Protein AF-A0A1H1E3M5-F1 (afdb_monomer_lite)

pLDDT: mean 79.48, std 21.3, range [25.09, 98.88]

Secondary structure (DSSP, 8-state):
---SSSS--HHHHHHHHHHHHHHHHHHHHS----SSHHHHHHHHHHHHHHHHHHHHHHHHHHT--GGGHHHHHHHHHHHHHHHHHHHHHHSS-SS--SS-TTSHHHHHHHHHHHHHHHHTT-HHHHHHHHHHHIIIIITTS-HHHHHHHHTTSSS-------S-GGGHHHHHHHT-SSHHHHHHHHHHHHHHTTGGGTTSTTTTGGG-SSS-------HHHHHHHHHT----SS---TTS-HHHHHHHHHSGGGTT------S-S--S----------TTS--SSTT-----HHHHHHHHHHHHHTT--HHHHHHHHHHHHHHHHHHHHH--SHHHHHHHHHHHHHHHHTTSTTTHHHHHHHHHHHHH-HHHHGGGHHHHHHHHHHHTT--S-HHHHHHHHS-HHHHHHHHHHHHHHHHTSHHHHTS-HHHHHHHHHHHHHHHHSHHHHHHHHHHHHHHHHHHHGGGG----------PPP--PPPPP-----------SSS---------------SSS---EEEEE-B-TTS-B-TT-EEEEEETTS-EEEEE--TTSEEEEESPPSS-EEEEE----S---PPPP-PPPP-HHHHHHHHHTTT--TTSS-HHHHHHHHHT---SS---THHHHHHHHHHHHT-

Radius of gyration: 33.97 Å; chains: 1; bounding box: 101×89×83 Å

Structure (mmCIF, N/CA/C/O backbone):
data_AF-A0A1H1E3M5-F1
#
_entry.id   AF-A0A1H1E3M5-F1
#
loop_
_atom_site.group_PDB
_atom_site.id
_atom_site.type_symbol
_atom_site.label_atom_id
_atom_site.label_alt_id
_atom_site.label_comp_id
_atom_site.label_asym_id
_atom_site.label_entity_id
_atom_site.label_seq_id
_atom_site.pdbx_PDB_ins_code
_atom_site.Cartn_x
_atom_site.Cartn_y
_atom_site.Cartn_z
_atom_site.occupancy
_atom_site.B_iso_or_equiv
_atom_site.auth_seq_id
_atom_site.auth_comp_id
_atom_site.auth_asym_id
_atom_site.auth_atom_id
_atom_site.pdbx_PDB_model_num
ATOM 1 N N . MET A 1 1 ? 0.794 -16.399 -0.113 1.00 52.25 1 MET A N 1
ATOM 2 C CA . MET A 1 1 ? -0.228 -15.418 0.301 1.00 52.25 1 MET A CA 1
ATOM 3 C C . MET A 1 1 ? -0.337 -14.321 -0.741 1.00 52.25 1 MET A C 1
ATOM 5 O O . MET A 1 1 ? 0.670 -14.009 -1.370 1.00 52.25 1 MET A O 1
ATOM 9 N N . HIS A 1 2 ? -1.536 -13.771 -0.934 1.00 72.69 2 HIS A N 1
ATOM 10 C CA . HIS A 1 2 ? -1.764 -12.566 -1.733 1.00 72.69 2 HIS A CA 1
ATOM 11 C C . HIS A 1 2 ? -1.799 -11.370 -0.778 1.00 72.69 2 HIS A C 1
ATOM 13 O O . HIS A 1 2 ? -2.855 -11.046 -0.249 1.00 72.69 2 HIS A O 1
ATOM 19 N N . LYS A 1 3 ? -0.635 -10.771 -0.493 1.00 81.50 3 LYS A N 1
ATOM 20 C CA . LYS A 1 3 ? -0.565 -9.624 0.424 1.00 81.50 3 LYS A CA 1
ATOM 21 C C . LYS A 1 3 ? -1.396 -8.453 -0.105 1.00 81.50 3 LYS A C 1
ATOM 23 O O . LYS A 1 3 ? -1.348 -8.170 -1.302 1.00 81.50 3 LYS A O 1
ATOM 28 N N . ARG A 1 4 ? -2.137 -7.797 0.789 1.00 88.12 4 ARG A N 1
ATOM 29 C CA . ARG A 1 4 ? -3.065 -6.704 0.464 1.00 88.12 4 ARG A CA 1
ATOM 30 C C . ARG A 1 4 ? -2.393 -5.332 0.452 1.00 88.12 4 ARG A C 1
ATOM 32 O O . ARG A 1 4 ? -2.831 -4.465 -0.289 1.00 88.12 4 ARG A O 1
ATOM 39 N N . GLN A 1 5 ? -1.296 -5.162 1.194 1.00 83.25 5 GLN A N 1
ATOM 40 C CA . GLN A 1 5 ? -0.412 -3.994 1.092 1.00 83.25 5 GLN A CA 1
ATOM 41 C C . GLN A 1 5 ? 1.024 -4.407 0.788 1.00 83.25 5 GLN A C 1
ATOM 43 O O . GLN A 1 5 ? 1.477 -5.497 1.146 1.00 83.25 5 GLN A O 1
ATOM 48 N N . HIS A 1 6 ? 1.742 -3.541 0.073 1.00 80.62 6 HIS A N 1
ATOM 49 C CA . HIS A 1 6 ? 3.047 -3.876 -0.484 1.00 80.62 6 HIS A CA 1
ATOM 50 C C . HIS A 1 6 ? 4.187 -3.788 0.542 1.00 80.62 6 HIS A C 1
ATOM 52 O O . HIS A 1 6 ? 5.164 -4.521 0.387 1.00 80.62 6 HIS A O 1
ATOM 58 N N . PHE A 1 7 ? 4.040 -3.003 1.611 1.00 78.81 7 PHE A N 1
ATOM 59 C CA . PHE A 1 7 ? 5.038 -2.860 2.677 1.00 78.81 7 PHE A CA 1
ATOM 60 C C . PHE A 1 7 ? 5.297 -4.157 3.467 1.00 78.81 7 PHE A C 1
ATOM 62 O O . PHE A 1 7 ? 6.410 -4.397 3.928 1.00 78.81 7 PHE A O 1
ATOM 69 N N . LEU A 1 8 ? 4.306 -5.053 3.583 1.00 82.19 8 LEU A N 1
ATOM 70 C CA . LEU A 1 8 ? 4.485 -6.301 4.330 1.00 82.19 8 LEU A CA 1
ATOM 71 C C . LEU A 1 8 ? 5.289 -7.342 3.527 1.00 82.19 8 LEU A C 1
ATOM 73 O O . LEU A 1 8 ? 4.962 -7.677 2.380 1.00 82.19 8 LEU A O 1
ATOM 77 N N . THR A 1 9 ? 6.336 -7.901 4.133 1.00 81.88 9 THR A N 1
ATOM 78 C CA . THR A 1 9 ? 7.100 -9.037 3.589 1.00 81.88 9 THR A CA 1
ATOM 79 C C . THR A 1 9 ? 6.669 -10.352 4.254 1.00 81.88 9 THR A C 1
ATOM 81 O O . THR A 1 9 ? 6.188 -10.331 5.389 1.00 81.88 9 THR A O 1
ATOM 84 N N . PRO A 1 10 ? 6.836 -11.516 3.591 1.00 81.19 10 PRO A N 1
ATOM 85 C CA . PRO A 1 10 ? 6.589 -12.812 4.226 1.00 81.19 10 PRO A CA 1
ATOM 86 C C . PRO A 1 10 ? 7.403 -13.004 5.512 1.00 81.19 10 PRO A C 1
ATOM 88 O O . PRO A 1 10 ? 6.848 -13.430 6.517 1.00 81.19 10 PRO A O 1
ATOM 91 N N . GLN A 1 11 ? 8.677 -12.596 5.506 1.00 81.81 11 GLN A N 1
ATOM 92 C CA . GLN A 1 11 ? 9.570 -12.681 6.664 1.00 81.81 11 GLN A CA 1
ATOM 93 C C . GLN A 1 11 ? 9.069 -11.836 7.843 1.00 81.81 11 GLN A C 1
ATOM 95 O O . GLN A 1 11 ? 9.120 -12.282 8.985 1.00 81.81 11 GLN A O 1
ATOM 100 N N . ARG A 1 12 ? 8.552 -10.628 7.578 1.00 83.94 12 ARG A N 1
ATOM 101 C CA . ARG A 1 12 ? 7.994 -9.749 8.615 1.00 83.94 12 ARG A CA 1
ATOM 102 C C . ARG A 1 12 ? 6.708 -10.321 9.215 1.00 83.94 12 ARG A C 1
ATOM 104 O O . ARG A 1 12 ? 6.521 -10.232 10.422 1.00 83.94 12 ARG A O 1
ATOM 111 N N . TYR A 1 13 ? 5.868 -10.971 8.406 1.00 88.31 13 TYR A N 1
ATOM 112 C CA . TYR A 1 13 ? 4.688 -11.686 8.904 1.00 88.31 13 TYR A CA 1
ATOM 113 C C . TYR A 1 13 ? 5.056 -12.917 9.749 1.00 88.31 13 TYR A C 1
ATOM 115 O O . TYR A 1 13 ? 4.495 -13.108 10.824 1.00 88.31 13 TYR A O 1
ATOM 123 N N . GLU A 1 14 ? 6.025 -13.727 9.311 1.00 87.19 14 GLU A N 1
ATOM 124 C CA . GLU A 1 14 ? 6.526 -14.874 10.086 1.00 87.19 14 GLU A CA 1
ATOM 125 C C . GLU A 1 14 ? 7.111 -14.417 11.433 1.00 87.19 14 GLU A C 1
ATOM 127 O O . GLU A 1 14 ? 6.708 -14.920 12.482 1.00 87.19 14 GLU A O 1
ATOM 132 N N . ARG A 1 15 ? 7.955 -13.377 11.424 1.00 86.19 15 ARG A N 1
ATOM 133 C CA . ARG A 1 15 ? 8.534 -12.775 12.633 1.00 86.19 15 ARG A CA 1
ATOM 134 C C . ARG A 1 15 ? 7.482 -12.167 13.568 1.00 86.19 15 ARG A C 1
ATOM 136 O O . ARG A 1 15 ? 7.639 -12.251 14.783 1.00 86.19 15 ARG A O 1
ATOM 143 N N . PHE A 1 16 ? 6.408 -11.581 13.033 1.00 90.19 16 PHE A N 1
ATOM 144 C CA . PHE A 1 16 ? 5.280 -11.125 13.848 1.00 90.19 16 PHE A CA 1
ATOM 145 C C . PHE A 1 16 ? 4.609 -12.295 14.582 1.00 90.19 16 PHE A C 1
ATOM 147 O O . PHE A 1 16 ? 4.324 -12.186 15.772 1.00 90.19 16 PHE A O 1
ATOM 154 N N . LEU A 1 17 ? 4.368 -13.421 13.898 1.00 91.12 17 LEU A N 1
ATOM 155 C CA . LEU A 1 17 ? 3.737 -14.591 14.518 1.00 91.12 17 LEU A CA 1
ATOM 156 C C . LEU A 1 17 ? 4.610 -15.185 15.632 1.00 91.12 17 LEU A C 1
ATOM 158 O O . LEU A 1 17 ? 4.086 -15.509 16.697 1.00 91.12 17 LEU A O 1
ATOM 162 N N . GLU A 1 18 ? 5.926 -15.268 15.417 1.00 89.56 18 GLU A N 1
ATOM 163 C CA . GLU A 1 18 ? 6.887 -15.649 16.461 1.00 89.56 18 GLU A CA 1
ATOM 164 C C . GLU A 1 18 ? 6.822 -14.677 17.653 1.00 89.56 18 GLU A C 1
ATOM 166 O O . GLU A 1 18 ? 6.715 -15.109 18.802 1.00 89.56 18 GLU A O 1
ATOM 171 N N . HIS A 1 19 ? 6.794 -13.365 17.395 1.00 87.50 19 HIS A N 1
ATOM 172 C CA . HIS A 1 19 ? 6.740 -12.341 18.438 1.00 87.50 19 HIS A CA 1
ATOM 173 C C . HIS A 1 19 ? 5.423 -12.331 19.241 1.00 87.50 19 HIS A C 1
ATOM 175 O O . HIS A 1 19 ? 5.461 -12.124 20.456 1.00 87.50 19 HIS A O 1
ATOM 181 N N . ASP A 1 20 ? 4.269 -12.585 18.614 1.00 90.38 20 ASP A N 1
ATOM 182 C CA . ASP A 1 20 ? 2.979 -12.743 19.307 1.00 90.38 20 ASP A CA 1
ATOM 183 C C . ASP A 1 20 ? 2.995 -13.969 20.237 1.00 90.38 20 ASP A C 1
ATOM 185 O O . ASP A 1 20 ? 2.574 -13.876 21.395 1.00 90.38 20 ASP A O 1
ATOM 189 N N . GLU A 1 21 ? 3.537 -15.104 19.781 1.00 91.31 21 GLU A N 1
ATOM 190 C CA . GLU A 1 21 ? 3.674 -16.305 20.614 1.00 91.31 21 GLU A CA 1
ATOM 191 C C . GLU A 1 21 ? 4.647 -16.092 21.787 1.00 91.31 21 GLU A C 1
ATOM 193 O O . GLU A 1 21 ? 4.313 -16.428 22.931 1.00 91.31 21 GLU A O 1
ATOM 198 N N . GLU A 1 22 ? 5.815 -15.489 21.540 1.00 90.56 22 GLU A N 1
ATOM 199 C CA . GLU A 1 22 ? 6.794 -15.150 22.579 1.00 90.56 22 GLU A CA 1
ATOM 200 C C . GLU A 1 22 ? 6.229 -14.156 23.601 1.00 90.56 22 GLU A C 1
ATOM 202 O O . GLU A 1 22 ? 6.359 -14.373 24.808 1.00 90.56 22 GLU A O 1
ATOM 207 N N . SER A 1 23 ? 5.544 -13.104 23.147 1.00 89.00 23 SER A N 1
ATOM 208 C CA . SER A 1 23 ? 4.973 -12.072 24.020 1.00 89.00 23 SER A CA 1
ATOM 209 C C . SER A 1 23 ? 3.835 -12.617 24.882 1.00 89.00 23 SER A C 1
ATOM 211 O O . SER A 1 23 ? 3.783 -12.349 26.085 1.00 89.00 23 SER A O 1
ATOM 213 N N . ARG A 1 24 ? 2.959 -13.465 24.323 1.00 92.12 24 ARG A N 1
ATOM 214 C CA . ARG A 1 24 ? 1.913 -14.156 25.100 1.00 92.12 24 ARG A CA 1
ATOM 215 C C . ARG A 1 24 ? 2.496 -15.153 26.099 1.00 92.12 24 ARG A C 1
ATOM 217 O O . ARG A 1 24 ? 1.975 -15.276 27.208 1.00 92.12 24 ARG A O 1
ATOM 224 N N . ALA A 1 25 ? 3.578 -15.851 25.751 1.00 91.12 25 ALA A N 1
ATOM 225 C CA . ALA A 1 25 ? 4.290 -16.712 26.694 1.00 91.12 25 ALA A CA 1
ATOM 226 C C . ALA A 1 25 ? 4.950 -15.896 27.820 1.00 91.12 25 ALA A C 1
ATOM 228 O O . ALA A 1 25 ? 4.819 -16.255 28.992 1.00 91.12 25 ALA A O 1
ATOM 229 N N . PHE A 1 26 ? 5.585 -14.768 27.488 1.00 88.56 26 PHE A N 1
ATOM 230 C CA . PHE A 1 26 ? 6.193 -13.862 28.458 1.00 88.56 26 PHE A CA 1
ATOM 231 C C . PHE A 1 26 ? 5.157 -13.317 29.450 1.00 88.56 26 PHE A C 1
ATOM 233 O O . PHE A 1 26 ? 5.357 -13.462 30.655 1.00 88.56 26 PHE A O 1
ATOM 240 N N . LEU A 1 27 ? 4.034 -12.773 28.967 1.00 90.06 27 LEU A N 1
ATOM 241 C CA . LEU A 1 27 ? 2.959 -12.202 29.795 1.00 90.06 27 LEU A CA 1
ATOM 242 C C . LEU A 1 27 ? 2.217 -13.237 30.660 1.00 90.06 27 LEU A C 1
ATOM 244 O O . LEU A 1 27 ? 1.569 -12.865 31.636 1.00 90.06 27 LEU A O 1
ATOM 248 N N . ARG A 1 28 ? 2.298 -14.530 30.324 1.00 90.12 28 ARG A N 1
ATOM 249 C CA . ARG A 1 28 ? 1.766 -15.623 31.154 1.00 90.12 28 ARG A CA 1
ATOM 250 C C . ARG A 1 28 ? 2.694 -15.969 32.321 1.00 90.12 28 ARG A C 1
ATOM 252 O O . ARG A 1 28 ? 2.215 -16.277 33.411 1.00 90.12 28 ARG A O 1
ATOM 259 N N . ASP A 1 29 ? 4.002 -15.966 32.073 1.00 88.38 29 ASP A N 1
ATOM 260 C CA . ASP A 1 29 ? 5.003 -16.517 32.995 1.00 88.38 29 ASP A CA 1
ATOM 261 C C . ASP A 1 29 ? 5.755 -15.429 33.801 1.00 88.38 29 ASP A C 1
ATOM 263 O O . ASP A 1 29 ? 6.490 -15.751 34.736 1.00 88.38 29 ASP A O 1
ATOM 267 N N . ASN A 1 30 ? 5.554 -14.145 33.475 1.00 87.00 30 ASN A N 1
ATOM 268 C CA . ASN A 1 30 ? 6.187 -12.977 34.103 1.00 87.00 30 ASN A CA 1
ATOM 269 C C . ASN A 1 30 ? 5.136 -11.932 34.527 1.00 87.00 30 ASN A C 1
ATOM 271 O O . ASN A 1 30 ? 3.971 -12.025 34.154 1.00 87.00 30 ASN A O 1
ATOM 275 N N . ARG A 1 31 ? 5.554 -10.929 35.313 1.00 87.06 31 ARG A N 1
ATOM 276 C CA . ARG A 1 31 ? 4.732 -9.763 35.690 1.00 87.06 31 ARG A CA 1
ATOM 277 C C . ARG A 1 31 ? 5.348 -8.491 35.116 1.00 87.06 31 ARG A C 1
ATOM 279 O O . ARG A 1 31 ? 6.576 -8.381 35.086 1.00 87.06 31 ARG A O 1
ATOM 286 N N . LEU A 1 32 ? 4.519 -7.544 34.690 1.00 84.69 32 LEU A N 1
ATOM 287 C CA . LEU A 1 32 ? 4.979 -6.218 34.268 1.00 84.69 32 LEU A CA 1
ATOM 288 C C . LEU A 1 32 ? 5.339 -5.343 35.481 1.00 84.69 32 LEU A C 1
ATOM 290 O O . LEU A 1 32 ? 4.928 -5.608 36.611 1.00 84.69 32 LEU A O 1
ATOM 294 N N . GLN A 1 33 ? 6.133 -4.293 35.256 1.00 87.31 33 GLN A N 1
ATOM 295 C CA . GLN A 1 33 ? 6.446 -3.321 36.303 1.00 87.31 33 GLN A CA 1
ATOM 296 C C . GLN A 1 33 ? 5.245 -2.391 36.524 1.00 87.31 33 GLN A C 1
ATOM 298 O O . GLN A 1 33 ? 4.823 -1.698 35.601 1.00 87.31 33 GLN A O 1
ATOM 303 N N . ALA A 1 34 ? 4.725 -2.363 37.751 1.00 90.00 34 ALA A N 1
ATOM 304 C CA . ALA A 1 34 ? 3.607 -1.523 38.171 1.00 90.00 34 ALA A CA 1
ATOM 305 C C . ALA A 1 34 ? 3.661 -1.262 39.689 1.00 90.00 34 ALA A C 1
ATOM 307 O O . ALA A 1 34 ? 4.388 -1.947 40.416 1.00 90.00 34 ALA A O 1
ATOM 308 N N . ASP A 1 35 ? 2.870 -0.301 40.164 1.00 91.88 35 ASP A N 1
ATOM 309 C CA . ASP A 1 35 ? 2.769 0.092 41.574 1.00 91.88 35 ASP A CA 1
ATOM 310 C C . ASP A 1 35 ? 1.820 -0.810 42.394 1.00 91.88 35 ASP A C 1
ATOM 312 O O . ASP A 1 35 ? 1.916 -0.850 43.623 1.00 91.88 35 ASP A O 1
ATOM 316 N N . SER A 1 36 ? 0.912 -1.549 41.740 1.00 93.69 36 SER A N 1
ATOM 317 C CA . SER A 1 36 ? 0.012 -2.527 42.377 1.00 93.69 36 SER A CA 1
ATOM 318 C C . SER A 1 36 ? -0.284 -3.733 41.476 1.00 93.69 36 SER A C 1
ATOM 320 O O . SER A 1 36 ? -0.051 -3.692 40.266 1.00 93.69 36 SER A O 1
ATOM 322 N N . ASP A 1 37 ? -0.821 -4.813 42.057 1.00 94.19 37 ASP A N 1
ATOM 323 C CA . ASP A 1 37 ? -1.204 -6.017 41.306 1.00 94.19 37 ASP A CA 1
ATOM 324 C C . ASP A 1 37 ? -2.385 -5.757 40.351 1.00 94.19 37 ASP A C 1
ATOM 326 O O . ASP A 1 37 ? -2.457 -6.356 39.279 1.00 94.19 37 ASP A O 1
ATOM 330 N N . GLU A 1 38 ? -3.284 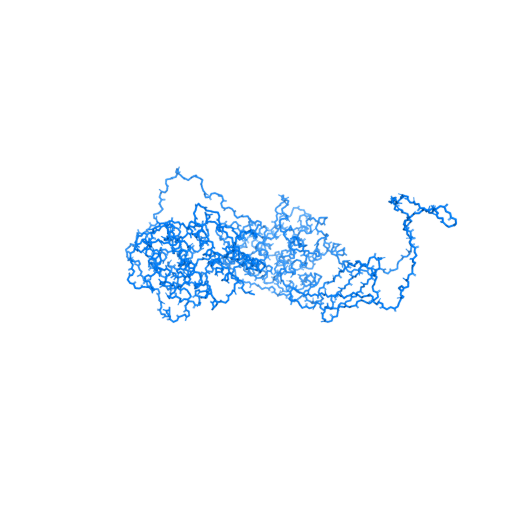-4.837 40.707 1.00 95.06 38 GLU A N 1
ATOM 331 C CA . GLU A 1 38 ? -4.410 -4.394 39.882 1.00 95.06 38 GLU A CA 1
ATOM 332 C C . GLU A 1 38 ? -3.930 -3.554 38.689 1.00 95.06 38 GLU A C 1
ATOM 334 O O . GLU A 1 38 ? -4.378 -3.773 37.562 1.00 95.06 38 GLU A O 1
ATOM 339 N N . GLN A 1 39 ? -2.973 -2.643 38.909 1.00 92.81 39 GLN A N 1
ATOM 340 C CA . GLN A 1 39 ? -2.363 -1.855 37.834 1.00 92.81 39 GLN A CA 1
ATOM 341 C C . GLN A 1 39 ? -1.568 -2.750 36.869 1.00 92.81 39 GLN A C 1
ATOM 343 O O . GLN A 1 39 ? -1.689 -2.615 35.652 1.00 92.81 39 GLN A O 1
ATOM 348 N N . GLU A 1 40 ? -0.808 -3.713 37.401 1.00 94.69 40 GLU A N 1
ATOM 349 C CA . GLU A 1 40 ? -0.098 -4.718 36.601 1.00 94.69 40 GLU A CA 1
ATOM 350 C C . GLU A 1 40 ? -1.067 -5.523 35.728 1.00 94.69 40 GLU A C 1
ATOM 352 O O . GLU A 1 40 ? -0.824 -5.704 34.531 1.00 94.69 40 GLU A O 1
ATOM 357 N N . ALA A 1 41 ? -2.204 -5.937 36.297 1.00 93.31 41 ALA A N 1
ATOM 358 C CA . ALA A 1 41 ? -3.225 -6.670 35.566 1.00 93.31 41 ALA A CA 1
ATOM 359 C C . ALA A 1 41 ? -3.807 -5.841 34.409 1.00 93.31 41 ALA A C 1
ATOM 361 O O . ALA A 1 41 ? -4.021 -6.402 33.328 1.00 93.31 41 ALA A O 1
ATOM 362 N N . VAL A 1 42 ? -4.025 -4.531 34.603 1.00 94.56 42 VAL A N 1
ATOM 363 C CA . VAL A 1 42 ? -4.451 -3.593 33.546 1.00 94.56 42 VAL A CA 1
ATOM 364 C C . VAL A 1 42 ? -3.390 -3.464 32.456 1.00 94.56 42 VAL A C 1
ATOM 366 O O . VAL A 1 42 ? -3.731 -3.641 31.290 1.00 94.56 42 VAL A O 1
ATOM 369 N N . PHE A 1 43 ? -2.117 -3.239 32.799 1.00 91.94 43 PHE A N 1
ATOM 370 C CA . PHE A 1 43 ? -1.034 -3.147 31.808 1.00 91.94 43 PHE A CA 1
ATOM 371 C C . PHE A 1 43 ? -0.912 -4.437 30.983 1.00 91.94 43 PHE A C 1
ATOM 373 O O . PHE A 1 43 ? -0.943 -4.390 29.756 1.00 91.94 43 PHE A O 1
ATOM 380 N N . SER A 1 44 ? -0.905 -5.598 31.646 1.00 91.25 44 SER A N 1
ATOM 381 C CA . SER A 1 44 ? -0.931 -6.915 30.994 1.00 91.25 44 SER A CA 1
ATOM 382 C C . SER A 1 44 ? -2.176 -7.089 30.106 1.00 91.25 44 SER A C 1
ATOM 384 O O . SER A 1 44 ? -2.108 -7.681 29.031 1.00 91.25 44 SER A O 1
ATOM 386 N N . GLY A 1 45 ? -3.322 -6.530 30.517 1.00 95.38 45 GLY A N 1
ATOM 387 C CA . GLY A 1 45 ? -4.550 -6.491 29.717 1.00 95.38 45 GLY A CA 1
ATOM 388 C C . GLY A 1 45 ? -4.421 -5.642 28.454 1.00 95.38 45 GLY A C 1
ATOM 389 O O . GLY A 1 45 ? -4.768 -6.125 27.380 1.00 95.38 45 GLY A O 1
ATOM 390 N N . LYS A 1 46 ? -3.877 -4.420 28.558 1.00 95.31 46 LYS A N 1
ATOM 391 C CA . LYS A 1 46 ? -3.640 -3.549 27.396 1.00 95.31 46 LYS A CA 1
ATOM 392 C C . LYS A 1 46 ? -2.682 -4.212 26.399 1.00 95.31 46 LYS A C 1
ATOM 394 O O . LYS A 1 46 ? -2.975 -4.200 25.207 1.00 95.31 46 LYS A O 1
ATOM 399 N N . SER A 1 47 ? -1.616 -4.871 26.867 1.00 93.19 47 SER A N 1
ATOM 400 C CA . SER A 1 47 ? -0.693 -5.618 25.996 1.00 93.19 47 SER A CA 1
ATOM 401 C C . SER A 1 47 ? -1.358 -6.805 25.285 1.00 93.19 47 SER A C 1
ATOM 403 O O . SER A 1 47 ? -1.165 -6.976 24.085 1.00 93.19 47 SER A O 1
ATOM 405 N N . LEU A 1 48 ? -2.164 -7.618 25.983 1.00 95.19 48 LEU A N 1
ATOM 406 C CA . LEU A 1 48 ? -2.869 -8.753 25.364 1.00 95.19 48 LEU A CA 1
ATOM 407 C C . LEU A 1 48 ? -3.928 -8.308 24.340 1.00 95.19 48 LEU A C 1
ATOM 409 O O . LEU A 1 48 ? -4.061 -8.951 23.295 1.00 95.19 48 LEU A O 1
ATOM 413 N N . LYS A 1 49 ? -4.625 -7.194 24.614 1.00 97.75 49 LYS A N 1
ATOM 414 C CA . LYS A 1 49 ? -5.537 -6.518 23.678 1.00 97.75 49 LYS A CA 1
ATOM 415 C C . LYS A 1 49 ? -4.798 -6.046 22.429 1.00 97.75 49 LYS A C 1
ATOM 417 O O . LYS A 1 49 ? -5.214 -6.405 21.333 1.00 97.75 49 LYS A O 1
ATOM 422 N N . GLY A 1 50 ? -3.693 -5.309 22.591 1.00 95.88 50 GLY A N 1
ATOM 423 C CA . GLY A 1 50 ? -2.870 -4.822 21.474 1.00 95.88 50 GLY A CA 1
ATOM 424 C C . GLY A 1 50 ? -2.421 -5.965 20.562 1.00 95.88 50 GLY A C 1
ATOM 425 O O . GLY A 1 50 ? -2.786 -5.998 19.394 1.00 95.88 50 GLY A O 1
ATOM 426 N N . LEU A 1 51 ? -1.809 -7.007 21.137 1.00 95.44 51 LEU A N 1
ATOM 427 C CA . LEU A 1 51 ? -1.412 -8.212 20.396 1.00 95.44 51 LEU A CA 1
ATOM 428 C C . LEU A 1 51 ? -2.580 -8.905 19.667 1.00 95.44 51 LEU A C 1
ATOM 430 O O . LEU A 1 51 ? -2.369 -9.563 18.650 1.00 95.44 51 LEU A O 1
ATOM 434 N N . ALA A 1 52 ? -3.812 -8.835 20.185 1.00 98.25 52 ALA A N 1
ATOM 435 C CA . ALA A 1 52 ? -4.982 -9.409 19.515 1.00 98.25 52 ALA A CA 1
ATOM 436 C C . ALA A 1 52 ? -5.467 -8.543 18.338 1.00 98.25 52 ALA A C 1
ATOM 438 O O . ALA A 1 52 ? -5.861 -9.098 17.309 1.00 98.25 52 ALA A O 1
ATOM 439 N N . LEU A 1 53 ? -5.401 -7.214 18.472 1.00 98.25 53 LEU A N 1
ATOM 440 C CA . LEU A 1 53 ? -5.705 -6.262 17.404 1.00 98.25 53 LEU A CA 1
ATOM 441 C C . LEU A 1 53 ? -4.675 -6.382 16.282 1.00 98.25 53 LEU A C 1
ATOM 443 O O . LEU A 1 53 ? -5.039 -6.699 15.152 1.00 98.25 53 LEU A O 1
ATOM 447 N N . ASP A 1 54 ? -3.394 -6.246 16.619 1.00 96.31 54 ASP A N 1
ATOM 448 C CA . ASP A 1 54 ? -2.265 -6.360 15.699 1.00 96.31 54 ASP A CA 1
ATOM 449 C C . ASP A 1 54 ? -2.345 -7.654 14.883 1.00 96.31 54 ASP A C 1
ATOM 451 O O . ASP A 1 54 ? -2.208 -7.650 13.660 1.00 96.31 54 ASP A O 1
ATOM 455 N N . LYS A 1 55 ? -2.663 -8.776 15.544 1.00 97.44 55 LYS A N 1
ATOM 456 C CA . LYS A 1 55 ? -2.806 -10.083 14.895 1.00 97.44 55 LYS A CA 1
ATOM 457 C C . LYS A 1 55 ? -3.976 -10.148 13.915 1.00 97.44 55 LYS A C 1
ATOM 459 O O . LYS A 1 55 ? -3.853 -10.821 12.888 1.00 97.44 55 LYS A O 1
ATOM 464 N N . LEU A 1 56 ? -5.094 -9.482 14.202 1.00 98.50 56 LEU A N 1
ATOM 465 C CA . LEU A 1 56 ? -6.224 -9.357 13.277 1.00 98.50 56 LEU A CA 1
ATOM 466 C C . LEU A 1 56 ? -5.840 -8.486 12.071 1.00 98.50 56 LEU A C 1
ATOM 468 O O . LEU A 1 56 ? -5.996 -8.931 10.929 1.00 98.50 56 LEU A O 1
ATOM 472 N N . LEU A 1 57 ? -5.278 -7.302 12.329 1.00 97.81 57 LEU A N 1
ATOM 473 C CA . LEU A 1 57 ? -4.859 -6.336 11.314 1.00 97.81 57 LEU A CA 1
ATOM 474 C C . LEU A 1 57 ? -3.816 -6.934 10.362 1.00 97.81 57 LEU A C 1
ATOM 476 O O . LEU A 1 57 ? -4.051 -7.013 9.154 1.00 97.81 57 LEU A O 1
ATOM 480 N N . ILE A 1 58 ? -2.716 -7.473 10.892 1.00 96.06 58 ILE A N 1
ATOM 481 C CA . ILE A 1 58 ? -1.644 -8.036 10.069 1.00 96.06 58 ILE A CA 1
ATOM 482 C C . ILE A 1 58 ? -2.084 -9.300 9.328 1.00 96.06 58 ILE A C 1
ATOM 484 O O . ILE A 1 58 ? -1.640 -9.526 8.206 1.00 96.06 58 ILE A O 1
ATOM 488 N N . SER A 1 59 ? -3.008 -10.098 9.877 1.00 96.69 59 SER A N 1
ATOM 489 C CA . SER A 1 59 ? -3.586 -11.234 9.143 1.00 96.69 59 SER A CA 1
ATOM 490 C C . SER A 1 59 ? -4.379 -10.764 7.921 1.00 96.69 59 SER A C 1
ATOM 492 O O . SER A 1 59 ? -4.227 -11.334 6.835 1.00 96.69 59 SER A O 1
ATOM 494 N N . TYR A 1 60 ? -5.164 -9.688 8.047 1.00 97.56 60 TYR A N 1
ATOM 495 C CA . TYR A 1 60 ? -5.815 -9.074 6.892 1.00 97.56 60 TYR A CA 1
ATOM 496 C C . TYR A 1 60 ? -4.777 -8.541 5.888 1.00 97.56 60 TYR A C 1
ATOM 498 O O . TYR A 1 60 ? -4.797 -8.951 4.724 1.00 97.56 60 TYR A O 1
ATOM 506 N N . THR A 1 61 ? -3.812 -7.734 6.336 1.00 96.12 61 THR A N 1
ATOM 507 C CA . THR A 1 61 ? -2.732 -7.150 5.512 1.00 96.12 61 THR A CA 1
ATOM 508 C C . THR A 1 61 ? -1.927 -8.197 4.749 1.00 96.12 61 THR A C 1
ATOM 510 O O . THR A 1 61 ? -1.611 -8.024 3.568 1.00 96.12 61 THR A O 1
ATOM 513 N N . ALA A 1 62 ? -1.625 -9.320 5.396 1.00 94.38 62 ALA A N 1
ATOM 514 C CA . ALA A 1 62 ? -0.827 -10.391 4.824 1.00 94.38 62 ALA A CA 1
ATOM 515 C C . ALA A 1 62 ? -1.591 -11.239 3.797 1.00 94.38 62 ALA A C 1
ATOM 517 O O . ALA A 1 62 ? -0.966 -12.001 3.061 1.00 94.38 62 ALA A O 1
ATOM 518 N N . GLY A 1 63 ? -2.914 -11.089 3.682 1.00 95.19 63 GLY A N 1
ATOM 519 C CA . GLY A 1 63 ? -3.716 -11.850 2.724 1.00 95.19 63 GLY A CA 1
ATOM 520 C C . GLY A 1 63 ? -4.228 -13.182 3.262 1.00 95.19 63 GLY A C 1
ATOM 521 O O . GLY A 1 63 ? -4.342 -14.139 2.492 1.00 95.19 63 GLY A O 1
ATOM 522 N N . VAL A 1 64 ? -4.492 -13.273 4.570 1.00 95.56 64 VAL A N 1
ATOM 523 C CA . VAL A 1 64 ? -5.277 -14.377 5.142 1.00 95.56 64 VAL A CA 1
ATOM 524 C C . VAL A 1 64 ? -6.711 -14.301 4.601 1.00 95.56 64 VAL A C 1
ATOM 526 O O . VAL A 1 64 ? -7.210 -13.220 4.265 1.00 95.56 64 VAL A O 1
ATOM 529 N N . ASP A 1 65 ? -7.351 -15.462 4.464 1.00 95.94 65 ASP A N 1
ATOM 530 C CA . ASP A 1 65 ? -8.734 -15.577 4.000 1.00 95.94 65 ASP A CA 1
ATOM 531 C C . ASP A 1 65 ? -9.689 -14.795 4.918 1.00 95.94 65 ASP A C 1
ATOM 533 O O . ASP A 1 65 ? -9.547 -14.833 6.144 1.00 95.94 65 ASP A O 1
ATOM 537 N N . ILE A 1 66 ? -10.658 -14.089 4.330 1.00 96.94 66 ILE A N 1
ATOM 538 C CA . ILE A 1 66 ? -11.620 -13.270 5.078 1.00 96.94 66 ILE A CA 1
ATOM 539 C C . ILE A 1 66 ? -12.466 -14.164 5.994 1.00 96.94 66 ILE A C 1
ATOM 541 O O . ILE A 1 66 ? -12.725 -13.785 7.134 1.00 96.94 66 ILE A O 1
ATOM 545 N N . ASP A 1 67 ? -12.773 -15.393 5.565 1.00 96.12 67 ASP A N 1
ATOM 546 C CA . ASP A 1 67 ? -13.533 -16.373 6.353 1.00 96.12 67 ASP A CA 1
ATOM 547 C C . ASP A 1 67 ? -12.822 -16.797 7.662 1.00 96.12 67 ASP A C 1
ATOM 549 O O . ASP A 1 67 ? -13.457 -17.353 8.561 1.00 96.12 67 ASP A O 1
ATOM 553 N N . ALA A 1 68 ? -11.517 -16.528 7.812 1.00 97.25 68 ALA A N 1
ATOM 554 C CA . ALA A 1 68 ? -10.761 -16.803 9.039 1.00 97.25 68 ALA A CA 1
ATOM 555 C C . ALA A 1 68 ? -10.732 -15.622 10.033 1.00 97.25 68 ALA A C 1
ATOM 557 O O . ALA A 1 68 ? -10.484 -15.827 11.225 1.00 97.25 68 ALA A O 1
ATOM 558 N N . LEU A 1 69 ? -11.006 -14.393 9.579 1.00 98.44 69 LEU A N 1
ATOM 559 C CA . LEU A 1 69 ? -10.939 -13.180 10.406 1.00 98.44 69 LEU A CA 1
ATOM 560 C C . LEU A 1 69 ? -11.982 -13.126 11.544 1.00 98.44 69 LEU A C 1
ATOM 562 O O . LEU A 1 69 ? -11.615 -12.666 12.628 1.00 98.44 69 LEU A O 1
ATOM 566 N N . PRO A 1 70 ? -13.229 -13.636 11.404 1.00 98.56 70 PRO A N 1
ATOM 567 C CA . PRO A 1 70 ? -14.216 -13.616 12.487 1.00 98.56 70 PRO A CA 1
ATOM 568 C C . PRO A 1 70 ? -13.766 -14.300 13.784 1.00 98.56 70 PRO A C 1
ATOM 570 O O . PRO A 1 70 ? -14.229 -13.916 14.855 1.00 98.56 70 PRO A O 1
ATOM 573 N N . ALA A 1 71 ? -12.868 -15.290 13.711 1.00 98.56 71 ALA A N 1
ATOM 574 C CA . ALA A 1 71 ? -12.312 -15.954 14.893 1.00 98.56 71 ALA A CA 1
ATOM 575 C C . ALA A 1 71 ? -11.251 -15.097 15.609 1.00 98.56 71 ALA A C 1
ATOM 577 O O . ALA A 1 71 ? -11.154 -15.135 16.835 1.00 98.56 71 ALA A O 1
ATOM 578 N N . LEU A 1 72 ? -10.478 -14.304 14.856 1.00 98.69 72 LEU A N 1
ATOM 579 C CA . LEU A 1 72 ? -9.521 -13.341 15.409 1.00 98.69 72 LEU A CA 1
ATOM 580 C C . LEU A 1 72 ? -10.253 -12.148 16.041 1.00 98.69 72 LEU A C 1
ATOM 582 O O . LEU A 1 72 ? -9.920 -11.751 17.155 1.00 98.69 72 LEU A O 1
ATOM 586 N N . LEU A 1 73 ? -11.305 -11.644 15.387 1.00 98.81 73 LEU A N 1
ATOM 587 C CA . LEU A 1 73 ? -12.165 -10.590 15.931 1.00 98.81 73 LEU A CA 1
ATOM 588 C C . LEU A 1 73 ? -12.870 -11.027 17.230 1.00 98.81 73 LEU A C 1
ATOM 590 O O . LEU A 1 73 ? -12.946 -10.256 18.183 1.00 98.81 73 LEU A O 1
ATOM 594 N N . GLU A 1 74 ? -13.341 -12.274 17.313 1.00 98.81 74 GLU A N 1
ATOM 595 C CA . GLU A 1 74 ? -13.953 -12.804 18.540 1.00 98.81 74 GLU A CA 1
ATOM 596 C C . GLU A 1 74 ? -12.956 -12.906 19.705 1.00 98.81 74 GLU A C 1
ATOM 598 O O . GLU A 1 74 ? -13.318 -12.624 20.850 1.00 98.81 74 GLU A O 1
ATOM 603 N N . ALA A 1 75 ? -11.696 -13.253 19.418 1.00 98.56 75 ALA A N 1
ATOM 604 C CA . ALA A 1 75 ? -10.623 -13.229 20.408 1.00 98.56 75 ALA A CA 1
ATOM 605 C C . ALA A 1 75 ? -10.304 -11.795 20.868 1.00 98.56 75 ALA A C 1
ATOM 607 O O . ALA A 1 75 ? -10.175 -11.562 22.067 1.00 98.56 75 ALA A O 1
ATOM 608 N N . LEU A 1 76 ? -10.252 -10.830 19.945 1.00 98.81 76 LEU A N 1
ATOM 609 C CA . LEU A 1 76 ? -10.044 -9.413 20.254 1.00 98.81 76 LEU A CA 1
ATOM 610 C C . LEU A 1 76 ? -11.149 -8.847 21.165 1.00 98.81 76 LEU A C 1
ATOM 612 O O . LEU A 1 76 ? -10.847 -8.264 22.205 1.00 98.81 76 LEU A O 1
ATOM 616 N N . VAL A 1 77 ? -12.427 -9.083 20.846 1.00 98.88 77 VAL A N 1
ATOM 617 C CA . VAL A 1 77 ? -13.555 -8.649 21.699 1.00 98.88 77 VAL A CA 1
ATOM 618 C C . VAL A 1 77 ? -13.509 -9.307 23.083 1.00 98.88 77 VAL A C 1
ATOM 620 O O . VAL A 1 77 ? -13.810 -8.655 24.083 1.00 98.88 77 VAL A O 1
ATOM 623 N N . ALA A 1 78 ? -13.057 -10.560 23.183 1.00 98.81 78 ALA A N 1
ATOM 624 C CA . ALA A 1 78 ? -12.834 -11.196 24.479 1.00 98.81 78 ALA A CA 1
ATOM 625 C C . ALA A 1 78 ? -11.698 -10.533 25.287 1.00 98.81 78 ALA A C 1
ATOM 627 O O . ALA A 1 78 ? -11.837 -10.397 26.502 1.00 98.81 78 ALA A O 1
ATOM 628 N N . GLU A 1 79 ? -10.604 -10.084 24.660 1.00 98.75 79 GLU A N 1
ATOM 629 C CA . GLU A 1 79 ? -9.536 -9.350 25.363 1.00 98.75 79 GLU A CA 1
ATOM 630 C C . GLU A 1 79 ? -10.016 -7.966 25.844 1.00 98.75 79 GLU A C 1
ATOM 632 O O . GLU A 1 79 ? -9.702 -7.589 26.975 1.00 98.75 79 GLU A O 1
ATOM 637 N N . TYR A 1 80 ? -10.861 -7.252 25.081 1.00 98.75 80 TYR A N 1
ATOM 638 C CA . TYR A 1 80 ? -11.516 -6.022 25.563 1.00 98.75 80 TYR A CA 1
ATOM 639 C C . TYR A 1 80 ? -12.398 -6.270 26.795 1.00 98.75 80 TYR A C 1
ATOM 641 O O . TYR A 1 80 ? -12.308 -5.526 27.770 1.00 98.75 80 TYR A O 1
ATOM 649 N N . GLU A 1 81 ? -13.206 -7.336 26.808 1.00 98.75 81 GLU A N 1
ATOM 650 C CA . GLU A 1 81 ? -14.020 -7.702 27.979 1.00 98.75 81 GLU A CA 1
ATOM 651 C C . GLU A 1 81 ? -13.163 -8.016 29.218 1.00 98.75 81 GLU A C 1
ATOM 653 O O . GLU A 1 81 ? -13.571 -7.729 30.346 1.00 98.75 81 GLU A O 1
ATOM 658 N N . GLN A 1 82 ? -11.979 -8.615 29.044 1.00 98.44 82 GLN A N 1
ATOM 659 C CA . GLN A 1 82 ? -11.060 -8.876 30.157 1.00 98.44 82 GLN A CA 1
ATOM 660 C C . GLN A 1 82 ? -10.338 -7.603 30.610 1.00 98.44 82 GLN A C 1
ATOM 662 O O . GLN A 1 82 ? -10.197 -7.387 31.816 1.00 98.44 82 GLN A O 1
ATOM 667 N N . LEU A 1 83 ? -9.907 -6.751 29.674 1.00 98.38 83 LEU A N 1
ATOM 668 C CA . LEU A 1 83 ? -9.316 -5.444 29.959 1.00 98.38 83 LEU A CA 1
ATOM 669 C C . LEU A 1 83 ? -10.293 -4.566 30.748 1.00 98.38 83 LEU A C 1
ATOM 671 O O . LEU A 1 83 ? -9.920 -4.052 31.800 1.00 98.38 83 LEU A O 1
ATOM 675 N N . GLN A 1 84 ? -11.555 -4.490 30.319 1.00 98.19 84 GLN A N 1
ATOM 676 C CA . GLN A 1 84 ? -12.601 -3.732 31.005 1.00 98.19 84 GLN A CA 1
ATOM 677 C C . GLN A 1 84 ? -12.765 -4.188 32.462 1.00 98.19 84 GLN A C 1
ATOM 679 O O . GLN A 1 84 ? -12.722 -3.365 33.374 1.00 98.19 84 GLN A O 1
ATOM 684 N N . ARG A 1 85 ? -12.837 -5.504 32.714 1.00 98.31 85 ARG A N 1
ATOM 685 C CA . ARG A 1 85 ? -12.936 -6.056 34.081 1.00 98.31 85 ARG A CA 1
ATOM 686 C C . ARG A 1 85 ? -11.719 -5.730 34.944 1.00 98.31 85 ARG A C 1
ATOM 688 O O . ARG A 1 85 ? -11.872 -5.463 36.133 1.00 98.31 85 ARG A O 1
ATOM 695 N N . LYS A 1 86 ? -10.514 -5.771 34.365 1.00 97.75 86 LYS A N 1
ATOM 696 C CA . LYS A 1 86 ? -9.263 -5.403 35.050 1.00 97.75 86 LYS A CA 1
ATOM 697 C C . LYS A 1 86 ? -9.262 -3.915 35.407 1.00 97.75 86 LYS A C 1
ATOM 699 O O . LYS A 1 86 ? -8.976 -3.567 36.550 1.00 97.75 86 LYS A O 1
ATOM 704 N N . MET A 1 87 ? -9.643 -3.057 34.459 1.00 97.81 87 MET A N 1
ATOM 705 C CA . MET A 1 87 ? -9.760 -1.613 34.667 1.00 97.81 87 MET A CA 1
ATOM 706 C C . MET A 1 87 ? -10.808 -1.294 35.731 1.00 97.81 87 MET A C 1
ATOM 708 O O . MET A 1 87 ? -10.506 -0.526 36.632 1.00 97.81 87 MET A O 1
ATOM 712 N N . ALA A 1 88 ? -11.969 -1.951 35.712 1.00 97.69 88 ALA A N 1
ATOM 713 C CA . ALA A 1 88 ? -13.036 -1.736 36.687 1.00 97.69 88 ALA A CA 1
ATOM 714 C C . ALA A 1 88 ? -12.632 -2.065 38.137 1.00 97.69 88 ALA A C 1
ATOM 716 O O . ALA A 1 88 ? -13.102 -1.426 39.080 1.00 97.69 88 ALA A O 1
ATOM 717 N N . VAL A 1 89 ? -11.744 -3.049 38.327 1.00 97.62 89 VAL A N 1
ATOM 718 C CA . VAL A 1 89 ? -11.140 -3.343 39.637 1.00 97.62 89 VAL A CA 1
ATOM 719 C C . VAL A 1 89 ? -10.115 -2.272 40.018 1.00 97.62 89 VAL A C 1
ATOM 721 O O . VAL A 1 89 ? -10.140 -1.798 41.149 1.00 97.62 89 VAL A O 1
ATOM 724 N N . TYR A 1 90 ? -9.242 -1.871 39.090 1.00 96.12 90 TYR A N 1
ATOM 725 C CA . TYR A 1 90 ? -8.181 -0.890 39.345 1.00 96.12 90 TYR A CA 1
ATOM 726 C C . TYR A 1 90 ? -8.701 0.534 39.616 1.00 96.12 90 TYR A C 1
ATOM 728 O O . TYR A 1 90 ? -8.168 1.228 40.478 1.00 96.12 90 TYR A O 1
ATOM 736 N N . THR A 1 91 ? -9.743 0.973 38.906 1.00 94.31 91 THR A N 1
ATOM 737 C CA . THR A 1 91 ? -10.340 2.314 39.045 1.00 94.31 91 THR A CA 1
ATOM 738 C C . THR A 1 91 ? -11.438 2.389 40.109 1.00 94.31 91 THR A C 1
ATOM 740 O O . THR A 1 91 ? -11.966 3.471 40.359 1.00 94.31 91 THR A O 1
ATOM 743 N N . GLU A 1 92 ? -11.810 1.252 40.711 1.00 95.50 92 GLU A N 1
ATOM 744 C CA . GLU A 1 92 ? -12.990 1.076 41.573 1.00 95.50 92 GLU A CA 1
ATOM 745 C C . GLU A 1 92 ? -14.331 1.483 40.904 1.00 95.50 92 GLU A C 1
ATOM 747 O O . GLU A 1 92 ? -15.324 1.758 41.584 1.00 95.50 92 GLU A O 1
ATOM 752 N N . GLN A 1 93 ? -14.394 1.489 39.565 1.00 94.31 93 GLN A N 1
ATOM 753 C CA . GLN A 1 93 ? -15.574 1.869 38.777 1.00 94.31 93 GLN A CA 1
ATOM 754 C C . GLN A 1 93 ? -16.059 0.699 37.916 1.00 94.31 93 GLN A C 1
ATOM 756 O O . GLN A 1 93 ? -15.404 0.311 36.957 1.00 94.31 93 GLN A O 1
ATOM 761 N N . ALA A 1 94 ? -17.247 0.160 38.210 1.00 92.12 94 ALA A N 1
ATOM 762 C CA . ALA A 1 94 ? -17.806 -0.990 37.479 1.00 92.12 94 ALA A CA 1
ATOM 763 C C . ALA A 1 94 ? -17.944 -0.755 35.959 1.00 92.12 94 ALA A C 1
ATOM 765 O O . ALA A 1 94 ? -17.778 -1.680 35.162 1.00 92.12 94 ALA A O 1
ATOM 766 N N . ASN A 1 95 ? -18.222 0.493 35.585 1.00 93.25 95 ASN A N 1
ATOM 767 C CA . ASN A 1 95 ? -18.559 0.934 34.241 1.00 93.25 95 ASN A CA 1
ATOM 768 C C . ASN A 1 95 ? -17.484 1.899 33.715 1.00 93.25 95 ASN A C 1
ATOM 770 O O . ASN A 1 95 ? -17.732 3.087 33.552 1.00 93.25 95 ASN A O 1
ATOM 774 N N . VAL A 1 96 ? -16.269 1.396 33.512 1.00 95.25 96 VAL A N 1
ATOM 775 C CA . VAL A 1 96 ? -15.199 2.118 32.806 1.00 95.25 96 VAL A CA 1
ATOM 776 C C . VAL A 1 96 ? -15.098 1.588 31.374 1.00 95.25 96 VAL A C 1
ATOM 778 O O . VAL A 1 96 ? -15.209 0.375 31.181 1.00 95.25 96 VAL A O 1
ATOM 781 N N . ALA A 1 97 ? -14.909 2.464 30.385 1.00 96.50 97 ALA A N 1
ATOM 782 C CA . ALA A 1 97 ? -14.638 2.056 29.006 1.00 96.50 97 ALA A CA 1
ATOM 783 C C . ALA A 1 97 ? -13.210 1.483 28.875 1.00 96.50 97 ALA A C 1
ATOM 785 O O . ALA A 1 97 ? -12.304 1.934 29.580 1.00 96.50 97 ALA A O 1
ATOM 786 N N . PRO A 1 98 ? -12.970 0.502 27.985 1.00 97.06 98 PRO A N 1
ATOM 787 C CA . PRO A 1 98 ? -11.626 -0.003 27.710 1.00 97.06 98 PRO A CA 1
ATOM 788 C C . PRO A 1 98 ? -10.774 0.938 26.835 1.00 97.06 98 PRO A C 1
ATOM 790 O O . PRO A 1 98 ? -9.561 0.734 26.776 1.00 97.06 98 PRO A O 1
ATOM 793 N N . LEU A 1 99 ? -11.400 1.925 26.179 1.00 97.81 99 LEU A N 1
ATOM 794 C CA . LEU A 1 99 ? -10.794 2.932 25.301 1.00 97.81 99 LEU A CA 1
ATOM 795 C C . LEU A 1 99 ? -11.351 4.324 25.609 1.00 97.81 99 LEU A C 1
ATOM 797 O O . LEU A 1 99 ? -12.488 4.440 26.069 1.00 97.81 99 LEU A O 1
ATOM 801 N N . ASN A 1 100 ? -10.562 5.362 25.338 1.00 96.19 100 ASN A N 1
ATOM 802 C CA . ASN A 1 100 ? -10.938 6.765 25.482 1.00 96.19 100 ASN A CA 1
ATOM 803 C C . ASN A 1 100 ? -11.135 7.443 24.116 1.00 96.19 100 ASN A C 1
ATOM 805 O O . ASN A 1 100 ? -10.158 7.683 23.418 1.00 96.19 100 ASN A O 1
ATOM 809 N N . LEU A 1 101 ? -12.364 7.838 23.766 1.00 96.06 101 LEU A N 1
ATOM 810 C CA . LEU A 1 101 ? -12.638 8.533 22.493 1.00 96.06 101 LEU A CA 1
ATOM 811 C C . LEU A 1 101 ? -12.006 9.936 22.397 1.00 96.06 101 LEU A C 1
ATOM 813 O O . LEU A 1 101 ? -11.810 10.448 21.299 1.00 96.06 101 LEU A O 1
ATOM 817 N N . GLY A 1 102 ? -11.623 10.543 23.526 1.00 93.75 102 GLY A N 1
ATOM 818 C CA . GLY A 1 102 ? -10.850 11.789 23.536 1.00 93.75 102 GLY A CA 1
ATOM 819 C C . GLY A 1 102 ? -9.364 11.617 23.192 1.00 93.75 102 GLY A C 1
ATOM 820 O O . GLY A 1 102 ? -8.669 12.616 23.036 1.00 93.75 102 GLY A O 1
ATOM 821 N N . ASP A 1 103 ? -8.864 10.384 23.088 1.00 94.44 103 ASP A N 1
ATOM 822 C CA . ASP A 1 103 ? -7.521 10.077 22.590 1.00 94.44 103 ASP A CA 1
ATOM 823 C C . ASP A 1 103 ? -7.600 9.646 21.118 1.00 94.44 103 ASP A C 1
ATOM 825 O O . ASP A 1 103 ? -8.425 8.810 20.756 1.00 94.44 103 ASP A O 1
ATOM 829 N N . SER A 1 104 ? -6.754 10.222 20.264 1.00 91.12 104 SER A N 1
ATOM 830 C CA . SER A 1 104 ? -6.832 10.044 18.808 1.00 91.12 104 SER A CA 1
ATOM 831 C C . SER A 1 104 ? -6.577 8.599 18.357 1.00 91.12 104 SER A C 1
ATOM 833 O O . SER A 1 104 ? -7.280 8.092 17.477 1.00 91.12 104 SER A O 1
ATOM 835 N N . GLU A 1 105 ? -5.627 7.900 18.992 1.00 92.06 105 GLU A N 1
ATOM 836 C CA . GLU A 1 105 ? -5.326 6.502 18.669 1.00 92.06 105 GLU A CA 1
ATOM 837 C C . GLU A 1 105 ? -6.399 5.560 19.231 1.00 92.06 105 GLU A C 1
ATOM 839 O O . GLU A 1 105 ? -6.870 4.681 18.508 1.00 92.06 105 GLU A O 1
ATOM 844 N N . GLU A 1 106 ? -6.842 5.752 20.481 1.00 96.25 106 GLU A N 1
ATOM 845 C CA . GLU A 1 106 ? -7.902 4.915 21.069 1.00 96.25 106 GLU A CA 1
ATOM 846 C C . GLU A 1 106 ? -9.288 5.168 20.422 1.00 96.25 106 GLU A C 1
ATOM 848 O O . GLU A 1 106 ? -10.091 4.235 20.316 1.00 96.25 106 GLU A O 1
ATOM 853 N N . HIS A 1 107 ? -9.561 6.373 19.903 1.00 97.56 107 HIS A N 1
ATOM 854 C CA . HIS A 1 107 ? -10.736 6.667 19.071 1.00 97.56 107 HIS A CA 1
ATOM 855 C C . HIS A 1 107 ? -10.691 5.924 17.732 1.00 97.56 107 HIS A C 1
ATOM 857 O O . HIS A 1 107 ? -11.645 5.228 17.374 1.00 97.56 107 HIS A O 1
ATOM 863 N N . HIS A 1 108 ? -9.575 6.026 17.005 1.00 97.00 108 HIS A N 1
ATOM 864 C CA . HIS A 1 108 ? -9.399 5.325 15.736 1.00 97.00 108 HIS A CA 1
ATOM 865 C C . HIS A 1 108 ? -9.470 3.805 15.912 1.00 97.00 108 HIS A C 1
ATOM 867 O O . HIS A 1 108 ? -10.179 3.139 15.159 1.00 97.00 108 HIS A O 1
ATOM 873 N N . GLU A 1 109 ? -8.864 3.258 16.967 1.00 98.00 109 GLU A N 1
ATOM 874 C CA . GLU A 1 109 ? -9.005 1.846 17.325 1.00 98.00 109 GLU A CA 1
ATOM 875 C C . GLU A 1 109 ? -10.479 1.449 17.557 1.00 98.00 109 GLU A C 1
ATOM 877 O O . GLU A 1 109 ? -10.929 0.413 17.057 1.00 98.00 109 GLU A O 1
ATOM 882 N N . CYS A 1 110 ? -11.263 2.281 18.254 1.00 98.69 110 CYS A N 1
ATOM 883 C CA . CYS A 1 110 ? -12.696 2.049 18.452 1.00 98.69 110 CYS A CA 1
ATOM 884 C C . CYS A 1 110 ? -13.456 1.998 17.113 1.00 98.69 110 CYS A C 1
ATOM 886 O O . CYS A 1 110 ? -14.190 1.035 16.852 1.00 98.69 110 CYS A O 1
ATOM 888 N N . MET A 1 111 ? -13.225 2.983 16.236 1.00 98.50 111 MET A N 1
ATOM 889 C CA . MET A 1 111 ? -13.831 3.045 14.900 1.00 98.50 111 MET A CA 1
ATOM 890 C C . MET A 1 111 ? -13.461 1.830 14.047 1.00 98.50 111 MET A C 1
ATOM 892 O O . MET A 1 111 ? -14.338 1.228 13.416 1.00 98.50 111 MET A O 1
ATOM 896 N N . GLN A 1 112 ? -12.195 1.405 14.073 1.00 98.31 112 GLN A N 1
ATOM 897 C CA . GLN A 1 112 ? -11.739 0.209 13.368 1.00 98.31 112 GLN A CA 1
ATOM 898 C C . GLN A 1 112 ? -12.435 -1.058 13.881 1.00 98.31 112 GLN A C 1
ATOM 900 O O . GLN A 1 112 ? -12.896 -1.864 13.072 1.00 98.31 112 GLN A O 1
ATOM 905 N N . VAL A 1 113 ? -12.563 -1.250 15.200 1.00 98.81 113 VAL A N 1
ATOM 906 C CA . VAL A 1 113 ? -13.197 -2.452 15.778 1.00 98.81 113 VAL A CA 1
ATOM 907 C C . VAL A 1 113 ? -14.692 -2.521 15.462 1.00 98.81 113 VAL A C 1
ATOM 909 O O . VAL A 1 113 ? -15.171 -3.582 15.046 1.00 98.81 113 VAL A O 1
ATOM 912 N N . ILE A 1 114 ? -15.420 -1.408 15.594 1.00 98.88 114 ILE A N 1
ATOM 913 C CA . ILE A 1 114 ? -16.832 -1.292 15.181 1.00 98.88 114 ILE A CA 1
ATOM 914 C C . ILE A 1 114 ? -16.974 -1.657 13.702 1.00 98.88 114 ILE A C 1
ATOM 916 O O . ILE A 1 114 ? -17.756 -2.541 13.336 1.00 98.88 114 ILE A O 1
ATOM 920 N N . SER A 1 115 ? -16.145 -1.047 12.858 1.00 98.81 115 SER A N 1
ATOM 921 C CA . SER A 1 115 ? -16.159 -1.248 11.411 1.00 98.81 115 SER A CA 1
ATOM 922 C C . SER A 1 115 ? -15.819 -2.681 11.009 1.00 98.81 115 SER A C 1
ATOM 924 O O . SER A 1 115 ? -16.468 -3.239 10.128 1.00 98.81 115 SER A O 1
ATOM 926 N N . LEU A 1 116 ? -14.868 -3.329 11.685 1.00 98.88 116 LEU A N 1
ATOM 927 C CA . LEU A 1 116 ? -14.534 -4.740 11.479 1.00 98.88 116 LEU A CA 1
ATOM 928 C C . LEU A 1 116 ? -15.693 -5.667 11.873 1.00 98.88 116 LEU A C 1
ATOM 930 O O . LEU A 1 116 ? -15.957 -6.636 11.158 1.00 98.88 116 LEU A O 1
ATOM 934 N N . CYS A 1 117 ? -16.427 -5.369 12.952 1.00 98.81 117 CYS A N 1
ATOM 935 C CA . CYS A 1 117 ? -17.623 -6.133 13.322 1.00 98.81 117 CYS A CA 1
ATOM 936 C C . CYS A 1 117 ? -18.728 -6.009 12.264 1.00 98.81 117 CYS A C 1
ATOM 938 O O . CYS A 1 117 ? -19.358 -7.010 11.918 1.00 98.81 117 CYS A O 1
ATOM 940 N N . ILE A 1 118 ? -18.927 -4.809 11.717 1.00 98.69 118 ILE A N 1
ATOM 941 C CA . ILE A 1 118 ? -19.910 -4.524 10.663 1.00 98.69 118 ILE A CA 1
ATOM 942 C C . ILE A 1 118 ? -19.505 -5.205 9.345 1.00 98.69 118 ILE A C 1
ATOM 944 O O . ILE A 1 118 ? -20.264 -5.994 8.786 1.00 98.69 118 ILE A O 1
ATOM 948 N N . LEU A 1 119 ? -18.277 -4.989 8.872 1.00 98.69 119 LEU A N 1
ATOM 949 C CA . LEU A 1 119 ? -17.787 -5.529 7.600 1.00 98.69 119 LEU A CA 1
ATOM 950 C C . LEU A 1 119 ? -17.706 -7.070 7.578 1.00 98.69 119 LEU A C 1
ATOM 952 O O . LEU A 1 119 ? -17.888 -7.679 6.523 1.00 98.69 119 LEU A O 1
ATOM 956 N N . LEU A 1 120 ? -17.477 -7.713 8.729 1.00 98.25 120 LEU A N 1
ATOM 957 C CA . LEU A 1 120 ? -17.510 -9.176 8.883 1.00 98.25 120 LEU A CA 1
ATOM 958 C C . LEU A 1 120 ? -18.902 -9.723 9.267 1.00 98.25 120 LEU A C 1
ATOM 960 O O . LEU A 1 120 ? -19.045 -10.926 9.493 1.00 98.25 120 LEU A O 1
ATOM 964 N N . GLY A 1 121 ? -19.932 -8.873 9.368 1.00 97.19 121 GLY A N 1
ATOM 965 C CA . GLY A 1 121 ? -21.305 -9.273 9.701 1.00 97.19 121 GLY A CA 1
ATOM 966 C C . GLY A 1 121 ? -21.487 -9.864 11.106 1.00 97.19 121 GLY A C 1
ATOM 967 O O . GLY A 1 121 ? -22.430 -10.622 11.338 1.00 97.19 121 GLY A O 1
ATOM 968 N N . ARG A 1 122 ? -20.589 -9.550 12.046 1.00 97.75 122 ARG A N 1
ATOM 969 C CA . ARG A 1 122 ? -20.587 -10.038 13.434 1.00 97.75 122 ARG A CA 1
ATOM 970 C C . ARG A 1 122 ? -21.311 -9.063 14.365 1.00 97.75 122 ARG A C 1
ATOM 972 O O . ARG A 1 122 ? -20.714 -8.493 15.277 1.00 97.75 122 ARG A O 1
ATOM 979 N N . GLN A 1 123 ? -22.619 -8.899 14.155 1.00 96.81 123 GLN A N 1
ATOM 980 C CA . GLN A 1 123 ? -23.476 -8.080 15.027 1.00 96.81 123 GLN A CA 1
ATOM 981 C C . GLN A 1 123 ? -23.404 -8.525 16.503 1.00 96.81 123 GLN A C 1
ATOM 983 O O . GLN A 1 123 ? -23.413 -7.694 17.403 1.00 96.81 123 GLN A O 1
ATOM 988 N N . ASP A 1 124 ? -23.241 -9.825 16.758 1.00 98.06 124 ASP A N 1
ATOM 989 C CA . ASP A 1 124 ? -23.082 -10.385 18.105 1.00 98.06 124 ASP A CA 1
ATOM 990 C C . ASP A 1 124 ? -21.789 -9.938 18.814 1.00 98.06 124 ASP A C 1
ATOM 992 O O . ASP A 1 124 ? -21.738 -9.898 20.044 1.00 98.06 124 ASP A O 1
ATOM 996 N N . LEU A 1 125 ? -20.744 -9.602 18.052 1.00 98.81 125 LEU A N 1
ATOM 997 C CA . LEU A 1 125 ? -19.505 -9.028 18.578 1.00 98.81 125 LEU A CA 1
ATOM 998 C C . LEU A 1 125 ? -19.601 -7.507 18.704 1.00 98.81 125 LEU A C 1
ATOM 1000 O O . LEU A 1 125 ? -19.114 -6.964 19.695 1.00 98.81 125 LEU A O 1
ATOM 1004 N N . LEU A 1 126 ? -20.283 -6.851 17.758 1.00 98.69 126 LEU A N 1
ATOM 1005 C CA . LEU A 1 126 ? -20.569 -5.418 17.816 1.00 98.69 126 LEU A CA 1
ATOM 1006 C C . LEU A 1 126 ? -21.325 -5.066 19.101 1.00 98.69 126 LEU A C 1
ATOM 1008 O O . LEU A 1 126 ? -20.850 -4.242 19.874 1.00 98.69 126 LEU A O 1
ATOM 1012 N N . GLU A 1 127 ? -22.448 -5.740 19.374 1.00 98.56 127 GLU A N 1
ATOM 1013 C CA . GLU A 1 127 ? -23.263 -5.512 20.577 1.00 98.56 127 GLU A CA 1
ATOM 1014 C C . GLU A 1 127 ? -22.442 -5.677 21.866 1.00 98.56 127 GLU A C 1
ATOM 1016 O O . GLU A 1 127 ? -22.572 -4.875 22.791 1.00 98.56 127 GLU A O 1
ATOM 1021 N N . ARG A 1 128 ? -21.549 -6.677 21.924 1.00 98.69 128 ARG A N 1
ATOM 1022 C CA . ARG A 1 128 ? -20.660 -6.907 23.077 1.00 98.69 128 ARG A CA 1
ATOM 1023 C C . ARG A 1 128 ? -19.644 -5.784 23.260 1.00 98.69 128 ARG A C 1
ATOM 1025 O O . ARG A 1 128 ? -19.477 -5.328 24.386 1.00 98.69 128 ARG A O 1
ATOM 1032 N N . PHE A 1 129 ? -18.986 -5.345 22.188 1.00 98.75 129 PHE A N 1
ATOM 1033 C CA . PHE A 1 129 ? -17.977 -4.284 22.240 1.00 98.75 129 PHE A CA 1
ATOM 1034 C C . PHE A 1 129 ? -18.599 -2.919 22.568 1.00 98.75 129 PHE A C 1
ATOM 1036 O O . PHE A 1 129 ? -18.182 -2.271 23.526 1.00 98.75 129 PHE A O 1
ATOM 1043 N N . VAL A 1 130 ? -19.662 -2.541 21.852 1.00 98.56 130 VAL A N 1
ATOM 1044 C CA . VAL A 1 130 ? -20.430 -1.301 22.061 1.00 98.56 130 VAL A CA 1
ATOM 1045 C C . VAL A 1 130 ? -20.978 -1.225 23.486 1.00 98.56 130 VAL A C 1
ATOM 1047 O O . VAL A 1 130 ? -20.862 -0.190 24.131 1.00 98.56 130 VAL A O 1
ATOM 1050 N N . THR A 1 131 ? -21.444 -2.344 24.057 1.00 98.38 131 THR A N 1
ATOM 1051 C CA . THR A 1 131 ? -21.863 -2.395 25.470 1.00 98.38 131 THR A CA 1
ATOM 1052 C C . THR A 1 131 ? -20.745 -1.978 26.440 1.00 98.38 131 THR A C 1
ATOM 1054 O O . THR A 1 131 ? -21.049 -1.432 27.498 1.00 98.38 131 THR A O 1
ATOM 1057 N N . LEU A 1 132 ? -19.461 -2.209 26.139 1.00 98.44 132 LEU A N 1
ATOM 1058 C CA . LEU A 1 132 ? -18.356 -1.761 27.005 1.00 98.44 132 LEU A CA 1
ATOM 1059 C C . LEU A 1 132 ? -18.147 -0.240 26.921 1.00 98.44 132 LEU A C 1
ATOM 1061 O O . LEU A 1 132 ? -17.866 0.388 27.941 1.00 98.44 132 LEU A O 1
ATOM 1065 N N . MET A 1 133 ? -18.304 0.330 25.724 1.00 98.38 133 MET A N 1
ATOM 1066 C CA . MET A 1 133 ? -18.127 1.757 25.440 1.00 98.38 133 MET A CA 1
ATOM 1067 C C . MET A 1 133 ? -19.315 2.588 25.950 1.00 98.38 133 MET A C 1
ATOM 1069 O O . MET A 1 133 ? -19.120 3.516 26.735 1.00 98.38 133 MET A O 1
ATOM 1073 N N . ASP A 1 134 ? -20.546 2.187 25.618 1.00 98.00 134 ASP A N 1
ATOM 1074 C CA . ASP A 1 134 ? -21.785 2.835 26.070 1.00 98.00 134 ASP A CA 1
ATOM 1075 C C . ASP A 1 134 ? -21.887 2.846 27.606 1.00 98.00 134 ASP A C 1
ATOM 1077 O O . ASP A 1 134 ? -22.197 3.874 28.203 1.00 98.00 134 ASP A O 1
ATOM 1081 N N . ASN A 1 135 ? -21.572 1.727 28.283 1.00 96.75 135 ASN A N 1
ATOM 1082 C CA . ASN A 1 135 ? -21.561 1.697 29.753 1.00 96.75 135 ASN A CA 1
ATOM 1083 C C . ASN A 1 135 ? -20.515 2.648 30.343 1.00 96.75 135 ASN A C 1
ATOM 1085 O O . ASN A 1 135 ? -20.758 3.201 31.414 1.00 96.75 135 ASN A O 1
ATOM 1089 N N . GLY A 1 136 ? -19.373 2.818 29.671 1.00 94.56 136 GLY A N 1
ATOM 1090 C CA . GLY A 1 136 ? -18.328 3.768 30.050 1.00 94.56 136 GLY A CA 1
ATOM 1091 C C . GLY A 1 136 ? -18.693 5.237 29.821 1.00 94.56 136 GLY A C 1
ATOM 1092 O O . GLY A 1 136 ? -17.955 6.100 30.288 1.00 94.56 136 GLY A O 1
ATOM 1093 N N . GLY A 1 137 ? -19.832 5.511 29.175 1.00 95.38 137 GLY A N 1
ATOM 1094 C CA . GLY A 1 137 ? -20.392 6.850 29.007 1.00 95.38 137 GLY A CA 1
ATOM 1095 C C . GLY A 1 137 ? -20.267 7.449 27.609 1.00 95.38 137 GLY A C 1
ATOM 1096 O O . GLY A 1 137 ? -20.471 8.645 27.505 1.00 95.38 137 GLY A O 1
ATOM 1097 N N . TYR A 1 138 ? -19.947 6.669 26.566 1.00 96.19 138 TYR A N 1
ATOM 1098 C CA . TYR A 1 138 ? -19.760 7.184 25.194 1.00 96.19 138 TYR A CA 1
ATOM 1099 C C . TYR A 1 138 ? -21.002 7.146 24.284 1.00 96.19 138 TYR A C 1
ATOM 1101 O O . TYR A 1 138 ? -20.921 7.550 23.128 1.00 96.19 138 TYR A O 1
ATOM 1109 N N . ALA A 1 139 ? -22.149 6.674 24.777 1.00 95.19 139 ALA A N 1
ATOM 1110 C CA . ALA A 1 139 ? -23.409 6.829 24.048 1.00 95.19 139 ALA A CA 1
ATOM 1111 C C . ALA A 1 139 ? -23.845 8.305 24.063 1.00 95.19 139 ALA A C 1
ATOM 1113 O O . ALA A 1 139 ? -23.750 8.930 25.115 1.00 95.19 139 ALA A O 1
ATOM 1114 N N . GLU A 1 140 ? -24.366 8.818 22.942 1.00 95.38 140 GLU A N 1
ATOM 1115 C CA . GLU A 1 140 ? -24.783 10.230 22.758 1.00 95.38 140 GLU A CA 1
ATOM 1116 C C . GLU A 1 140 ? -23.615 11.254 22.680 1.00 95.38 140 GLU A C 1
ATOM 1118 O O . GLU A 1 140 ? -23.863 12.453 22.610 1.00 95.38 140 GLU A O 1
ATOM 1123 N N . GLU A 1 141 ? -22.348 10.813 22.645 1.00 94.06 141 GLU A N 1
ATOM 1124 C CA . GLU A 1 141 ? -21.174 11.707 22.774 1.00 94.06 141 GLU A CA 1
ATOM 1125 C C . GLU A 1 141 ? -20.370 11.965 21.480 1.00 94.06 141 GLU A C 1
ATOM 1127 O O . GLU A 1 141 ? -19.601 12.923 21.448 1.00 94.06 141 GLU A O 1
ATOM 1132 N N . ASP A 1 142 ? -20.488 11.128 20.440 1.00 97.25 142 ASP A N 1
ATOM 1133 C CA . ASP A 1 142 ? -19.700 11.262 19.200 1.00 97.25 142 ASP A CA 1
ATOM 1134 C C . ASP A 1 142 ? -20.515 10.917 17.940 1.00 97.25 142 ASP A C 1
ATOM 1136 O O . ASP A 1 142 ? -21.099 9.834 17.846 1.00 97.25 142 ASP A O 1
ATOM 1140 N N . THR A 1 143 ? -20.531 11.827 16.961 1.00 96.94 143 THR A N 1
ATOM 1141 C CA . THR A 1 143 ? -21.279 11.683 15.704 1.00 96.94 143 THR A CA 1
ATOM 1142 C C . THR A 1 143 ? -20.849 10.465 14.894 1.00 96.94 143 THR A C 1
ATOM 1144 O O . THR A 1 143 ? -21.713 9.688 14.503 1.00 96.94 143 THR A O 1
ATOM 1147 N N . LEU A 1 144 ? -19.549 10.231 14.662 1.00 97.25 144 LEU A N 1
ATOM 1148 C CA . LEU A 1 144 ? -19.105 9.103 13.828 1.00 97.25 144 LEU A CA 1
ATOM 1149 C C . LEU A 1 144 ? -19.386 7.756 14.516 1.00 97.25 144 LEU A C 1
ATOM 1151 O O . LEU A 1 144 ? -19.764 6.785 13.852 1.00 97.25 144 LEU A O 1
ATOM 1155 N N . TYR A 1 145 ? -19.240 7.704 15.842 1.00 98.25 145 TYR A N 1
ATOM 1156 C CA . TYR A 1 145 ? -19.635 6.556 16.658 1.00 98.25 145 TYR A CA 1
ATOM 1157 C C . TYR A 1 145 ? -21.136 6.258 16.522 1.00 98.25 145 TYR A C 1
ATOM 1159 O O . TYR A 1 145 ? -21.508 5.134 16.180 1.00 98.25 145 TYR A O 1
ATOM 1167 N N . GLU A 1 146 ? -22.009 7.244 16.748 1.00 98.00 146 GLU A N 1
ATOM 1168 C CA . GLU A 1 146 ? -23.461 7.047 16.665 1.00 98.00 146 GLU A CA 1
ATOM 1169 C C . GLU A 1 146 ? -23.941 6.774 15.233 1.00 98.00 146 GLU A C 1
ATOM 1171 O O . GLU A 1 146 ? -24.779 5.893 15.039 1.00 98.00 146 GLU A O 1
ATOM 1176 N N . ASP A 1 147 ? -23.372 7.426 14.217 1.00 96.81 147 ASP A N 1
ATOM 1177 C CA . ASP A 1 147 ? -23.710 7.211 12.806 1.00 96.81 147 ASP A CA 1
ATOM 1178 C C . ASP A 1 147 ? -23.425 5.778 12.348 1.00 96.81 147 ASP A C 1
ATOM 1180 O O . ASP A 1 147 ? -24.285 5.110 11.766 1.00 96.81 147 ASP A O 1
ATOM 1184 N N . LEU A 1 148 ? -22.239 5.246 12.663 1.00 97.50 148 LEU A N 1
ATOM 1185 C CA . LEU A 1 148 ? -21.913 3.855 12.347 1.00 97.50 148 LEU A CA 1
ATOM 1186 C C . LEU A 1 148 ? -22.879 2.878 13.031 1.00 97.50 148 LEU A C 1
ATOM 1188 O O . LEU A 1 148 ? -23.232 1.851 12.443 1.00 97.50 148 LEU A O 1
ATOM 1192 N N . LEU A 1 149 ? -23.316 3.186 14.255 1.00 98.06 149 LEU A N 1
ATOM 1193 C CA . LEU A 1 149 ? -24.171 2.314 15.056 1.00 98.06 149 LEU A CA 1
ATOM 1194 C C . LEU A 1 149 ? -25.660 2.434 14.708 1.00 98.06 149 LEU A C 1
ATOM 1196 O O . LEU A 1 149 ? -26.344 1.410 14.690 1.00 98.06 149 LEU A O 1
ATOM 1200 N N . SER A 1 150 ? -26.174 3.618 14.370 1.00 95.56 150 SER A N 1
ATOM 1201 C CA . SER A 1 150 ? -27.597 3.876 14.072 1.00 95.56 150 SER A CA 1
ATOM 1202 C C . SER A 1 150 ? -28.118 3.068 12.878 1.00 95.56 150 SER A C 1
ATOM 1204 O O . SER A 1 150 ? -29.305 2.743 12.772 1.00 95.56 150 SER A O 1
ATOM 1206 N N . ARG A 1 151 ? -27.207 2.680 11.981 1.00 93.88 151 ARG A N 1
ATOM 1207 C CA . ARG A 1 151 ? -27.472 1.868 10.789 1.00 93.88 151 ARG A CA 1
ATOM 1208 C C . ARG A 1 151 ? -27.588 0.367 11.075 1.00 93.88 151 ARG A C 1
ATOM 1210 O O . ARG A 1 151 ? -28.066 -0.367 10.208 1.00 93.88 151 ARG A O 1
ATOM 1217 N N . VAL A 1 152 ? -27.149 -0.101 12.248 1.00 95.12 152 VAL A N 1
ATOM 1218 C CA . VAL A 1 152 ? -27.024 -1.537 12.584 1.00 95.12 152 VAL A CA 1
ATOM 1219 C C . VAL A 1 152 ? -27.565 -1.929 13.965 1.00 95.12 152 VAL A C 1
ATOM 1221 O O . VAL A 1 152 ? -27.862 -3.105 14.173 1.00 95.12 152 VAL A O 1
ATOM 1224 N N . LEU A 1 153 ? -27.746 -0.977 14.883 1.00 95.44 153 LEU A N 1
ATOM 1225 C CA . LEU A 1 153 ? -28.330 -1.154 16.213 1.00 95.44 153 LEU A CA 1
ATOM 1226 C C . LEU A 1 153 ? -29.572 -0.254 16.383 1.00 95.44 153 LEU A C 1
ATOM 1228 O O . LEU A 1 153 ? -29.621 0.839 15.821 1.00 95.44 153 LEU A O 1
ATOM 1232 N N . PRO A 1 154 ? -30.593 -0.690 17.144 1.00 93.06 154 PRO A N 1
ATOM 1233 C CA . PRO A 1 154 ? -31.754 0.139 17.462 1.00 93.06 154 PRO A CA 1
ATOM 1234 C C . PRO A 1 154 ? -31.425 1.201 18.522 1.00 93.06 154 PRO A C 1
ATOM 1236 O O . PRO A 1 154 ? -30.427 1.090 19.231 1.00 93.06 154 PRO A O 1
ATOM 1239 N N . ASP A 1 155 ? -32.331 2.172 18.671 1.00 92.75 155 ASP A N 1
ATOM 1240 C CA . ASP A 1 155 ? -32.361 3.136 19.782 1.00 92.75 155 ASP A CA 1
ATOM 1241 C C . ASP A 1 155 ? -31.043 3.929 19.980 1.00 92.75 155 ASP A C 1
ATOM 1243 O O . ASP A 1 155 ? -30.650 4.214 21.110 1.00 92.75 155 ASP A O 1
ATOM 1247 N N . ARG A 1 156 ? -30.366 4.274 18.872 1.00 95.88 156 ARG A N 1
ATOM 1248 C CA . ARG A 1 156 ? -29.185 5.160 18.830 1.00 95.88 156 ARG A CA 1
ATOM 1249 C C . ARG A 1 156 ? -29.561 6.642 18.767 1.00 95.88 156 ARG A C 1
ATOM 1251 O O . ARG A 1 156 ? -30.732 6.986 18.581 1.00 95.88 156 ARG A O 1
ATOM 1258 N N . TYR A 1 157 ? -28.554 7.489 18.939 1.00 94.56 157 TYR A N 1
ATOM 1259 C CA . TYR A 1 157 ? -28.695 8.932 19.094 1.00 94.56 157 TYR A CA 1
ATOM 1260 C C . TYR A 1 157 ? -28.382 9.677 17.791 1.00 94.56 157 TYR A C 1
ATOM 1262 O O . TYR A 1 157 ? -27.760 9.130 16.886 1.00 94.56 157 TYR A O 1
ATOM 1270 N N . ASP A 1 158 ? -28.851 10.918 17.708 1.00 92.06 158 ASP A N 1
ATOM 1271 C CA . ASP A 1 158 ? -28.534 11.876 16.647 1.00 92.06 158 ASP A CA 1
ATOM 1272 C C . ASP A 1 158 ? -27.686 12.971 17.306 1.00 92.06 158 ASP A C 1
ATOM 1274 O O . ASP A 1 158 ? -28.136 13.589 18.276 1.00 92.06 158 ASP A O 1
ATOM 1278 N N . VAL A 1 159 ? -26.430 13.103 16.880 1.00 92.56 159 VAL A N 1
ATOM 1279 C CA . VAL A 1 159 ? -25.377 13.844 17.592 1.00 92.56 159 VAL A CA 1
ATOM 1280 C C . VAL A 1 159 ? -24.637 14.730 16.598 1.00 92.56 159 VAL A C 1
ATOM 1282 O O . VAL A 1 159 ? -24.249 14.269 15.531 1.00 92.56 159 VAL A O 1
ATOM 1285 N N . ASP A 1 160 ? -24.406 15.985 16.977 1.00 90.62 160 ASP A N 1
ATOM 1286 C CA . ASP A 1 160 ? -23.713 17.012 16.182 1.00 90.62 160 ASP A CA 1
ATOM 1287 C C . ASP A 1 160 ? -22.473 17.515 16.949 1.00 90.62 160 ASP A C 1
ATOM 1289 O O . ASP A 1 160 ? -22.361 18.677 17.344 1.00 90.62 160 ASP A O 1
ATOM 1293 N N . ALA A 1 161 ? -21.606 16.564 17.309 1.00 89.94 161 ALA A N 1
ATOM 1294 C CA . ALA A 1 161 ? -20.359 16.756 18.044 1.00 89.94 161 ALA A CA 1
ATOM 1295 C C . ALA A 1 161 ? -19.507 15.482 17.936 1.00 89.94 161 ALA A C 1
ATOM 1297 O O . ALA A 1 161 ? -20.022 14.380 18.106 1.00 89.94 161 ALA A O 1
ATOM 1298 N N . TRP A 1 162 ? -18.205 15.612 17.691 1.00 92.75 162 TRP A N 1
ATOM 1299 C CA . TRP A 1 162 ? -17.267 14.484 17.629 1.00 92.75 162 TRP A CA 1
ATOM 1300 C C . TRP A 1 162 ? -15.917 14.855 18.248 1.00 92.75 162 TRP A C 1
ATOM 1302 O O . TRP A 1 162 ? -15.569 16.032 18.348 1.00 92.75 162 TRP A O 1
ATOM 1312 N N . TYR A 1 163 ? -15.160 13.853 18.701 1.00 89.50 163 TYR A N 1
ATOM 1313 C CA . TYR A 1 163 ? -13.936 14.074 19.485 1.00 89.50 163 TYR A CA 1
ATOM 1314 C C . TYR A 1 163 ? -12.689 14.395 18.656 1.00 89.50 163 TYR A C 1
ATOM 1316 O O . TYR A 1 163 ? -11.756 14.992 19.191 1.00 89.50 163 TYR A O 1
ATOM 1324 N N . GLN A 1 164 ? -12.618 13.926 17.407 1.00 91.81 164 GLN A N 1
ATOM 1325 C CA . GLN A 1 164 ? -11.371 13.888 16.638 1.00 91.81 164 GLN A CA 1
ATOM 1326 C C . GLN A 1 164 ? -11.525 14.535 15.263 1.00 91.81 164 GLN A C 1
ATOM 1328 O O . GLN A 1 164 ? -12.334 14.083 14.453 1.00 91.81 164 GLN A O 1
ATOM 1333 N N . ASP A 1 165 ? -10.682 15.520 14.956 1.00 86.75 165 ASP A N 1
ATOM 1334 C CA . ASP A 1 165 ? -10.780 16.299 13.715 1.00 86.75 165 ASP A CA 1
ATOM 1335 C C . ASP A 1 165 ? -10.641 15.438 12.450 1.00 86.75 165 ASP A C 1
ATOM 1337 O O . ASP A 1 165 ? -11.327 15.699 11.460 1.00 86.75 165 ASP A O 1
ATOM 1341 N N . TYR A 1 166 ? -9.865 14.344 12.504 1.00 89.25 166 TYR A N 1
ATOM 1342 C CA . TYR A 1 166 ? -9.744 13.393 11.390 1.00 89.25 166 TYR A CA 1
ATOM 1343 C C . TYR A 1 166 ? -11.085 12.751 10.998 1.00 89.25 166 TYR A C 1
ATOM 1345 O O . TYR A 1 166 ? -11.240 12.313 9.861 1.00 89.25 166 TYR A O 1
ATOM 1353 N N . ALA A 1 167 ? -12.063 12.671 11.908 1.00 90.62 167 ALA A N 1
ATOM 1354 C CA . ALA A 1 167 ? -13.388 12.138 11.605 1.00 90.62 167 ALA A CA 1
ATOM 1355 C C . ALA A 1 167 ? -14.221 13.104 10.743 1.00 90.62 167 ALA A C 1
ATOM 1357 O O . ALA A 1 167 ? -15.099 12.652 10.007 1.00 90.62 167 ALA A O 1
ATOM 1358 N N . THR A 1 168 ? -13.921 14.408 10.772 1.00 88.19 168 THR A N 1
ATOM 1359 C CA . THR A 1 168 ? -14.708 15.470 10.120 1.00 88.19 168 THR A CA 1
ATOM 1360 C C . THR A 1 168 ? -14.992 15.204 8.637 1.00 88.19 168 THR A C 1
ATOM 1362 O O . THR A 1 168 ? -16.165 15.239 8.258 1.00 88.19 168 THR A O 1
ATOM 1365 N N . PRO A 1 169 ? -14.014 14.857 7.770 1.00 88.56 169 PRO A N 1
ATOM 1366 C CA . PRO A 1 169 ? -14.299 14.632 6.351 1.00 88.56 169 PRO A CA 1
ATOM 1367 C C . PRO A 1 169 ? -15.135 13.361 6.112 1.00 88.56 169 PRO A C 1
ATOM 1369 O O . PRO A 1 169 ? -15.831 13.247 5.099 1.00 88.56 169 PRO A O 1
ATOM 1372 N N . LEU A 1 170 ? -15.112 12.407 7.052 1.00 94.38 170 LEU A N 1
ATOM 1373 C CA . LEU A 1 170 ? -15.920 11.190 7.001 1.00 94.38 170 LEU A CA 1
ATOM 1374 C C . LEU A 1 170 ? -17.354 11.426 7.509 1.00 94.38 170 LEU A C 1
ATOM 1376 O O . LEU A 1 170 ? -18.293 10.922 6.898 1.00 94.38 170 LEU A O 1
ATOM 1380 N N . VAL A 1 171 ? -17.547 12.267 8.529 1.00 93.81 171 VAL A N 1
ATOM 1381 C CA . VAL A 1 171 ? -18.874 12.777 8.926 1.00 93.81 171 VAL A CA 1
ATOM 1382 C C . VAL A 1 171 ? -19.484 13.589 7.776 1.00 93.81 171 VAL A C 1
ATOM 1384 O O . VAL A 1 171 ? -20.571 13.281 7.294 1.00 93.81 171 VAL A O 1
ATOM 1387 N N . GLN A 1 172 ? -18.740 14.533 7.191 1.00 89.50 172 GLN A N 1
ATOM 1388 C CA . GLN A 1 172 ? -19.180 15.274 5.998 1.00 89.50 172 GLN A CA 1
ATOM 1389 C C . GLN A 1 172 ? -19.485 14.365 4.790 1.00 89.50 172 GLN A C 1
ATOM 1391 O O . GLN A 1 172 ? -20.275 14.734 3.917 1.00 89.50 172 GLN A O 1
ATOM 1396 N N . THR A 1 173 ? -18.868 13.184 4.705 1.00 92.44 173 THR A N 1
ATOM 1397 C CA . THR A 1 173 ? -19.179 12.174 3.681 1.00 92.44 173 THR A CA 1
ATOM 1398 C C . THR A 1 173 ? -20.563 11.549 3.897 1.00 92.44 173 THR A C 1
ATOM 1400 O O . THR A 1 173 ? -21.266 11.293 2.918 1.00 92.44 173 THR A O 1
ATOM 1403 N N . ILE A 1 174 ? -20.968 11.331 5.152 1.00 94.81 174 ILE A N 1
ATOM 1404 C CA . ILE A 1 174 ? -22.276 10.777 5.538 1.00 94.81 174 ILE A CA 1
ATOM 1405 C C . ILE A 1 174 ? -23.407 11.761 5.210 1.00 94.81 174 ILE A C 1
ATOM 1407 O O . ILE A 1 174 ? -24.385 11.384 4.565 1.00 94.81 174 ILE A O 1
ATOM 1411 N N . TYR A 1 175 ? -23.236 13.034 5.573 1.00 91.25 175 TYR A N 1
ATOM 1412 C CA . TYR A 1 175 ? -24.229 14.097 5.361 1.00 91.25 175 TYR A CA 1
ATOM 1413 C C . TYR A 1 175 ? -24.147 14.774 3.976 1.00 91.25 175 TYR A C 1
ATOM 1415 O O . TYR A 1 175 ? -24.736 15.831 3.753 1.00 91.25 175 TYR A O 1
ATOM 1423 N N . ALA A 1 176 ? -23.428 14.184 3.016 1.00 87.94 176 ALA A N 1
ATOM 1424 C CA . ALA A 1 176 ? -23.344 14.706 1.653 1.00 87.94 176 ALA A CA 1
ATOM 1425 C C . ALA A 1 176 ? -24.722 14.739 0.956 1.00 87.94 176 ALA A C 1
ATOM 1427 O O . ALA A 1 176 ? -25.519 13.807 1.064 1.00 87.94 176 ALA A O 1
ATOM 1428 N N . THR A 1 177 ? -24.990 15.790 0.176 1.00 86.88 177 THR A N 1
ATOM 1429 C CA . THR A 1 177 ? -26.300 16.040 -0.462 1.00 86.88 177 THR A CA 1
ATOM 1430 C C . THR A 1 177 ? -26.497 15.295 -1.788 1.00 86.88 177 THR A C 1
ATOM 1432 O O . THR A 1 177 ? -27.591 15.280 -2.354 1.00 86.88 177 THR A O 1
ATOM 1435 N N . SER A 1 178 ? -25.447 14.644 -2.300 1.00 84.25 178 SER A N 1
ATOM 1436 C CA . SER A 1 178 ? -25.486 13.824 -3.517 1.00 84.25 178 SER A CA 1
ATOM 1437 C C . SER A 1 178 ? -24.535 12.622 -3.429 1.00 84.25 178 SER A C 1
ATOM 1439 O O . SER A 1 178 ? -23.516 12.695 -2.733 1.00 84.25 178 SER A O 1
ATOM 1441 N N . PRO A 1 179 ? -24.813 11.513 -4.144 1.00 86.62 179 PRO A N 1
ATOM 1442 C CA . PRO A 1 179 ? -23.920 10.356 -4.168 1.00 86.62 179 PRO A CA 1
ATOM 1443 C C . PRO A 1 179 ? -22.563 10.664 -4.816 1.00 86.62 179 PRO A C 1
ATOM 1445 O O . PRO A 1 179 ? -21.561 10.069 -4.424 1.00 86.62 179 PRO A O 1
ATOM 1448 N N . GLU A 1 180 ? -22.503 11.606 -5.762 1.00 86.06 180 GLU A N 1
ATOM 1449 C CA . GLU A 1 180 ? -21.254 12.090 -6.355 1.00 86.06 180 GLU A CA 1
ATOM 1450 C C . GLU A 1 180 ? -20.402 12.857 -5.328 1.00 86.06 180 GLU A C 1
ATOM 1452 O O . GLU A 1 180 ? -19.206 12.589 -5.204 1.00 86.06 180 GLU A O 1
ATOM 1457 N N . GLN A 1 181 ? -21.011 13.752 -4.539 1.00 85.06 181 GLN A N 1
ATOM 1458 C CA . GLN A 1 181 ? -20.317 14.453 -3.452 1.00 85.06 181 GLN A CA 1
ATOM 1459 C C . GLN A 1 181 ? -19.863 13.475 -2.358 1.00 85.06 181 GLN A C 1
ATOM 1461 O O . GLN A 1 181 ? -18.728 13.578 -1.898 1.00 85.06 181 GLN A O 1
ATOM 1466 N N . ALA A 1 182 ? -20.693 12.494 -1.987 1.00 88.19 182 ALA A N 1
ATOM 1467 C CA . ALA A 1 182 ? -20.329 11.458 -1.017 1.00 88.19 182 ALA A CA 1
ATOM 1468 C C . ALA A 1 182 ? -19.106 10.646 -1.482 1.00 88.19 182 ALA A C 1
ATOM 1470 O O . ALA A 1 182 ? -18.162 10.448 -0.721 1.00 88.19 182 ALA A O 1
ATOM 1471 N N . ALA A 1 183 ? -19.078 10.221 -2.750 1.00 87.75 183 ALA A N 1
ATOM 1472 C CA . ALA A 1 183 ? -17.933 9.512 -3.319 1.00 87.75 183 ALA A CA 1
ATOM 1473 C C . ALA A 1 183 ? -16.665 10.389 -3.359 1.00 87.75 183 ALA A C 1
ATOM 1475 O O . ALA A 1 183 ? -15.579 9.912 -3.027 1.00 87.75 183 ALA A O 1
ATOM 1476 N N . SER A 1 184 ? -16.804 11.675 -3.706 1.00 82.44 184 SER A N 1
ATOM 1477 C CA . SER A 1 184 ? -15.689 12.630 -3.736 1.00 82.44 184 SER A CA 1
ATOM 1478 C C . SER A 1 184 ? -15.121 12.923 -2.343 1.00 82.44 184 SER A C 1
ATOM 1480 O O . SER A 1 184 ? -13.902 12.933 -2.177 1.00 82.44 184 SER A O 1
ATOM 1482 N N . ARG A 1 185 ? -15.977 13.133 -1.331 1.00 87.19 185 ARG A N 1
ATOM 1483 C CA . ARG A 1 185 ? -15.553 13.365 0.062 1.00 87.19 185 ARG A CA 1
ATOM 1484 C C . ARG A 1 185 ? -14.887 12.119 0.655 1.00 87.19 185 ARG A C 1
ATOM 1486 O O . ARG A 1 185 ? -13.816 12.235 1.242 1.00 87.19 185 ARG A O 1
ATOM 1493 N N . LEU A 1 186 ? -15.424 10.924 0.382 1.00 93.19 186 LEU A N 1
ATOM 1494 C CA . LEU A 1 186 ? -14.806 9.653 0.782 1.00 93.19 186 LEU A CA 1
ATOM 1495 C C . LEU A 1 186 ? -13.409 9.463 0.164 1.00 93.19 186 LEU A C 1
ATOM 1497 O O . LEU A 1 186 ? -12.510 8.937 0.822 1.00 93.19 186 LEU A O 1
ATOM 1501 N N . GLN A 1 187 ? -13.216 9.883 -1.093 1.00 87.75 187 GLN A N 1
ATOM 1502 C CA . GLN A 1 187 ? -11.897 9.867 -1.725 1.00 87.75 187 GLN A CA 1
ATOM 1503 C C . GLN A 1 187 ? -10.940 10.858 -1.054 1.00 87.75 187 GLN A C 1
ATOM 1505 O O . GLN A 1 187 ? -9.835 10.447 -0.708 1.00 87.75 187 GLN A O 1
ATOM 1510 N N . GLY A 1 188 ? -11.357 12.110 -0.836 1.00 79.94 188 GLY A N 1
ATOM 1511 C CA . GLY A 1 188 ? -10.531 13.122 -0.167 1.00 79.94 188 GLY A CA 1
ATOM 1512 C C . GLY A 1 188 ? -10.097 12.685 1.234 1.00 79.94 188 GLY A C 1
ATOM 1513 O O . GLY A 1 188 ? -8.912 12.727 1.551 1.00 79.94 188 GLY A O 1
ATOM 1514 N N . TYR A 1 189 ? -11.030 12.134 2.017 1.00 91.12 189 TYR A N 1
ATOM 1515 C CA . TYR A 1 189 ? -10.737 11.497 3.302 1.00 91.12 189 TYR A CA 1
ATOM 1516 C C . TYR A 1 189 ? -9.660 10.409 3.172 1.00 91.12 189 TYR A C 1
ATOM 1518 O O . TYR A 1 189 ? -8.692 10.402 3.925 1.00 91.12 189 TYR A O 1
ATOM 1526 N N . CYS A 1 190 ? -9.779 9.503 2.192 1.00 90.12 190 CYS A N 1
ATOM 1527 C CA . CYS A 1 190 ? -8.786 8.446 1.996 1.00 90.12 190 CYS A CA 1
ATOM 1528 C C . CYS A 1 190 ? -7.408 8.978 1.580 1.00 90.12 190 CYS A C 1
ATOM 1530 O O . CYS A 1 190 ? -6.408 8.397 1.996 1.00 90.12 190 CYS A O 1
ATOM 1532 N N . GLU A 1 191 ? -7.355 10.033 0.760 1.00 84.44 191 GLU A N 1
ATOM 1533 C CA . GLU A 1 191 ? -6.111 10.671 0.306 1.00 84.44 191 GLU A CA 1
ATOM 1534 C C . GLU A 1 191 ? -5.395 11.405 1.460 1.00 84.44 191 GLU A C 1
ATOM 1536 O O . GLU A 1 191 ? -4.170 11.375 1.518 1.00 84.44 191 GLU A O 1
ATOM 1541 N N . GLN A 1 192 ? -6.138 11.977 2.416 1.00 83.25 192 GLN A N 1
ATOM 1542 C CA . GLN A 1 192 ? -5.593 12.677 3.592 1.00 83.25 192 GLN A CA 1
ATOM 1543 C C . GLN A 1 192 ? -5.415 11.783 4.837 1.00 83.25 192 GLN A C 1
ATOM 1545 O O . GLN A 1 192 ? -4.799 12.212 5.812 1.00 83.25 192 GLN A O 1
ATOM 1550 N N . TRP A 1 193 ? -5.957 10.558 4.842 1.00 91.12 193 TRP A N 1
ATOM 1551 C CA . TRP A 1 193 ? -6.040 9.689 6.030 1.00 91.12 193 TRP A CA 1
ATOM 1552 C C . TRP A 1 193 ? -4.698 9.484 6.737 1.00 91.12 193 TRP A C 1
ATOM 1554 O O . TRP A 1 193 ? -4.653 9.497 7.958 1.00 91.12 193 TRP A O 1
ATOM 1564 N N . TYR A 1 194 ? -3.606 9.295 5.989 1.00 87.44 194 TYR A N 1
ATOM 1565 C CA . TYR A 1 194 ? -2.293 9.024 6.588 1.00 87.44 194 TYR A CA 1
ATOM 1566 C C . TYR A 1 194 ? -1.713 10.262 7.283 1.00 87.44 194 TYR A C 1
ATOM 1568 O O . TYR A 1 194 ? -1.214 10.150 8.397 1.00 87.44 194 TYR A O 1
ATOM 1576 N N . GLU A 1 195 ? -1.844 11.436 6.657 1.00 82.94 195 GLU A N 1
ATOM 1577 C CA . GLU A 1 195 ? -1.329 12.718 7.166 1.00 82.94 195 GLU A CA 1
ATOM 1578 C C . GLU A 1 195 ? -1.999 13.088 8.507 1.00 82.94 195 GLU A C 1
ATOM 1580 O O . GLU A 1 195 ? -1.329 13.524 9.438 1.00 82.94 195 GLU A O 1
ATOM 1585 N N . HIS A 1 196 ? -3.290 12.773 8.673 1.00 83.44 196 HIS A N 1
ATOM 1586 C CA . HIS A 1 196 ? -4.034 12.963 9.930 1.00 83.44 196 HIS A CA 1
ATOM 1587 C C . HIS A 1 196 ? -3.534 12.136 11.130 1.00 83.44 196 HIS A C 1
ATOM 1589 O O . HIS A 1 196 ? -4.018 12.340 12.243 1.00 83.44 196 HIS A O 1
ATOM 1595 N N . PHE A 1 197 ? -2.614 11.190 10.929 1.00 85.06 197 PHE A N 1
ATOM 1596 C CA . PHE A 1 197 ? -2.071 10.332 11.984 1.00 85.06 197 PHE A CA 1
ATOM 1597 C C . PHE A 1 197 ? -0.548 10.457 12.139 1.00 85.06 197 PHE A C 1
ATOM 1599 O O . PHE A 1 197 ? 0.068 9.557 12.705 1.00 85.06 197 PHE A O 1
ATOM 1606 N N . GLU A 1 198 ? 0.075 11.556 11.698 1.00 83.06 198 GLU A N 1
ATOM 1607 C CA . GLU A 1 198 ? 1.521 11.792 11.882 1.00 83.06 198 GLU A CA 1
ATOM 1608 C C . GLU A 1 198 ? 1.964 11.699 13.359 1.00 83.06 198 GLU A C 1
ATOM 1610 O O . GLU A 1 198 ? 3.044 11.196 13.671 1.00 83.06 198 GLU A O 1
ATOM 1615 N N . HIS A 1 199 ? 1.104 12.108 14.298 1.00 80.00 199 HIS A N 1
ATOM 1616 C CA . HIS A 1 199 ? 1.349 11.993 15.742 1.00 80.00 199 HIS A CA 1
ATOM 1617 C C . HIS A 1 199 ? 1.227 10.570 16.303 1.00 80.00 199 HIS A C 1
ATOM 1619 O O . HIS A 1 199 ? 1.579 10.355 17.466 1.00 80.00 199 HIS A O 1
ATOM 1625 N N . ALA A 1 200 ? 0.689 9.617 15.540 1.00 83.31 200 ALA A N 1
ATOM 1626 C CA . ALA A 1 200 ? 0.343 8.298 16.049 1.00 83.31 200 ALA A CA 1
ATOM 1627 C C . ALA A 1 200 ? 1.570 7.389 16.206 1.00 83.31 200 ALA A C 1
ATOM 1629 O O . ALA A 1 200 ? 2.452 7.324 15.351 1.00 83.31 200 ALA A O 1
ATOM 1630 N N . SER A 1 201 ? 1.584 6.587 17.270 1.00 82.56 201 SER A N 1
ATOM 1631 C CA . SER A 1 201 ? 2.681 5.674 17.617 1.00 82.56 201 SER A CA 1
ATOM 1632 C C . SER A 1 201 ? 3.019 4.623 16.544 1.00 82.56 201 SER A C 1
ATOM 1634 O O . SER A 1 201 ? 4.108 4.043 16.559 1.00 82.56 201 SER A O 1
ATOM 1636 N N . TRP A 1 202 ? 2.094 4.381 15.611 1.00 84.25 202 TRP A N 1
ATOM 1637 C CA . TRP A 1 202 ? 2.214 3.446 14.491 1.00 84.25 202 TRP A CA 1
ATOM 1638 C C . TRP A 1 202 ? 2.573 4.107 13.145 1.00 84.25 202 TRP A C 1
ATOM 1640 O O . TRP A 1 202 ? 2.801 3.386 12.159 1.00 84.25 202 TRP A O 1
ATOM 1650 N N . TYR A 1 203 ? 2.657 5.439 13.083 1.00 83.94 203 TYR A N 1
ATOM 1651 C CA . TYR A 1 203 ? 3.084 6.180 11.894 1.00 83.94 203 TYR A CA 1
ATOM 1652 C C . TYR A 1 203 ? 4.514 5.794 11.482 1.00 83.94 203 TYR A C 1
ATOM 1654 O O . TYR A 1 203 ? 5.347 5.456 12.322 1.00 83.94 203 TYR A O 1
ATOM 1662 N N . ASP A 1 204 ? 4.773 5.732 10.174 1.00 82.56 204 ASP A N 1
ATOM 1663 C CA . ASP A 1 204 ? 6.042 5.327 9.537 1.00 82.56 204 ASP A CA 1
ATOM 1664 C C . ASP A 1 204 ? 6.665 3.981 9.956 1.00 82.56 204 ASP A C 1
ATOM 1666 O O . ASP A 1 204 ? 7.688 3.565 9.408 1.00 82.56 204 ASP A O 1
ATOM 1670 N N . THR A 1 205 ? 6.000 3.203 10.815 1.00 78.19 205 THR A N 1
ATOM 1671 C CA . THR A 1 205 ? 6.459 1.865 11.224 1.00 78.19 205 THR A CA 1
ATOM 1672 C C . THR A 1 205 ? 6.682 0.914 10.048 1.00 78.19 205 THR A C 1
ATOM 1674 O O . THR A 1 205 ? 7.476 -0.020 10.143 1.00 78.19 205 THR A O 1
ATOM 1677 N N . HIS A 1 206 ? 6.052 1.149 8.894 1.00 80.19 206 HIS A N 1
ATOM 1678 C CA . HIS A 1 206 ? 6.319 0.398 7.670 1.00 80.19 206 HIS A CA 1
ATOM 1679 C C . HIS A 1 206 ? 7.804 0.436 7.241 1.00 80.19 206 HIS A C 1
ATOM 1681 O O . HIS A 1 206 ? 8.278 -0.553 6.677 1.00 80.19 206 HIS A O 1
ATOM 1687 N N . GLY A 1 207 ? 8.541 1.512 7.548 1.00 63.41 207 GLY A N 1
ATOM 1688 C CA . GLY A 1 207 ? 9.932 1.741 7.140 1.00 63.41 207 GLY A CA 1
ATOM 1689 C C . GLY A 1 207 ? 11.019 1.064 7.990 1.00 63.41 207 GLY A C 1
ATOM 1690 O O . GLY A 1 207 ? 12.174 1.031 7.569 1.00 63.41 207 GLY A O 1
ATOM 1691 N N . ASP A 1 208 ? 10.683 0.499 9.153 1.00 58.44 208 ASP A N 1
ATOM 1692 C CA . ASP A 1 208 ? 11.639 -0.138 10.073 1.00 58.44 208 ASP A CA 1
ATOM 1693 C C . ASP A 1 208 ? 11.271 -1.608 10.355 1.00 58.44 208 ASP A C 1
ATOM 1695 O O . ASP A 1 208 ? 10.112 -1.944 10.557 1.00 58.44 208 ASP A O 1
ATOM 1699 N N . ASP A 1 209 ? 12.261 -2.505 10.388 1.00 54.28 209 ASP A N 1
ATOM 1700 C CA . ASP A 1 209 ? 12.081 -3.948 10.632 1.00 54.28 209 ASP A CA 1
ATOM 1701 C C . ASP A 1 209 ? 11.774 -4.306 12.105 1.00 54.28 209 ASP A C 1
ATOM 1703 O O . ASP A 1 209 ? 11.512 -5.476 12.415 1.00 54.28 209 ASP A O 1
ATOM 1707 N N . ILE A 1 210 ? 11.858 -3.340 13.028 1.00 51.97 210 ILE A N 1
ATOM 1708 C CA . ILE A 1 210 ? 11.625 -3.526 14.469 1.00 51.97 210 ILE A CA 1
ATOM 1709 C C . ILE A 1 210 ? 10.207 -3.099 14.869 1.00 51.97 210 ILE A C 1
ATOM 1711 O O . ILE A 1 210 ? 9.551 -3.807 15.634 1.00 51.97 210 ILE A O 1
ATOM 1715 N N . SER A 1 211 ? 9.735 -1.957 14.377 1.00 55.50 211 SER A N 1
ATOM 1716 C CA . SER A 1 211 ? 8.425 -1.398 14.709 1.00 55.50 211 SER A CA 1
ATOM 1717 C C . SER A 1 211 ? 7.279 -2.170 14.041 1.00 55.50 211 SER A C 1
ATOM 1719 O O . SER A 1 211 ? 7.350 -2.603 12.892 1.00 55.50 211 SER A O 1
ATOM 1721 N N . GLY A 1 212 ? 6.217 -2.437 14.801 1.00 72.00 212 GLY A N 1
ATOM 1722 C CA . GLY A 1 212 ? 5.237 -3.486 14.504 1.00 72.00 212 GLY A CA 1
ATOM 1723 C C . GLY A 1 212 ? 4.189 -3.161 13.435 1.00 72.00 212 GLY A C 1
ATOM 1724 O O . GLY A 1 212 ? 3.010 -3.339 13.708 1.00 72.00 212 GLY A O 1
ATOM 1725 N N . TYR A 1 213 ? 4.573 -2.717 12.233 1.00 87.81 213 TYR A N 1
ATOM 1726 C CA . TYR A 1 213 ? 3.627 -2.458 11.137 1.00 87.81 213 TYR A CA 1
ATOM 1727 C C . TYR A 1 213 ? 2.694 -3.650 10.875 1.00 87.81 213 TYR A C 1
ATOM 1729 O O . TYR A 1 213 ? 3.117 -4.729 10.442 1.00 87.81 213 TYR A O 1
ATOM 1737 N N . VAL A 1 214 ? 1.401 -3.404 11.078 1.00 92.06 214 VAL A N 1
ATOM 1738 C CA . VAL A 1 214 ? 0.318 -4.377 10.899 1.00 92.06 214 VAL A CA 1
ATOM 1739 C C . VAL A 1 214 ? -0.595 -4.065 9.712 1.00 92.06 214 VAL A C 1
ATOM 1741 O O . VAL A 1 214 ? -1.483 -4.858 9.404 1.00 92.06 214 VAL A O 1
ATOM 1744 N N . GLY A 1 215 ? -0.348 -2.970 8.991 1.00 91.88 215 GLY A N 1
ATOM 1745 C CA . GLY A 1 215 ? -1.191 -2.464 7.903 1.00 91.88 215 GLY A CA 1
ATOM 1746 C C . GLY A 1 215 ? -1.759 -1.080 8.201 1.00 91.88 215 GLY A C 1
ATOM 1747 O O . GLY A 1 215 ? -2.037 -0.763 9.351 1.00 91.88 215 GLY A O 1
ATOM 1748 N N . TYR A 1 216 ? -1.962 -0.281 7.157 1.00 94.44 216 TYR A N 1
ATOM 1749 C CA . TYR A 1 216 ? -2.582 1.043 7.245 1.00 94.44 216 TYR A CA 1
ATOM 1750 C C . TYR A 1 216 ? -3.966 0.974 6.613 1.00 94.44 216 TYR A C 1
ATOM 1752 O O . TYR A 1 216 ? -4.074 0.927 5.391 1.00 94.44 216 TYR A O 1
ATOM 1760 N N . TRP A 1 217 ? -5.020 0.884 7.419 1.00 97.06 217 TRP A N 1
ATOM 1761 C CA . TRP A 1 217 ? -6.365 0.595 6.927 1.00 97.06 217 TRP A CA 1
ATOM 1762 C C . TRP A 1 217 ? -7.406 1.505 7.561 1.00 97.06 217 TRP A C 1
ATOM 1764 O O . TRP A 1 217 ? -7.559 1.497 8.780 1.00 97.06 217 TRP A O 1
ATOM 1774 N N . SER A 1 218 ? -8.192 2.174 6.718 1.00 97.81 218 SER A N 1
ATOM 1775 C CA . SER A 1 218 ? -9.451 2.776 7.144 1.00 97.81 218 SER A CA 1
ATOM 1776 C C . SER A 1 218 ? -10.578 1.763 6.985 1.00 97.81 218 SER A C 1
ATOM 1778 O O . SER A 1 218 ? -11.116 1.559 5.890 1.00 97.81 218 SER A O 1
ATOM 1780 N N . PHE A 1 219 ? -10.933 1.084 8.073 1.00 98.69 219 PHE A N 1
ATOM 1781 C CA . PHE A 1 219 ? -12.109 0.209 8.071 1.00 98.69 219 PHE A CA 1
ATOM 1782 C C . PHE A 1 219 ? -13.393 1.033 8.171 1.00 98.69 219 PHE A C 1
ATOM 1784 O O . PHE A 1 219 ? -14.401 0.668 7.571 1.00 98.69 219 PHE A O 1
ATOM 1791 N N . GLU A 1 220 ? -13.322 2.172 8.850 1.00 98.38 220 GLU A N 1
ATOM 1792 C CA . GLU A 1 220 ? -14.360 3.180 9.015 1.00 98.38 220 GLU A CA 1
ATOM 1793 C C . GLU A 1 220 ? -14.822 3.778 7.680 1.00 98.38 220 GLU A C 1
ATOM 1795 O O . GLU A 1 220 ? -16.023 3.764 7.411 1.00 98.38 220 GLU A O 1
ATOM 1800 N N . ALA A 1 221 ? -13.916 4.135 6.760 1.00 98.38 221 ALA A N 1
ATOM 1801 C CA . ALA A 1 221 ? -14.300 4.539 5.403 1.00 98.38 221 ALA A CA 1
ATOM 1802 C C . ALA A 1 221 ? -15.082 3.443 4.660 1.00 98.38 221 ALA A C 1
ATOM 1804 O O . ALA A 1 221 ? -16.060 3.721 3.960 1.00 98.38 221 ALA A O 1
ATOM 1805 N N . ALA A 1 222 ? -14.682 2.178 4.810 1.00 98.5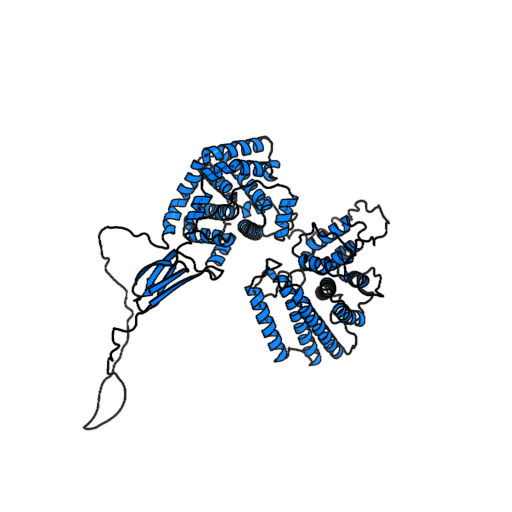6 222 ALA A N 1
ATOM 1806 C CA . ALA A 1 222 ? -15.384 1.062 4.185 1.00 98.56 222 ALA A CA 1
ATOM 1807 C C . ALA A 1 222 ? -16.728 0.747 4.863 1.00 98.56 222 ALA A C 1
ATOM 1809 O O . ALA A 1 222 ? -17.677 0.384 4.166 1.00 98.56 222 ALA A O 1
ATOM 1810 N N . ALA A 1 223 ? -16.842 0.906 6.183 1.00 98.62 223 ALA A N 1
ATOM 1811 C CA . ALA A 1 223 ? -18.105 0.766 6.900 1.00 98.62 223 ALA A CA 1
ATOM 1812 C C . ALA A 1 223 ? -19.092 1.874 6.499 1.00 98.62 223 ALA A C 1
ATOM 1814 O O . ALA A 1 223 ? -20.221 1.564 6.121 1.00 98.62 223 ALA A O 1
ATOM 1815 N N . VAL A 1 224 ? -18.656 3.135 6.435 1.00 98.44 224 VAL A N 1
ATOM 1816 C CA . VAL A 1 224 ? -19.466 4.248 5.911 1.00 98.44 224 VAL A CA 1
ATOM 1817 C C . VAL A 1 224 ? -19.909 3.970 4.468 1.00 98.44 224 VAL A C 1
ATOM 1819 O O . VAL A 1 224 ? -21.103 3.995 4.158 1.00 98.44 224 VAL A O 1
ATOM 1822 N N . ALA A 1 225 ? -18.990 3.564 3.588 1.00 98.00 225 ALA A N 1
ATOM 1823 C CA . ALA A 1 225 ? -19.322 3.225 2.202 1.00 98.00 225 ALA A CA 1
ATOM 1824 C C . ALA A 1 225 ? -20.261 2.009 2.040 1.00 98.00 225 ALA A C 1
ATOM 1826 O O . ALA A 1 225 ? -20.924 1.856 1.004 1.00 98.00 225 ALA A O 1
ATOM 1827 N N . LEU A 1 226 ? -20.315 1.116 3.031 1.00 98.19 226 LEU A N 1
ATOM 1828 C CA . LEU A 1 226 ? -21.273 0.016 3.092 1.00 98.19 226 LEU A CA 1
ATOM 1829 C C . LEU A 1 226 ? -22.657 0.510 3.534 1.00 98.19 226 LEU A C 1
ATOM 1831 O O . LEU A 1 226 ? -23.640 0.228 2.851 1.00 98.19 226 LEU A O 1
ATOM 1835 N N . LEU A 1 227 ? -22.724 1.217 4.664 1.00 97.31 227 LEU A N 1
ATOM 1836 C CA . LEU A 1 227 ? -23.960 1.545 5.389 1.00 97.31 227 LEU A CA 1
ATOM 1837 C C . LEU A 1 227 ? -24.770 2.685 4.755 1.00 97.31 227 LEU A C 1
ATOM 1839 O O . LEU A 1 227 ? -26.005 2.684 4.845 1.00 97.31 227 LEU A O 1
ATOM 1843 N N . TYR A 1 228 ? -24.075 3.605 4.084 1.00 96.12 228 TYR A N 1
ATOM 1844 C CA . TYR A 1 228 ? -24.638 4.747 3.355 1.00 96.12 228 TYR A CA 1
ATOM 1845 C C . TYR A 1 228 ? -24.617 4.539 1.831 1.00 96.12 228 TYR A C 1
ATOM 1847 O O . TYR A 1 228 ? -24.889 5.449 1.056 1.00 96.12 228 TYR A O 1
ATOM 1855 N N . GLY A 1 229 ? -24.305 3.319 1.368 1.00 95.00 229 GLY A N 1
ATOM 1856 C CA . GLY A 1 229 ? -24.466 2.917 -0.034 1.00 95.00 229 GLY A CA 1
ATOM 1857 C C . GLY A 1 229 ? -23.622 3.698 -1.051 1.00 95.00 229 GLY A C 1
ATOM 1858 O O . GLY A 1 229 ? -24.009 3.759 -2.219 1.00 95.00 229 GLY A O 1
ATOM 1859 N N . ILE A 1 230 ? -22.499 4.279 -0.620 1.00 95.31 230 ILE A N 1
ATOM 1860 C CA . ILE A 1 230 ? -21.625 5.140 -1.432 1.00 95.31 230 ILE A CA 1
ATOM 1861 C C . ILE A 1 230 ? -20.962 4.331 -2.554 1.00 95.31 230 ILE A C 1
ATOM 1863 O O . ILE A 1 230 ? -20.523 3.190 -2.359 1.00 95.31 230 ILE A O 1
ATOM 1867 N N . ASP A 1 231 ? -20.867 4.917 -3.747 1.00 90.44 231 ASP A N 1
ATOM 1868 C CA . ASP A 1 231 ? -20.152 4.293 -4.854 1.00 90.44 231 ASP A CA 1
ATOM 1869 C C . ASP A 1 231 ? -18.634 4.403 -4.664 1.00 90.44 231 ASP A C 1
ATOM 1871 O O . ASP A 1 231 ? -18.078 5.484 -4.517 1.00 90.44 231 ASP A O 1
ATOM 1875 N N . THR A 1 232 ? -17.959 3.257 -4.687 1.00 92.81 232 THR A N 1
ATOM 1876 C CA . THR A 1 232 ? -16.513 3.130 -4.453 1.00 92.81 232 THR A CA 1
ATOM 1877 C C . THR A 1 232 ? -15.799 2.513 -5.655 1.00 92.81 232 THR A C 1
ATOM 1879 O O . THR A 1 232 ? -14.760 1.879 -5.488 1.00 92.81 232 THR A O 1
ATOM 1882 N N . ARG A 1 233 ? -16.392 2.577 -6.856 1.00 87.00 233 ARG A N 1
ATOM 1883 C CA . ARG A 1 233 ? -15.816 1.973 -8.074 1.00 87.00 233 ARG A CA 1
ATOM 1884 C C . ARG A 1 233 ? -14.575 2.701 -8.592 1.00 87.00 233 ARG A C 1
ATOM 1886 O O . ARG A 1 233 ? -13.745 2.061 -9.231 1.00 87.00 233 ARG A O 1
ATOM 1893 N N . GLU A 1 234 ? -14.479 4.005 -8.344 1.00 82.31 234 GLU A N 1
ATOM 1894 C CA . GLU A 1 234 ? -13.360 4.853 -8.788 1.00 82.31 234 GLU A CA 1
ATOM 1895 C C . GLU A 1 234 ? -12.330 5.104 -7.676 1.00 82.31 234 GLU A C 1
ATOM 1897 O O . GLU A 1 234 ? -11.167 5.384 -7.963 1.00 82.31 234 GLU A O 1
ATOM 1902 N N . LEU A 1 235 ? -12.723 4.895 -6.414 1.00 84.81 235 LEU A N 1
ATOM 1903 C CA . LEU A 1 235 ? -11.806 4.847 -5.280 1.00 84.81 235 LEU A CA 1
ATOM 1904 C C . LEU A 1 235 ? -10.875 3.635 -5.432 1.00 84.81 235 LEU A C 1
ATOM 1906 O O . LEU A 1 235 ? -11.341 2.512 -5.615 1.00 84.81 235 LEU A O 1
ATOM 1910 N N . LEU A 1 236 ? -9.564 3.870 -5.365 1.00 81.38 236 LEU A N 1
ATOM 1911 C CA . LEU A 1 236 ? -8.510 2.851 -5.504 1.00 81.38 236 LEU A CA 1
ATOM 1912 C C . LEU A 1 236 ? -7.378 3.057 -4.477 1.00 81.38 236 LEU A C 1
ATOM 1914 O O . LEU A 1 236 ? -6.237 2.661 -4.717 1.00 81.38 236 LEU A O 1
ATOM 1918 N N . HIS A 1 237 ? -7.665 3.746 -3.368 1.00 86.06 237 HIS A N 1
ATOM 1919 C CA . HIS A 1 237 ? -6.646 4.159 -2.405 1.00 86.06 237 HIS A CA 1
ATOM 1920 C C . HIS A 1 237 ? -6.140 2.980 -1.562 1.00 86.06 237 HIS A C 1
ATOM 1922 O O . HIS A 1 237 ? -6.922 2.144 -1.113 1.00 86.06 237 HIS A O 1
ATOM 1928 N N . VAL A 1 238 ? -4.827 2.920 -1.311 1.00 85.56 238 VAL A N 1
ATOM 1929 C CA . VAL A 1 238 ? -4.164 1.746 -0.707 1.00 85.56 238 VAL A CA 1
ATOM 1930 C C . VAL A 1 238 ? -4.641 1.422 0.716 1.00 85.56 238 VAL A C 1
ATOM 1932 O O . VAL A 1 238 ? -4.602 0.259 1.121 1.00 85.56 238 VAL A O 1
ATOM 1935 N N . ILE A 1 239 ? -5.122 2.428 1.453 1.00 93.25 239 ILE A N 1
ATOM 1936 C CA . ILE A 1 239 ? -5.662 2.283 2.815 1.00 93.25 239 ILE A CA 1
ATOM 1937 C C . ILE A 1 239 ? -7.124 1.818 2.849 1.00 93.25 239 ILE A C 1
ATOM 1939 O O . ILE A 1 239 ? -7.637 1.483 3.915 1.00 93.25 239 ILE A O 1
ATOM 1943 N N . PHE A 1 240 ? -7.816 1.781 1.706 1.00 96.94 240 PHE A N 1
ATOM 1944 C CA . PHE A 1 240 ? -9.228 1.419 1.648 1.00 96.94 240 PHE A CA 1
ATOM 1945 C C . PHE A 1 240 ? -9.396 -0.105 1.453 1.00 96.94 240 PHE A C 1
ATOM 1947 O O . PHE A 1 240 ? -8.915 -0.669 0.465 1.00 96.94 240 PHE A O 1
ATOM 1954 N N . PRO A 1 241 ? -10.080 -0.829 2.360 1.00 97.31 241 PRO A N 1
ATOM 1955 C CA . PRO A 1 241 ? -10.109 -2.292 2.364 1.00 97.31 241 PRO A CA 1
ATOM 1956 C C . PRO A 1 241 ? -11.137 -2.863 1.364 1.00 97.31 241 PRO A C 1
ATOM 1958 O O . PRO A 1 241 ? -12.140 -3.477 1.735 1.00 97.31 241 PRO A O 1
ATOM 1961 N N . HIS A 1 242 ? -10.865 -2.695 0.064 1.00 95.12 242 HIS A N 1
ATOM 1962 C CA . HIS A 1 242 ? -11.752 -3.070 -1.048 1.00 95.12 242 HIS A CA 1
ATOM 1963 C C . HIS A 1 242 ? -12.271 -4.518 -1.005 1.00 95.12 242 HIS A C 1
ATOM 1965 O O . HIS A 1 242 ? -13.458 -4.745 -1.245 1.00 95.12 242 HIS A O 1
ATOM 1971 N N . GLU A 1 243 ? -11.414 -5.504 -0.705 1.00 95.06 243 GLU A N 1
ATOM 1972 C CA . GLU A 1 243 ? -11.836 -6.914 -0.630 1.00 95.06 243 GLU A CA 1
ATOM 1973 C C . GLU A 1 243 ? -12.817 -7.160 0.521 1.00 95.06 243 GLU A C 1
ATOM 1975 O O . GLU A 1 243 ? -13.796 -7.889 0.356 1.00 95.06 243 GLU A O 1
ATOM 1980 N N . LEU A 1 244 ? -12.583 -6.525 1.670 1.00 97.56 244 LEU A N 1
ATOM 1981 C CA . LEU A 1 244 ? -13.438 -6.656 2.842 1.00 97.56 244 LEU A CA 1
ATOM 1982 C C . LEU A 1 244 ? -14.792 -5.957 2.634 1.00 97.56 244 LEU A C 1
ATOM 1984 O O . LEU A 1 244 ? -15.826 -6.531 2.965 1.00 97.56 244 LEU A O 1
ATOM 1988 N N . LEU A 1 245 ? -14.818 -4.789 1.979 1.00 97.69 245 LEU A N 1
ATOM 1989 C CA . LEU A 1 245 ? -16.069 -4.155 1.543 1.00 97.69 245 LEU A CA 1
ATOM 1990 C C . LEU A 1 245 ? -16.840 -5.027 0.537 1.00 97.69 245 LEU A C 1
ATOM 1992 O O . LEU A 1 245 ? -18.066 -5.133 0.613 1.00 97.69 245 LEU A O 1
ATOM 1996 N N . ALA A 1 246 ? -16.145 -5.666 -0.407 1.00 95.69 246 ALA A N 1
ATOM 1997 C CA . ALA A 1 246 ? -16.770 -6.571 -1.371 1.00 95.69 246 ALA A CA 1
ATOM 1998 C C . ALA A 1 246 ? -17.358 -7.822 -0.692 1.00 95.69 246 ALA A C 1
ATOM 2000 O O . ALA A 1 246 ? -18.464 -8.241 -1.045 1.00 95.69 246 ALA A O 1
ATOM 2001 N N . HIS A 1 247 ? -16.667 -8.376 0.312 1.00 96.06 247 HIS A N 1
ATOM 2002 C CA . HIS A 1 247 ? -17.198 -9.435 1.171 1.00 96.06 247 HIS A CA 1
ATOM 2003 C C . HIS A 1 247 ? -18.453 -8.957 1.915 1.00 96.06 247 HIS A C 1
ATOM 2005 O O . HIS A 1 247 ? -19.507 -9.580 1.776 1.00 96.06 247 HIS A O 1
ATOM 2011 N N . ALA A 1 248 ? -18.385 -7.815 2.607 1.00 97.31 248 ALA A N 1
ATOM 2012 C CA . ALA A 1 248 ? -19.503 -7.246 3.358 1.00 97.31 248 ALA A CA 1
ATOM 2013 C C . ALA A 1 248 ? -20.748 -7.033 2.478 1.00 97.31 248 ALA A C 1
ATOM 2015 O O . ALA A 1 248 ? -21.838 -7.496 2.809 1.00 97.31 248 ALA A O 1
ATOM 2016 N N . ARG A 1 249 ? -20.583 -6.438 1.287 1.00 95.62 249 ARG A N 1
ATOM 2017 C CA . ARG A 1 249 ? -21.665 -6.224 0.303 1.00 95.62 249 ARG A CA 1
ATOM 2018 C C . ARG A 1 249 ? -22.322 -7.520 -0.200 1.00 95.62 249 ARG A C 1
ATOM 2020 O O . ARG A 1 249 ? -23.422 -7.461 -0.750 1.00 95.62 249 ARG A O 1
ATOM 2027 N N . SER A 1 250 ? -21.686 -8.682 -0.026 1.00 95.44 250 SER A N 1
ATOM 2028 C CA . SER A 1 250 ? -22.280 -9.984 -0.361 1.00 95.44 250 SER A CA 1
ATOM 2029 C C . SER A 1 250 ? -23.218 -10.528 0.730 1.00 95.44 250 SER A C 1
ATOM 2031 O O . SER A 1 250 ? -24.126 -11.311 0.424 1.00 95.44 250 SER A O 1
ATOM 2033 N N . LEU A 1 251 ? -23.040 -10.095 1.985 1.00 95.06 251 LEU A N 1
ATOM 2034 C CA . LEU A 1 251 ? -23.766 -10.609 3.145 1.00 95.06 251 LEU A CA 1
ATOM 2035 C C . LEU A 1 251 ? -25.259 -10.232 3.085 1.00 95.06 251 LEU A C 1
ATOM 2037 O O . LEU A 1 251 ? -25.584 -9.076 2.810 1.00 95.06 251 LEU A O 1
ATOM 2041 N N . PRO A 1 252 ? -26.193 -11.155 3.401 1.00 92.56 252 PRO A N 1
ATOM 2042 C CA . PRO A 1 252 ? -27.632 -10.889 3.322 1.00 92.56 252 PRO A CA 1
ATOM 2043 C C . PRO A 1 252 ? -28.121 -9.679 4.129 1.00 92.56 252 PRO A C 1
ATOM 2045 O O . PRO A 1 252 ? -29.093 -9.054 3.722 1.00 92.56 252 PRO A O 1
ATOM 2048 N N . ALA A 1 253 ? -27.454 -9.338 5.238 1.00 89.69 253 ALA A N 1
ATOM 2049 C CA . ALA A 1 253 ? -27.810 -8.200 6.090 1.00 89.69 253 ALA A CA 1
ATOM 2050 C C . ALA A 1 253 ? -27.690 -6.841 5.373 1.00 89.69 253 ALA A C 1
ATOM 2052 O O . ALA A 1 253 ? -28.463 -5.932 5.655 1.00 89.69 253 ALA A O 1
ATOM 2053 N N . TYR A 1 254 ? -26.766 -6.723 4.414 1.00 93.62 254 TYR A N 1
ATOM 2054 C CA . TYR A 1 254 ? -26.483 -5.479 3.688 1.00 93.62 254 TYR A CA 1
ATOM 2055 C C . TYR A 1 254 ? -27.060 -5.484 2.258 1.00 93.62 254 TYR A C 1
ATOM 2057 O O . TYR A 1 254 ? -26.953 -4.504 1.514 1.00 93.62 254 TYR A O 1
ATOM 2065 N N . GLN A 1 255 ? -27.737 -6.570 1.859 1.00 86.44 255 GLN A N 1
ATOM 2066 C CA . GLN A 1 255 ? -28.410 -6.663 0.565 1.00 86.44 255 GLN A CA 1
ATOM 2067 C C . GLN A 1 255 ? -29.639 -5.752 0.520 1.00 86.44 255 GLN A C 1
ATOM 2069 O O . GLN A 1 255 ? -30.697 -6.067 1.055 1.00 86.44 255 GLN A O 1
ATOM 2074 N N . GLY A 1 256 ? -29.510 -4.643 -0.206 1.00 80.50 256 GLY A N 1
ATOM 2075 C CA . GLY A 1 256 ? -30.601 -3.693 -0.423 1.00 80.50 256 GLY A CA 1
ATOM 2076 C C . GLY A 1 256 ? -30.319 -2.291 0.099 1.00 80.50 256 GLY A C 1
ATOM 2077 O O . GLY A 1 256 ? -31.068 -1.394 -0.271 1.00 80.50 256 GLY A O 1
ATOM 2078 N N . ILE A 1 257 ? -29.224 -2.081 0.843 1.00 87.56 257 ILE A N 1
ATOM 2079 C CA . ILE A 1 257 ? -28.755 -0.732 1.182 1.00 87.56 257 ILE A CA 1
ATOM 2080 C C . ILE A 1 257 ? -28.519 0.060 -0.108 1.00 87.56 257 ILE A C 1
ATOM 2082 O O . ILE A 1 257 ? -27.957 -0.446 -1.089 1.00 87.56 257 ILE A O 1
ATOM 2086 N N . ARG A 1 258 ? -29.002 1.298 -0.118 1.00 83.88 258 ARG A N 1
ATOM 2087 C CA . ARG A 1 258 ? -28.811 2.296 -1.169 1.00 83.88 258 ARG A CA 1
ATOM 2088 C C . ARG A 1 258 ? -28.362 3.588 -0.504 1.00 83.88 258 ARG A C 1
ATOM 2090 O O . ARG A 1 258 ? -28.526 3.741 0.700 1.00 83.88 258 ARG A O 1
ATOM 2097 N N . TRP A 1 259 ? -27.799 4.477 -1.308 1.00 85.38 259 TRP A N 1
ATOM 2098 C CA . TRP A 1 259 ? -27.581 5.852 -0.895 1.00 85.38 259 TRP A CA 1
ATOM 2099 C C . TRP A 1 259 ? -28.923 6.520 -0.560 1.00 85.38 259 TRP A C 1
ATOM 2101 O O . TRP A 1 259 ? -29.905 6.325 -1.285 1.00 85.38 259 TRP A O 1
ATOM 2111 N N . GLU A 1 260 ? -28.947 7.296 0.521 1.00 82.12 260 GLU A N 1
ATOM 2112 C CA . GLU A 1 260 ? -30.081 8.093 0.999 1.00 82.12 260 GLU A CA 1
ATOM 2113 C C . GLU A 1 260 ? -29.557 9.478 1.427 1.00 82.12 260 GLU A C 1
ATOM 2115 O O . GLU A 1 260 ? -28.431 9.580 1.906 1.00 82.12 260 GLU A O 1
ATOM 2120 N N . CYS A 1 261 ? -30.344 10.541 1.219 1.00 80.12 261 CYS A N 1
ATOM 2121 C CA . CYS A 1 261 ? -29.938 11.914 1.544 1.00 80.12 261 CYS A CA 1
ATOM 2122 C C . CYS A 1 261 ? -30.202 12.194 3.021 1.00 80.12 261 CYS A C 1
ATOM 2124 O O . CYS A 1 261 ? -31.353 12.080 3.446 1.00 80.12 261 CYS A O 1
ATOM 2126 N N . LEU A 1 262 ? -29.161 12.570 3.764 1.00 78.81 262 LEU A N 1
ATOM 2127 C CA . LEU A 1 262 ? -29.262 12.927 5.183 1.00 78.81 262 LEU A CA 1
ATOM 2128 C C . LEU A 1 262 ? -29.008 14.414 5.450 1.00 78.81 262 LEU A C 1
ATOM 2130 O O . LEU A 1 262 ? -29.516 14.929 6.437 1.00 78.81 262 LEU A O 1
ATOM 2134 N N . GLY A 1 263 ? -28.293 15.111 4.561 1.00 62.47 263 GLY A N 1
ATOM 2135 C CA . GLY A 1 263 ? -28.216 16.571 4.592 1.00 62.47 263 GLY A CA 1
ATOM 2136 C C . GLY A 1 263 ? -29.546 17.221 4.193 1.00 62.47 263 GLY A C 1
ATOM 2137 O O . GLY A 1 263 ? -30.214 16.757 3.259 1.00 62.47 263 GLY A O 1
ATOM 2138 N N . ASP A 1 264 ? -29.907 18.303 4.884 1.00 52.34 264 ASP A N 1
ATOM 2139 C CA . ASP A 1 264 ? -31.013 19.179 4.498 1.00 52.34 264 ASP A CA 1
ATOM 2140 C C . ASP A 1 264 ? -30.698 19.927 3.187 1.00 52.34 264 ASP A C 1
ATOM 2142 O O . ASP A 1 264 ? -29.546 20.141 2.815 1.00 52.34 264 ASP A O 1
ATOM 2146 N N . ALA A 1 265 ? -31.742 20.318 2.453 1.00 45.69 265 ALA A N 1
ATOM 2147 C CA . ALA A 1 265 ? -31.623 20.994 1.154 1.00 45.69 265 ALA A CA 1
ATOM 2148 C C . ALA A 1 265 ? -31.529 22.535 1.268 1.00 45.69 265 ALA A C 1
ATOM 2150 O O . ALA A 1 265 ? -32.009 23.254 0.390 1.00 45.69 265 ALA A O 1
ATOM 2151 N N . GLU A 1 266 ? -30.948 23.021 2.364 1.00 39.28 266 GLU A N 1
ATOM 2152 C CA . GLU A 1 266 ? -30.661 24.427 2.677 1.00 39.28 266 GLU A CA 1
ATOM 2153 C C . GLU A 1 266 ? -29.142 24.471 2.980 1.00 39.28 266 GLU A C 1
ATOM 2155 O O . GLU A 1 266 ? -28.693 23.713 3.832 1.00 39.28 266 GLU A O 1
ATOM 2160 N N . ASP A 1 267 ? -28.266 25.207 2.284 1.00 35.00 267 ASP A N 1
ATOM 2161 C CA . ASP A 1 267 ? -28.452 26.309 1.328 1.00 35.00 267 ASP A CA 1
ATOM 2162 C C . ASP A 1 267 ? -27.722 26.091 -0.022 1.00 35.00 267 ASP A C 1
ATOM 2164 O O . ASP A 1 267 ? -26.582 25.637 -0.073 1.00 35.00 267 ASP A O 1
ATOM 2168 N N . GLU A 1 268 ? -28.315 26.541 -1.140 1.00 37.50 268 GLU A N 1
ATOM 2169 C CA . GLU A 1 268 ? -27.621 26.685 -2.444 1.00 37.50 268 GLU A CA 1
ATOM 2170 C C . GLU A 1 268 ? -26.702 27.941 -2.480 1.00 37.50 268 GLU A C 1
ATOM 2172 O O . GLU A 1 268 ? -26.592 28.597 -3.518 1.00 37.50 268 GLU A O 1
ATOM 2177 N N . GLN A 1 269 ? -26.100 28.332 -1.345 1.00 33.53 269 GLN A N 1
ATOM 2178 C CA . GLN A 1 269 ? -25.310 29.568 -1.181 1.00 33.53 269 GLN A CA 1
ATOM 2179 C C . GLN A 1 269 ? -24.072 29.424 -0.271 1.00 33.53 269 GLN A C 1
ATOM 2181 O O . GLN A 1 269 ? -23.759 30.336 0.486 1.00 33.53 269 GLN A O 1
ATOM 2186 N N . GLU A 1 270 ? -23.307 28.344 -0.423 1.00 38.25 270 GLU A N 1
ATOM 2187 C CA . GLU A 1 270 ? -21.844 28.432 -0.267 1.00 38.25 270 GLU A CA 1
ATOM 2188 C C . GLU A 1 270 ? -21.237 28.691 -1.659 1.00 38.25 270 GLU A C 1
ATOM 2190 O O . GLU A 1 270 ? -20.695 27.802 -2.316 1.00 38.25 270 GLU A O 1
ATOM 2195 N N . GLU A 1 271 ? -21.414 29.924 -2.156 1.00 34.75 271 GLU A N 1
ATOM 2196 C CA . GLU A 1 271 ? -20.522 30.477 -3.182 1.00 34.75 271 GLU A CA 1
ATOM 2197 C C . GLU A 1 271 ? -19.199 30.798 -2.487 1.00 34.75 271 GLU A C 1
ATOM 2199 O O . GLU A 1 271 ? -19.169 31.764 -1.733 1.00 34.75 271 GLU A O 1
ATOM 2204 N N . ASP A 1 272 ? -18.152 30.009 -2.750 1.00 32.38 272 ASP A N 1
ATOM 2205 C CA . ASP A 1 272 ? -16.730 30.368 -2.624 1.00 32.38 272 ASP A CA 1
ATOM 2206 C C . ASP A 1 272 ? -16.403 31.469 -1.582 1.00 32.38 272 ASP A C 1
ATOM 2208 O O . ASP A 1 272 ? -15.805 32.496 -1.921 1.00 32.38 272 ASP A O 1
ATOM 2212 N N . GLU A 1 273 ? -16.762 31.271 -0.305 1.00 31.69 273 GLU A N 1
ATOM 2213 C CA . GLU A 1 273 ? -16.121 32.023 0.775 1.00 31.69 273 GLU A CA 1
ATOM 2214 C C . GLU A 1 273 ? -14.722 31.425 0.949 1.00 31.69 273 GLU A C 1
ATOM 2216 O O . GLU A 1 273 ? -14.484 30.524 1.751 1.00 31.69 273 GLU A O 1
ATOM 2221 N N . GLU A 1 274 ? -13.790 31.942 0.139 1.00 35.50 274 GLU A N 1
ATOM 2222 C CA . GLU A 1 274 ? -12.399 32.098 0.553 1.00 35.50 274 GLU A CA 1
ATOM 2223 C C . GLU A 1 274 ? -12.439 32.729 1.953 1.00 35.50 274 GLU A C 1
ATOM 2225 O O . GLU A 1 274 ? -12.649 33.941 2.088 1.00 35.50 274 GLU A O 1
ATOM 2230 N N . GLU A 1 275 ? -12.299 31.908 3.002 1.00 33.06 275 GLU A N 1
ATOM 2231 C CA . GLU A 1 275 ? -12.018 32.433 4.330 1.00 33.06 275 GLU A CA 1
ATOM 2232 C C . GLU A 1 275 ? -10.780 33.311 4.181 1.00 33.06 275 GLU A C 1
ATOM 2234 O O . GLU A 1 275 ? -9.699 32.847 3.812 1.00 33.06 275 GLU A O 1
ATOM 2239 N N . LEU A 1 276 ? -10.966 34.603 4.448 1.00 35.53 276 LEU A N 1
ATOM 2240 C CA . LEU A 1 276 ? -9.882 35.544 4.671 1.00 35.53 276 LEU A CA 1
ATOM 2241 C C . LEU A 1 276 ? -9.174 35.123 5.960 1.00 35.53 276 LEU A C 1
ATOM 2243 O O . LEU A 1 276 ? -9.394 35.701 7.024 1.00 35.53 276 LEU A O 1
ATOM 2247 N N . ILE A 1 277 ? -8.328 34.102 5.831 1.00 31.47 277 ILE A N 1
ATOM 2248 C CA . ILE A 1 277 ? -7.163 33.903 6.678 1.00 31.47 277 ILE A CA 1
ATOM 2249 C C . ILE A 1 277 ? -6.435 35.250 6.658 1.00 31.47 277 ILE A C 1
ATOM 2251 O O . ILE A 1 277 ? -6.107 35.769 5.588 1.00 31.47 277 ILE A O 1
ATOM 2255 N N . ASP A 1 278 ? -6.273 35.871 7.828 1.00 29.31 278 ASP A N 1
ATOM 2256 C CA . ASP A 1 278 ? -5.478 37.092 7.945 1.00 29.31 278 ASP A CA 1
ATOM 2257 C C . ASP A 1 278 ? -4.069 36.776 7.398 1.00 29.31 278 ASP A C 1
ATOM 2259 O O . ASP A 1 278 ? -3.403 35.879 7.915 1.00 29.31 278 ASP A O 1
ATOM 2263 N N . GLU A 1 279 ? -3.610 37.515 6.373 1.00 37.31 279 GLU A N 1
ATOM 2264 C CA . GLU A 1 279 ? -2.306 37.354 5.678 1.00 37.31 279 GLU A CA 1
ATOM 2265 C C . GLU A 1 279 ? -1.066 37.608 6.591 1.00 37.31 279 GLU A C 1
ATOM 2267 O O . GLU A 1 279 ? 0.013 37.944 6.106 1.00 37.31 279 GLU A O 1
ATOM 2272 N N . ASP A 1 280 ? -1.218 37.511 7.915 1.00 36.34 280 ASP A N 1
ATOM 2273 C CA . ASP A 1 280 ? -0.225 37.825 8.951 1.00 36.34 280 ASP A CA 1
ATOM 2274 C C . ASP A 1 280 ? 0.079 36.629 9.902 1.00 36.34 280 ASP A C 1
ATOM 2276 O O . ASP A 1 280 ? 0.933 36.787 10.774 1.00 36.34 280 ASP A O 1
ATOM 2280 N N . ASP A 1 281 ? -0.560 35.454 9.742 1.00 34.06 281 ASP A N 1
ATOM 2281 C CA . ASP A 1 281 ? -0.234 34.198 10.472 1.00 34.06 281 ASP A CA 1
ATOM 2282 C C . ASP A 1 281 ? 0.123 33.005 9.526 1.00 34.06 281 ASP A C 1
ATOM 2284 O O . ASP A 1 281 ? 0.192 31.856 9.965 1.00 34.06 281 ASP A O 1
ATOM 2288 N N . GLU A 1 282 ? 0.420 33.254 8.239 1.00 38.38 282 GLU A N 1
ATOM 2289 C CA . GLU A 1 282 ? 1.161 32.303 7.377 1.00 38.38 282 GLU A CA 1
ATOM 2290 C C . GLU A 1 282 ? 2.671 32.337 7.711 1.00 38.38 282 GLU A C 1
ATOM 2292 O O . GLU A 1 282 ? 3.455 32.999 7.034 1.00 38.38 282 GLU A O 1
ATOM 2297 N N . ASP A 1 283 ? 3.094 31.620 8.756 1.00 42.62 283 ASP A N 1
ATOM 2298 C CA . ASP A 1 283 ? 4.501 31.242 8.977 1.00 42.62 283 ASP A CA 1
ATOM 2299 C C . ASP A 1 283 ? 4.560 29.908 9.771 1.00 42.62 283 ASP A C 1
ATOM 2301 O O . ASP A 1 283 ? 3.971 29.785 10.845 1.00 42.62 283 ASP A O 1
ATOM 2305 N N . ASP A 1 284 ? 5.321 28.932 9.249 1.00 39.97 284 ASP A N 1
ATOM 2306 C CA . ASP A 1 284 ? 5.694 27.623 9.842 1.00 39.97 284 ASP A CA 1
ATOM 2307 C C . ASP A 1 284 ? 4.663 26.445 9.892 1.00 39.97 284 ASP A C 1
ATOM 2309 O O . ASP A 1 284 ? 4.414 25.881 10.962 1.00 39.97 284 ASP A O 1
ATOM 2313 N N . SER A 1 285 ? 4.209 25.921 8.733 1.00 42.34 285 SER A N 1
ATOM 2314 C CA . SER A 1 285 ? 3.984 24.450 8.578 1.00 42.34 285 SER A CA 1
ATOM 2315 C C . SER A 1 285 ? 4.083 23.883 7.150 1.00 42.34 285 SER A C 1
ATOM 2317 O O . SER A 1 285 ? 4.623 22.792 6.974 1.00 42.34 285 SER A O 1
ATOM 2319 N N . ASP A 1 286 ? 3.608 24.593 6.123 1.00 43.00 286 ASP A N 1
ATOM 2320 C CA . ASP A 1 286 ? 3.304 23.964 4.818 1.00 43.00 286 ASP A CA 1
ATOM 2321 C C . ASP A 1 286 ? 4.464 23.923 3.796 1.00 43.00 286 ASP A C 1
ATOM 2323 O O . ASP A 1 286 ? 4.314 23.350 2.715 1.00 43.00 286 ASP A O 1
ATOM 2327 N N . GLU A 1 287 ? 5.644 24.471 4.115 1.00 42.06 287 GLU A N 1
ATOM 2328 C CA . GLU A 1 287 ? 6.789 24.508 3.181 1.00 42.06 287 GLU A CA 1
ATOM 2329 C C . GLU A 1 287 ? 7.623 23.204 3.108 1.00 42.06 287 GLU A C 1
ATOM 2331 O O . GLU A 1 287 ? 8.399 23.045 2.164 1.00 42.06 287 GLU A O 1
ATOM 2336 N N . ASP A 1 288 ? 7.480 22.256 4.048 1.00 47.06 288 ASP A N 1
ATOM 2337 C CA . ASP A 1 288 ? 8.462 21.162 4.232 1.00 47.06 288 ASP A CA 1
ATOM 2338 C C . ASP A 1 288 ? 8.059 19.768 3.682 1.00 47.06 288 ASP A C 1
ATOM 2340 O O . ASP A 1 288 ? 8.897 18.858 3.658 1.00 47.06 288 ASP A O 1
ATOM 2344 N N . PHE A 1 289 ? 6.832 19.552 3.171 1.00 45.84 289 PHE A N 1
ATOM 2345 C CA . PHE A 1 289 ? 6.463 18.256 2.559 1.00 45.84 289 PHE A CA 1
ATOM 2346 C C . PHE A 1 289 ? 7.013 18.108 1.128 1.00 45.84 289 PHE A C 1
ATOM 2348 O O . PHE A 1 289 ? 6.299 18.219 0.128 1.00 45.84 289 PHE A O 1
ATOM 2355 N N . ALA A 1 290 ? 8.303 17.795 1.026 1.00 58.22 290 ALA A N 1
ATOM 2356 C CA . ALA A 1 290 ? 8.945 17.374 -0.213 1.00 58.22 290 ALA A CA 1
ATOM 2357 C C . ALA A 1 290 ? 9.141 15.849 -0.233 1.00 58.22 290 ALA A C 1
ATOM 2359 O O . ALA A 1 290 ? 9.836 15.286 0.615 1.00 58.22 290 ALA A O 1
ATOM 2360 N N . TYR A 1 291 ? 8.598 15.164 -1.246 1.00 64.19 291 TYR A N 1
ATOM 2361 C CA . TYR A 1 291 ? 8.961 13.767 -1.501 1.00 64.19 291 TYR A CA 1
ATOM 2362 C C . TYR A 1 291 ? 10.475 13.644 -1.733 1.00 64.19 291 TYR A C 1
ATOM 2364 O O . TYR A 1 291 ? 11.039 14.382 -2.543 1.00 64.19 291 TYR A O 1
ATOM 2372 N N . ASP A 1 292 ? 11.130 12.642 -1.131 1.00 76.44 292 ASP A N 1
ATOM 2373 C CA . ASP A 1 292 ? 12.447 12.215 -1.615 1.00 76.44 292 ASP A CA 1
ATOM 2374 C C . ASP A 1 292 ? 12.274 11.607 -3.012 1.00 76.44 292 ASP A C 1
ATOM 2376 O O . ASP A 1 292 ? 11.964 10.424 -3.179 1.00 76.44 292 ASP A O 1
ATOM 2380 N N . ILE A 1 293 ? 12.482 12.446 -4.027 1.00 78.38 293 ILE A N 1
ATOM 2381 C CA . ILE A 1 293 ? 12.380 12.108 -5.448 1.00 78.38 293 ILE A CA 1
ATOM 2382 C C . ILE A 1 293 ? 13.225 10.871 -5.807 1.00 78.38 293 ILE A C 1
ATOM 2384 O O . ILE A 1 293 ? 12.843 10.104 -6.692 1.00 78.38 293 ILE A O 1
ATOM 2388 N N . LYS A 1 294 ? 14.322 10.599 -5.085 1.00 70.44 294 LYS A N 1
ATOM 2389 C CA . LYS A 1 294 ? 15.183 9.424 -5.314 1.00 70.44 294 LYS A CA 1
ATOM 2390 C C . LYS A 1 294 ? 14.525 8.157 -4.788 1.00 70.44 294 LYS A C 1
ATOM 2392 O O . LYS A 1 294 ? 14.459 7.160 -5.506 1.00 70.44 294 LYS A O 1
ATOM 2397 N N . ALA A 1 295 ? 13.993 8.196 -3.566 1.00 71.31 295 ALA A N 1
ATOM 2398 C CA . ALA A 1 295 ? 13.202 7.097 -3.016 1.00 71.31 295 ALA A CA 1
ATOM 2399 C C . ALA A 1 295 ? 11.953 6.834 -3.878 1.00 71.31 295 ALA A C 1
ATOM 2401 O O . ALA A 1 295 ? 11.653 5.683 -4.205 1.00 71.31 295 ALA A O 1
ATOM 2402 N N . ALA A 1 296 ? 11.288 7.896 -4.344 1.00 77.44 296 ALA A N 1
ATOM 2403 C CA . ALA A 1 296 ? 10.165 7.800 -5.269 1.00 77.44 296 ALA A CA 1
ATOM 2404 C C . ALA A 1 296 ? 10.565 7.156 -6.612 1.00 77.44 296 ALA A C 1
ATOM 2406 O O . ALA A 1 296 ? 9.870 6.260 -7.095 1.00 77.44 296 ALA A O 1
ATOM 2407 N N . GLY A 1 297 ? 11.716 7.531 -7.182 1.00 82.12 297 GLY A N 1
ATOM 2408 C CA . GLY A 1 297 ? 12.242 6.962 -8.426 1.00 82.12 297 GLY A CA 1
ATOM 2409 C C . GLY A 1 297 ? 12.699 5.500 -8.320 1.00 82.12 297 GLY A C 1
ATOM 2410 O O . GLY A 1 297 ? 12.583 4.741 -9.292 1.00 82.12 297 GLY A O 1
ATOM 2411 N N . VAL A 1 298 ? 13.159 5.058 -7.143 1.00 79.12 298 VAL A N 1
ATOM 2412 C CA . VAL A 1 298 ? 13.384 3.629 -6.848 1.00 79.12 298 VAL A CA 1
ATOM 2413 C C . VAL A 1 298 ? 12.047 2.879 -6.842 1.00 79.12 298 VAL A C 1
ATOM 2415 O O . VAL A 1 298 ? 11.905 1.902 -7.577 1.00 79.12 298 VAL A O 1
ATOM 2418 N N . THR A 1 299 ? 11.046 3.379 -6.111 1.00 82.06 299 THR A N 1
ATOM 2419 C CA . THR A 1 299 ? 9.695 2.790 -6.039 1.00 82.06 299 THR A CA 1
ATOM 2420 C C . THR A 1 299 ? 9.022 2.698 -7.414 1.00 82.06 299 THR A C 1
ATOM 2422 O O . THR A 1 299 ? 8.459 1.656 -7.760 1.00 82.06 299 THR A O 1
ATOM 2425 N N . LEU A 1 300 ? 9.131 3.744 -8.244 1.00 90.44 300 LEU A N 1
ATOM 2426 C CA . LEU A 1 300 ? 8.670 3.719 -9.637 1.00 90.44 300 LEU A CA 1
ATOM 2427 C C . LEU A 1 300 ? 9.395 2.644 -10.454 1.00 90.44 300 LEU A C 1
ATOM 2429 O O . LEU A 1 300 ? 8.754 1.910 -11.201 1.00 90.44 300 LEU A O 1
ATOM 2433 N N . SER A 1 301 ? 10.719 2.536 -10.322 1.00 88.69 301 SER A N 1
ATOM 2434 C CA . SER A 1 301 ? 11.511 1.576 -11.101 1.00 88.69 301 SER A CA 1
ATOM 2435 C C . SER A 1 301 ? 11.122 0.126 -10.800 1.00 88.69 301 SER A C 1
ATOM 2437 O O . SER A 1 301 ? 10.905 -0.644 -11.735 1.00 88.69 301 SER A O 1
ATOM 2439 N N . ASP A 1 302 ? 10.936 -0.222 -9.524 1.00 83.19 302 ASP A N 1
ATOM 2440 C CA . ASP A 1 302 ? 10.461 -1.547 -9.104 1.00 83.19 302 ASP A CA 1
ATOM 2441 C C . ASP A 1 302 ? 9.066 -1.865 -9.658 1.00 83.19 302 ASP A C 1
ATOM 2443 O O . ASP A 1 302 ? 8.792 -2.990 -10.084 1.00 83.19 302 ASP A O 1
ATOM 2447 N N . ALA A 1 303 ? 8.178 -0.869 -9.686 1.00 87.25 303 ALA A N 1
ATOM 2448 C CA . ALA A 1 303 ? 6.825 -1.009 -10.207 1.00 87.25 303 ALA A CA 1
ATOM 2449 C C . ALA A 1 303 ? 6.774 -1.103 -11.750 1.00 87.25 303 ALA A C 1
ATOM 2451 O O . ALA A 1 303 ? 5.901 -1.788 -12.296 1.00 87.25 303 ALA A O 1
ATOM 2452 N N . ILE A 1 304 ? 7.718 -0.473 -12.462 1.00 92.44 304 ILE A N 1
ATOM 2453 C CA . ILE A 1 304 ? 7.898 -0.635 -13.915 1.00 92.44 304 ILE A CA 1
ATOM 2454 C C . ILE A 1 304 ? 8.410 -2.045 -14.230 1.00 92.44 304 ILE A C 1
ATOM 2456 O O . ILE A 1 304 ? 7.787 -2.741 -15.034 1.00 92.44 304 ILE A O 1
ATOM 2460 N N . ASP A 1 305 ? 9.476 -2.498 -13.561 1.00 86.44 305 ASP A N 1
ATOM 2461 C CA . ASP A 1 305 ? 10.043 -3.844 -13.741 1.00 86.44 305 ASP A CA 1
ATOM 2462 C C . ASP A 1 305 ? 9.006 -4.938 -13.396 1.00 86.44 305 ASP A C 1
ATOM 2464 O O . ASP A 1 305 ? 8.907 -5.965 -14.073 1.00 86.44 305 ASP A O 1
ATOM 2468 N N . ALA A 1 306 ? 8.170 -4.709 -12.374 1.00 84.69 306 ALA A N 1
ATOM 2469 C CA . ALA A 1 306 ? 7.057 -5.589 -12.012 1.00 84.69 306 ALA A CA 1
ATOM 2470 C C . ALA A 1 306 ? 5.853 -5.525 -12.977 1.00 84.69 306 ALA A C 1
ATOM 2472 O O . ALA A 1 306 ? 4.976 -6.392 -12.902 1.00 84.69 306 ALA A O 1
ATOM 2473 N N . GLY A 1 307 ? 5.796 -4.524 -13.863 1.00 88.19 307 GLY A N 1
ATOM 2474 C CA . GLY A 1 307 ? 4.724 -4.313 -14.838 1.00 88.19 307 GLY A CA 1
ATOM 2475 C C . GLY A 1 307 ? 3.401 -3.804 -14.254 1.00 88.19 307 GLY A C 1
ATOM 2476 O O . GLY A 1 307 ? 2.359 -4.002 -14.879 1.00 88.19 307 GLY A O 1
ATOM 2477 N N . SER A 1 308 ? 3.404 -3.186 -13.066 1.00 89.56 308 SER A N 1
ATOM 2478 C CA . SER A 1 308 ? 2.178 -2.764 -12.365 1.00 89.56 308 SER A CA 1
ATOM 2479 C C . SER A 1 308 ? 1.675 -1.363 -12.731 1.00 89.56 308 SER A C 1
ATOM 2481 O O . SER A 1 308 ? 0.500 -1.086 -12.510 1.00 89.56 308 SER A O 1
ATOM 2483 N N . ILE A 1 309 ? 2.517 -0.509 -13.325 1.00 93.81 309 ILE A N 1
ATOM 2484 C CA . ILE A 1 309 ? 2.197 0.893 -13.677 1.00 93.81 309 ILE A CA 1
ATOM 2485 C C . ILE A 1 309 ? 2.407 1.210 -15.176 1.00 93.81 309 ILE A C 1
ATOM 2487 O O . ILE A 1 309 ? 3.252 2.031 -15.544 1.00 93.81 309 ILE A O 1
ATOM 2491 N N . PRO A 1 310 ? 1.690 0.532 -16.093 1.00 93.38 310 PRO A N 1
ATOM 2492 C CA . PRO A 1 310 ? 2.020 0.546 -17.518 1.00 93.38 310 PRO A CA 1
ATOM 2493 C C . PRO A 1 310 ? 1.776 1.888 -18.237 1.00 93.38 310 PRO A C 1
ATOM 2495 O O . PRO A 1 310 ? 2.385 2.118 -19.280 1.00 93.38 310 PRO A O 1
ATOM 2498 N N . HIS A 1 311 ? 0.929 2.782 -17.719 1.00 95.56 311 HIS A N 1
ATOM 2499 C CA . HIS A 1 311 ? 0.658 4.093 -18.330 1.00 95.56 311 HIS A CA 1
ATOM 2500 C C . HIS A 1 311 ? 1.713 5.109 -17.895 1.00 95.56 311 HIS A C 1
ATOM 2502 O O . HIS A 1 311 ? 2.261 5.824 -18.733 1.00 95.56 311 HIS A O 1
ATOM 2508 N N . LEU A 1 312 ? 2.062 5.107 -16.605 1.00 94.50 312 LEU A N 1
ATOM 2509 C CA . LEU A 1 312 ? 3.173 5.894 -16.066 1.00 94.50 312 LEU A CA 1
ATOM 2510 C C . LEU A 1 312 ? 4.514 5.466 -16.690 1.00 94.50 312 LEU A C 1
ATOM 2512 O O . LEU A 1 312 ? 5.305 6.321 -17.075 1.00 94.50 312 LEU A O 1
ATOM 2516 N N . ALA A 1 313 ? 4.731 4.163 -16.912 1.00 95.62 313 ALA A N 1
ATOM 2517 C CA . ALA A 1 313 ? 5.906 3.646 -17.621 1.00 95.62 313 ALA A CA 1
ATOM 2518 C C . ALA A 1 313 ? 6.035 4.181 -19.065 1.00 95.62 313 ALA A C 1
ATOM 2520 O O . ALA A 1 313 ? 7.139 4.499 -19.517 1.00 95.62 313 ALA A O 1
ATOM 2521 N N . GLN A 1 314 ? 4.919 4.311 -19.797 1.00 96.38 314 GLN A N 1
ATOM 2522 C CA . GLN A 1 314 ? 4.927 4.896 -21.146 1.00 96.38 314 GLN A CA 1
ATOM 2523 C C . GLN A 1 314 ? 5.048 6.419 -21.133 1.00 96.38 314 GLN A C 1
ATOM 2525 O O . GLN A 1 314 ? 5.723 6.960 -22.003 1.00 96.38 314 GLN A O 1
ATOM 2530 N N . ALA A 1 315 ? 4.474 7.110 -20.145 1.00 95.81 315 ALA A N 1
ATOM 2531 C CA . ALA A 1 315 ? 4.703 8.542 -19.958 1.00 95.81 315 ALA A CA 1
ATOM 2532 C C . ALA A 1 315 ? 6.192 8.833 -19.693 1.00 95.81 315 ALA A C 1
ATOM 2534 O O . ALA A 1 315 ? 6.778 9.691 -20.352 1.00 95.81 315 ALA A O 1
ATOM 2535 N N . LEU A 1 316 ? 6.824 8.037 -18.824 1.00 95.19 316 LEU A N 1
ATOM 2536 C CA . LEU A 1 316 ? 8.253 8.102 -18.530 1.00 95.19 316 LEU A CA 1
ATOM 2537 C C . LEU A 1 316 ? 9.116 7.818 -19.771 1.00 95.19 316 LEU A C 1
ATOM 2539 O O . LEU A 1 316 ? 10.072 8.538 -20.043 1.00 95.19 316 LEU A O 1
ATOM 2543 N N . SER A 1 317 ? 8.778 6.787 -20.550 1.00 96.75 317 SER A N 1
ATOM 2544 C CA . SER A 1 317 ? 9.522 6.443 -21.773 1.00 96.75 317 SER A CA 1
ATOM 2545 C C . SER A 1 317 ? 9.304 7.462 -22.897 1.00 96.75 317 SER A C 1
ATOM 2547 O O . SER A 1 317 ? 10.206 7.688 -23.702 1.00 96.75 317 SER A O 1
ATOM 2549 N N . ALA A 1 318 ? 8.152 8.141 -22.932 1.00 97.06 318 ALA A N 1
ATOM 2550 C CA . ALA A 1 318 ? 7.905 9.257 -23.839 1.00 97.06 318 ALA A CA 1
ATOM 2551 C C . ALA A 1 318 ? 8.725 10.495 -23.464 1.00 97.06 318 ALA A C 1
ATOM 2553 O O . ALA A 1 318 ? 9.396 11.038 -24.339 1.00 97.06 318 ALA A O 1
ATOM 2554 N N . TYR A 1 319 ? 8.761 10.878 -22.183 1.00 95.50 319 TYR A N 1
ATOM 2555 C CA . TYR A 1 319 ? 9.678 11.905 -21.670 1.00 95.50 319 TYR A CA 1
ATOM 2556 C C . TYR A 1 319 ? 11.139 11.572 -22.019 1.00 95.50 319 TYR A C 1
ATOM 2558 O O . TYR A 1 319 ? 11.858 12.385 -22.603 1.00 95.50 319 TYR A O 1
ATOM 2566 N N . ASP A 1 320 ? 11.557 10.327 -21.777 1.00 95.31 320 ASP A N 1
ATOM 2567 C CA . ASP A 1 320 ? 12.910 9.862 -22.088 1.00 95.31 320 ASP A CA 1
ATOM 2568 C C . ASP A 1 320 ? 13.186 9.822 -23.609 1.00 95.31 320 ASP A C 1
ATOM 2570 O O . ASP A 1 320 ? 14.324 9.984 -24.043 1.00 95.31 320 ASP A O 1
ATOM 2574 N N . THR A 1 321 ? 12.172 9.690 -24.462 1.00 96.12 321 THR A N 1
ATOM 2575 C CA . THR A 1 321 ? 12.363 9.786 -25.922 1.00 96.12 321 THR A CA 1
ATOM 2576 C C . THR A 1 321 ? 12.467 11.243 -26.377 1.00 96.12 321 THR A C 1
ATOM 2578 O O . THR A 1 321 ? 13.362 11.582 -27.150 1.00 96.12 321 THR A O 1
ATOM 2581 N N . VAL A 1 322 ? 11.605 12.121 -25.853 1.00 94.81 322 VAL A N 1
ATOM 2582 C CA . VAL A 1 322 ? 11.579 13.557 -26.174 1.00 94.81 322 VAL A CA 1
ATOM 2583 C C . VAL A 1 322 ? 12.900 14.231 -25.801 1.00 94.81 322 VAL A C 1
ATOM 2585 O O . VAL A 1 322 ? 13.557 14.792 -26.677 1.00 94.81 322 VAL A O 1
ATOM 2588 N N . GLU A 1 323 ? 13.341 14.122 -24.546 1.00 91.69 323 GLU A N 1
ATOM 2589 C CA . GLU A 1 323 ? 14.555 14.818 -24.093 1.00 91.69 323 GLU A CA 1
ATOM 2590 C C . GLU A 1 323 ? 15.837 14.270 -24.763 1.00 91.69 323 GLU A C 1
ATOM 2592 O O . GLU A 1 323 ? 16.802 15.012 -24.918 1.00 91.69 323 GLU A O 1
ATOM 2597 N N . ALA A 1 324 ? 15.853 13.020 -25.261 1.00 91.62 324 ALA A N 1
ATOM 2598 C CA . ALA A 1 324 ? 16.981 12.499 -26.053 1.00 91.62 324 ALA A CA 1
ATOM 2599 C C . ALA A 1 324 ? 17.109 13.227 -27.395 1.00 91.62 324 ALA A C 1
ATOM 2601 O O . ALA A 1 324 ? 18.200 13.636 -27.786 1.00 91.62 324 ALA A O 1
ATOM 2602 N N . ILE A 1 325 ? 15.988 13.392 -28.100 1.00 92.50 325 ILE A N 1
ATOM 2603 C CA . ILE A 1 325 ? 15.957 14.047 -29.411 1.00 92.50 325 ILE A CA 1
ATOM 2604 C C . ILE A 1 325 ? 16.246 15.544 -29.271 1.00 92.50 325 ILE A C 1
ATOM 2606 O O . ILE A 1 325 ? 16.969 16.115 -30.092 1.00 92.50 325 ILE A O 1
ATOM 2610 N N . LEU A 1 326 ? 15.732 16.182 -28.215 1.00 87.56 326 LEU A N 1
ATOM 2611 C CA . LEU A 1 326 ? 16.052 17.577 -27.916 1.00 87.56 326 LEU A CA 1
ATOM 2612 C C . LEU A 1 326 ? 17.538 17.748 -27.567 1.00 87.56 326 LEU A C 1
ATOM 2614 O O . LEU A 1 326 ? 18.168 18.653 -28.110 1.00 87.56 326 LEU A O 1
ATOM 2618 N N . ALA A 1 327 ? 18.128 16.861 -26.758 1.00 86.38 327 ALA A N 1
ATOM 2619 C CA . ALA A 1 327 ? 19.563 16.878 -26.466 1.00 86.38 327 ALA A CA 1
ATOM 2620 C C . ALA A 1 327 ? 20.422 16.674 -27.727 1.00 86.38 327 ALA A C 1
ATOM 2622 O O . ALA A 1 327 ? 21.372 17.426 -27.941 1.00 86.38 327 ALA A O 1
ATOM 2623 N N . LEU A 1 328 ? 20.055 15.729 -28.602 1.00 86.50 328 LEU A N 1
ATOM 2624 C CA . LEU A 1 328 ? 20.757 15.472 -29.867 1.00 86.50 328 LEU A CA 1
ATOM 2625 C C . LEU A 1 328 ? 20.766 16.706 -30.783 1.00 86.50 328 LEU A C 1
ATOM 2627 O O . LEU A 1 328 ? 21.787 17.022 -31.385 1.00 86.50 328 LEU A O 1
ATOM 2631 N N . ASN A 1 329 ? 19.662 17.453 -30.827 1.00 84.88 329 ASN A N 1
ATOM 2632 C CA . ASN A 1 329 ? 19.555 18.699 -31.592 1.00 84.88 329 ASN A CA 1
ATOM 2633 C C . ASN A 1 329 ? 20.228 19.917 -30.935 1.00 84.88 329 ASN A C 1
ATOM 2635 O O . ASN A 1 329 ? 20.412 20.945 -31.590 1.00 84.88 329 ASN A O 1
ATOM 2639 N N . LEU A 1 330 ? 20.571 19.828 -29.648 1.00 85.00 330 LEU A N 1
ATOM 2640 C CA . LEU A 1 330 ? 21.286 20.868 -28.904 1.00 85.00 330 LEU A CA 1
ATOM 2641 C C . LEU A 1 330 ? 22.801 20.624 -28.835 1.00 85.00 330 LEU A C 1
ATOM 2643 O O . LEU A 1 330 ? 23.528 21.540 -28.444 1.00 85.00 330 LEU A O 1
ATOM 2647 N N . ALA A 1 331 ? 23.274 19.439 -29.232 1.00 83.25 331 ALA A N 1
ATOM 2648 C CA . ALA A 1 331 ? 24.685 19.070 -29.235 1.00 83.25 331 ALA A CA 1
ATOM 2649 C C . ALA A 1 331 ? 25.539 20.073 -30.033 1.00 83.25 331 ALA A C 1
ATOM 2651 O O . ALA A 1 331 ? 25.350 20.291 -31.231 1.00 83.25 331 ALA A O 1
ATOM 2652 N N . ALA A 1 332 ? 26.517 20.687 -29.366 1.00 84.00 332 ALA A N 1
ATOM 2653 C CA . ALA A 1 332 ? 27.376 21.717 -29.945 1.00 84.00 332 ALA A CA 1
ATOM 2654 C C . ALA A 1 332 ? 28.665 21.152 -30.572 1.00 84.00 332 ALA A C 1
ATOM 2656 O O . ALA A 1 332 ? 29.422 21.892 -31.210 1.00 84.00 332 ALA A O 1
ATOM 2657 N N . ASN A 1 333 ? 28.960 19.866 -30.361 1.00 88.38 333 ASN A N 1
ATOM 2658 C CA . ASN A 1 333 ? 30.153 19.188 -30.863 1.00 88.38 333 ASN A CA 1
ATOM 2659 C C . ASN A 1 333 ? 29.959 17.663 -30.964 1.00 88.38 333 ASN A C 1
ATOM 2661 O O . ASN A 1 333 ? 29.046 17.108 -30.364 1.00 88.38 333 ASN A O 1
ATOM 2665 N N . GLN A 1 334 ? 30.880 16.992 -31.666 1.00 86.44 334 GLN A N 1
ATOM 2666 C CA . GLN A 1 334 ? 30.833 15.545 -31.922 1.00 86.44 334 GLN A CA 1
ATOM 2667 C C . GLN A 1 334 ? 30.740 14.683 -30.653 1.00 86.44 334 GLN A C 1
ATOM 2669 O O . GLN A 1 334 ? 30.145 13.616 -30.702 1.00 86.44 334 GLN A O 1
ATOM 2674 N N . GLN A 1 335 ? 31.327 15.105 -29.524 1.00 84.81 335 GLN A N 1
ATOM 2675 C CA . GLN A 1 335 ? 31.252 14.318 -28.290 1.00 84.81 335 GLN A CA 1
ATOM 2676 C C . GLN A 1 335 ? 29.837 14.372 -27.702 1.00 84.81 335 GLN A C 1
ATOM 2678 O O . GLN A 1 335 ? 29.284 13.331 -27.367 1.00 84.81 335 GLN A O 1
ATOM 2683 N N . GLU A 1 336 ? 29.240 15.564 -27.624 1.00 82.06 336 GLU A N 1
ATOM 2684 C CA . GLU A 1 336 ? 27.846 15.740 -27.193 1.00 82.06 336 GLU A CA 1
ATOM 2685 C C . GLU A 1 336 ? 26.867 15.034 -28.146 1.00 82.06 336 GLU A C 1
ATOM 2687 O O . GLU A 1 336 ? 25.906 14.421 -27.693 1.00 82.06 336 GLU A O 1
ATOM 2692 N N . GLU A 1 337 ? 27.144 15.055 -29.453 1.00 84.69 337 GLU A N 1
ATOM 2693 C CA . GLU A 1 337 ? 26.373 14.339 -30.476 1.00 84.69 337 GLU A CA 1
ATOM 2694 C C . GLU A 1 337 ? 26.468 12.816 -30.272 1.00 84.69 337 GLU A C 1
ATOM 2696 O O . GLU A 1 337 ? 25.447 12.140 -30.176 1.00 84.69 337 GLU A O 1
ATOM 2701 N N . ASP A 1 338 ? 27.680 12.275 -30.099 1.00 85.00 338 ASP A N 1
ATOM 2702 C CA . ASP A 1 338 ? 27.913 10.852 -29.824 1.00 85.00 338 ASP A CA 1
ATOM 2703 C C . ASP A 1 338 ? 27.345 10.409 -28.454 1.00 85.00 338 ASP A C 1
ATOM 2705 O O . ASP A 1 338 ? 27.045 9.228 -28.252 1.00 85.00 338 ASP A O 1
ATOM 2709 N N . GLU A 1 339 ? 27.251 11.304 -27.467 1.00 84.56 339 GLU A N 1
ATOM 2710 C CA . GLU A 1 339 ? 26.616 11.049 -26.166 1.00 84.56 339 GLU A CA 1
ATOM 2711 C C . GLU A 1 339 ? 25.086 11.037 -26.286 1.00 84.56 339 GLU A C 1
ATOM 2713 O O . GLU A 1 339 ? 24.462 10.052 -25.885 1.00 84.56 339 GLU A O 1
ATOM 2718 N N . ALA A 1 340 ? 24.488 12.053 -26.912 1.00 85.56 340 ALA A N 1
ATOM 2719 C CA . ALA A 1 340 ? 23.044 12.142 -27.118 1.00 85.56 340 ALA A CA 1
ATOM 2720 C C . ALA A 1 340 ? 22.505 11.042 -28.050 1.00 85.56 340 ALA A C 1
ATOM 2722 O O . ALA A 1 340 ? 21.432 10.494 -27.798 1.00 85.56 340 ALA A O 1
ATOM 2723 N N . PHE A 1 341 ? 23.264 10.650 -29.078 1.00 87.12 341 PHE A N 1
ATOM 2724 C CA . PHE A 1 341 ? 22.921 9.537 -29.971 1.00 87.12 341 PHE A CA 1
ATOM 2725 C C . PHE A 1 341 ? 22.860 8.200 -29.213 1.00 87.12 341 PHE A C 1
ATOM 2727 O O . PHE A 1 341 ? 21.917 7.425 -29.366 1.00 87.12 341 PHE A O 1
ATOM 2734 N N . PHE A 1 342 ? 23.817 7.952 -28.315 1.00 88.31 342 PHE A N 1
ATOM 2735 C CA . PHE A 1 342 ? 23.782 6.788 -27.426 1.00 88.31 342 PHE A CA 1
ATOM 2736 C C . PHE A 1 342 ? 22.609 6.860 -26.430 1.00 88.31 342 PHE A C 1
ATOM 2738 O O . PHE A 1 342 ? 21.939 5.855 -26.190 1.00 88.31 342 PHE A O 1
ATOM 2745 N N . ASP A 1 343 ? 22.307 8.040 -25.881 1.00 88.81 343 ASP A N 1
ATOM 2746 C CA . ASP A 1 343 ? 21.179 8.213 -24.958 1.00 88.81 343 ASP A CA 1
ATOM 2747 C C . ASP A 1 343 ? 19.799 8.102 -25.638 1.00 88.81 343 ASP A C 1
ATOM 2749 O O . ASP A 1 343 ? 18.826 7.735 -24.973 1.00 88.81 343 ASP A O 1
ATOM 2753 N N . LEU A 1 344 ? 19.714 8.351 -26.951 1.00 91.75 344 LEU A N 1
ATOM 2754 C CA . LEU A 1 344 ? 18.547 8.055 -27.789 1.00 91.75 344 LEU A CA 1
ATOM 2755 C C . LEU A 1 344 ? 18.366 6.543 -27.987 1.00 91.75 344 LEU A C 1
ATOM 2757 O O . LEU A 1 344 ? 17.257 6.038 -27.811 1.00 91.75 344 LEU A O 1
ATOM 2761 N N . ALA A 1 345 ? 19.444 5.802 -28.265 1.00 91.81 345 ALA A N 1
ATOM 2762 C CA . ALA A 1 345 ? 19.399 4.338 -28.348 1.00 91.81 345 ALA A CA 1
ATOM 2763 C C . ALA A 1 345 ? 18.892 3.717 -27.029 1.00 91.81 345 ALA A C 1
ATOM 2765 O O . ALA A 1 345 ? 18.020 2.845 -27.023 1.00 91.81 345 ALA A O 1
ATOM 2766 N N . LEU A 1 346 ? 19.376 4.234 -25.894 1.00 92.75 346 LEU A N 1
ATOM 2767 C CA . LEU A 1 346 ? 18.921 3.829 -24.565 1.00 92.75 346 LEU A CA 1
ATOM 2768 C C . LEU A 1 346 ? 17.470 4.237 -24.259 1.00 92.75 346 LEU A C 1
ATOM 2770 O O . LEU A 1 346 ? 16.756 3.469 -23.613 1.00 92.75 346 LEU A O 1
ATOM 2774 N N . ALA A 1 347 ? 17.002 5.393 -24.735 1.00 94.62 347 ALA A N 1
ATOM 2775 C CA . ALA A 1 347 ? 15.600 5.791 -24.598 1.00 94.62 347 ALA A CA 1
ATOM 2776 C C . ALA A 1 347 ? 14.652 4.849 -25.360 1.00 94.62 347 ALA A C 1
ATOM 2778 O O . ALA A 1 347 ? 13.626 4.439 -24.814 1.00 94.62 347 ALA A O 1
ATOM 2779 N N . LEU A 1 348 ? 15.023 4.440 -26.580 1.00 94.81 348 LEU A N 1
ATOM 2780 C CA . LEU A 1 348 ? 14.270 3.462 -27.374 1.00 94.81 348 LEU A CA 1
ATOM 2781 C C . LEU A 1 348 ? 14.219 2.084 -26.691 1.00 94.81 348 LEU A C 1
ATOM 2783 O O . LEU A 1 348 ? 13.148 1.482 -26.613 1.00 94.81 348 LEU A O 1
ATOM 2787 N N . LEU A 1 349 ? 15.334 1.624 -26.110 1.00 93.12 349 LEU A N 1
ATOM 2788 C CA . LEU A 1 349 ? 15.382 0.408 -25.284 1.00 93.12 349 LEU A CA 1
ATOM 2789 C C . LEU A 1 349 ? 14.436 0.482 -24.068 1.00 93.12 349 LEU A C 1
ATOM 2791 O O . LEU A 1 349 ? 13.846 -0.526 -23.676 1.00 93.12 349 LEU A O 1
ATOM 2795 N N . GLY A 1 350 ? 14.235 1.680 -23.509 1.00 94.56 350 GLY A N 1
ATOM 2796 C CA . GLY A 1 350 ? 13.305 1.936 -22.407 1.00 94.56 350 GLY A CA 1
ATOM 2797 C C . GLY A 1 350 ? 11.849 1.540 -22.683 1.00 94.56 350 GLY A C 1
ATOM 2798 O O . GLY A 1 350 ? 11.109 1.303 -21.732 1.00 94.56 350 GLY A O 1
ATOM 2799 N N . TRP A 1 351 ? 11.444 1.403 -23.951 1.00 96.44 351 TRP A N 1
ATOM 2800 C CA . TRP A 1 351 ? 10.088 0.985 -24.323 1.00 96.44 351 TRP A CA 1
ATOM 2801 C C . TRP A 1 351 ? 9.832 -0.523 -24.209 1.00 96.44 351 TRP A C 1
ATOM 2803 O O . TRP A 1 351 ? 8.667 -0.926 -24.226 1.00 96.44 351 TRP A O 1
ATOM 2813 N N . VAL A 1 352 ? 10.872 -1.363 -24.096 1.00 95.38 352 VAL A N 1
ATOM 2814 C CA . VAL A 1 352 ? 10.718 -2.828 -24.009 1.00 95.38 352 VAL A CA 1
ATOM 2815 C C . VAL A 1 352 ? 9.952 -3.203 -22.724 1.00 95.38 352 VAL A C 1
ATOM 2817 O O . VAL A 1 352 ? 10.484 -3.000 -21.629 1.00 95.38 352 VAL A O 1
ATOM 2820 N N . PRO A 1 353 ? 8.724 -3.766 -22.806 1.00 93.56 353 PRO A N 1
ATOM 2821 C CA . PRO A 1 353 ? 7.869 -3.946 -21.633 1.00 93.56 353 PRO A CA 1
ATOM 2822 C C . PRO A 1 353 ? 8.465 -4.910 -20.601 1.00 93.56 353 PRO A C 1
ATOM 2824 O O . PRO A 1 353 ? 8.749 -6.070 -20.912 1.00 93.56 353 PRO A O 1
ATOM 2827 N N . GLY A 1 354 ? 8.606 -4.435 -19.361 1.00 91.12 354 GLY A N 1
ATOM 2828 C CA . GLY A 1 354 ? 9.346 -5.110 -18.297 1.00 91.12 354 GLY A CA 1
ATOM 2829 C C . GLY A 1 354 ? 10.794 -4.610 -18.253 1.00 91.12 354 GLY A C 1
ATOM 2830 O O . GLY A 1 354 ? 11.015 -3.474 -17.841 1.00 91.12 354 GLY A O 1
ATOM 2831 N N . PRO A 1 355 ? 11.789 -5.404 -18.692 1.00 93.50 355 PRO A N 1
ATOM 2832 C CA . PRO A 1 355 ? 13.192 -5.143 -18.388 1.00 93.50 355 PRO A CA 1
ATOM 2833 C C . PRO A 1 355 ? 13.807 -3.963 -19.145 1.00 93.50 355 PRO A C 1
ATOM 2835 O O . PRO A 1 355 ? 14.940 -3.612 -18.835 1.00 93.50 355 PRO A O 1
ATOM 2838 N N . GLY A 1 356 ? 13.126 -3.345 -20.119 1.00 94.81 356 GLY A N 1
ATOM 2839 C CA . GLY A 1 356 ? 13.674 -2.225 -20.896 1.00 94.81 356 GLY A CA 1
ATOM 2840 C C . GLY A 1 356 ? 14.105 -1.041 -20.032 1.00 94.81 356 GLY A C 1
ATOM 2841 O O . GLY A 1 356 ? 15.166 -0.458 -20.258 1.00 94.81 356 GLY A O 1
ATOM 2842 N N . HIS A 1 357 ? 13.331 -0.732 -18.988 1.00 94.00 357 HIS A N 1
ATOM 2843 C CA . HIS A 1 357 ? 13.645 0.336 -18.037 1.00 94.00 357 HIS A CA 1
ATOM 2844 C C . HIS A 1 357 ? 14.878 0.017 -17.184 1.00 94.00 357 HIS A C 1
ATOM 2846 O O . HIS A 1 357 ? 15.841 0.789 -17.186 1.00 94.00 357 HIS A O 1
ATOM 2852 N N . GLY A 1 358 ? 14.890 -1.141 -16.515 1.00 91.12 358 GLY A N 1
ATOM 2853 C CA . GLY A 1 358 ? 16.046 -1.615 -15.755 1.00 91.12 358 GLY A CA 1
ATOM 2854 C C . GLY A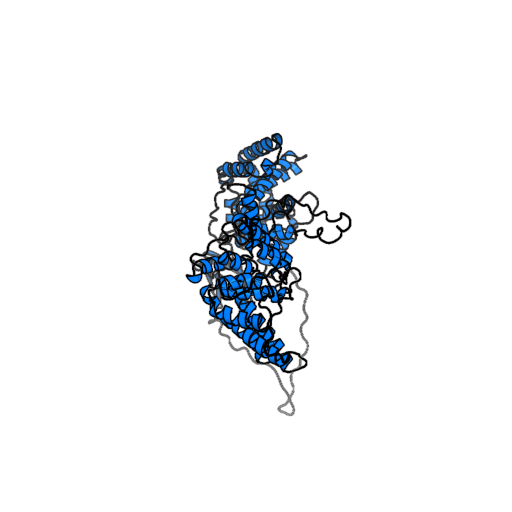 1 358 ? 17.313 -1.733 -16.612 1.00 91.12 358 GLY A C 1
ATOM 2855 O O . GLY A 1 358 ? 18.357 -1.196 -16.240 1.00 91.12 358 GLY A O 1
ATOM 2856 N N . LEU A 1 359 ? 17.219 -2.349 -17.799 1.00 91.94 359 LEU A N 1
ATOM 2857 C CA . LEU A 1 359 ? 18.311 -2.451 -18.776 1.00 91.94 359 LEU A CA 1
ATOM 2858 C C . LEU A 1 359 ? 18.888 -1.080 -19.112 1.00 91.94 359 LEU A C 1
ATOM 2860 O O . LEU A 1 359 ? 20.078 -0.850 -18.906 1.00 91.94 359 LEU A O 1
ATOM 2864 N N . LYS A 1 360 ? 18.042 -0.156 -19.578 1.00 92.31 360 LYS A N 1
ATOM 2865 C CA . LYS A 1 360 ? 18.427 1.220 -19.900 1.00 92.31 360 LYS A CA 1
ATOM 2866 C C . LYS A 1 360 ? 19.241 1.857 -18.775 1.00 92.31 360 LYS A C 1
ATOM 2868 O O . LYS A 1 360 ? 20.304 2.416 -19.040 1.00 92.31 360 LYS A O 1
ATOM 2873 N N . ARG A 1 361 ? 18.777 1.755 -17.524 1.00 90.19 361 ARG A N 1
ATOM 2874 C CA . ARG A 1 361 ? 19.456 2.350 -16.359 1.00 90.19 361 ARG A CA 1
ATOM 2875 C C . ARG A 1 361 ? 20.810 1.695 -16.085 1.00 90.19 361 ARG A C 1
ATOM 2877 O O . ARG A 1 361 ? 21.778 2.417 -15.857 1.00 90.19 361 ARG A O 1
ATOM 2884 N N . VAL A 1 362 ? 20.918 0.368 -16.194 1.00 87.69 362 VAL A N 1
ATOM 2885 C CA . VAL A 1 362 ? 22.197 -0.362 -16.073 1.00 87.69 362 VAL A CA 1
ATOM 2886 C C . VAL A 1 362 ? 23.193 0.061 -17.157 1.00 87.69 362 VAL A C 1
ATOM 2888 O O . VAL A 1 362 ? 24.342 0.375 -16.845 1.00 87.69 362 VAL A O 1
ATOM 2891 N N . LEU A 1 363 ? 22.765 0.125 -18.420 1.00 88.25 363 LEU A N 1
ATOM 2892 C CA . LEU A 1 363 ? 23.635 0.517 -19.534 1.00 88.25 363 LEU A CA 1
ATOM 2893 C C . LEU A 1 363 ? 24.052 2.000 -19.432 1.00 88.25 363 LEU A C 1
ATOM 2895 O O . LEU A 1 363 ? 25.224 2.321 -19.637 1.00 88.25 363 LEU A O 1
ATOM 2899 N N . ARG A 1 364 ? 23.137 2.895 -19.023 1.00 88.19 364 ARG A N 1
ATOM 2900 C CA . ARG A 1 364 ? 23.402 4.324 -18.748 1.00 88.19 364 ARG A CA 1
ATOM 2901 C C . ARG A 1 364 ? 24.395 4.505 -17.589 1.00 88.19 364 ARG A C 1
ATOM 2903 O O . ARG A 1 364 ? 25.298 5.334 -17.687 1.00 88.19 364 ARG A O 1
ATOM 2910 N N . LEU A 1 365 ? 24.277 3.705 -16.523 1.00 84.00 365 LEU A N 1
ATOM 2911 C CA . LEU A 1 365 ? 25.197 3.690 -15.376 1.00 84.00 365 LEU A CA 1
ATOM 2912 C C . LEU A 1 365 ? 26.615 3.258 -15.784 1.00 84.00 365 LEU A C 1
ATOM 2914 O O . LEU A 1 365 ? 27.576 3.973 -15.499 1.00 84.00 365 LEU A O 1
ATOM 2918 N N . VAL A 1 366 ? 26.744 2.123 -16.480 1.00 81.81 366 VAL A N 1
ATOM 2919 C CA . VAL A 1 366 ? 28.050 1.594 -16.909 1.00 81.81 366 VAL A CA 1
ATOM 2920 C C . VAL A 1 366 ? 28.707 2.489 -17.959 1.00 81.81 366 VAL A C 1
ATOM 2922 O O . VAL A 1 366 ? 29.920 2.649 -17.919 1.00 81.81 366 VAL A O 1
ATOM 2925 N N . ASN A 1 367 ? 27.943 3.126 -18.853 1.00 84.25 367 ASN A N 1
ATOM 2926 C CA . ASN A 1 367 ? 28.496 4.079 -19.819 1.00 84.25 367 ASN A CA 1
ATOM 2927 C C . ASN A 1 367 ? 29.095 5.333 -19.152 1.00 84.25 367 ASN A C 1
ATOM 2929 O O . ASN A 1 367 ? 30.113 5.837 -19.620 1.00 84.25 367 ASN A O 1
ATOM 2933 N N . ARG A 1 368 ? 28.484 5.835 -18.066 1.00 83.06 368 ARG A N 1
ATOM 2934 C CA . ARG A 1 368 ? 28.939 7.053 -17.367 1.00 83.06 368 ARG A CA 1
ATOM 2935 C C . ARG A 1 368 ? 30.234 6.858 -16.582 1.00 83.06 368 ARG A C 1
ATOM 2937 O O . ARG A 1 368 ? 31.117 7.705 -16.660 1.00 83.06 368 ARG A O 1
ATOM 2944 N N . ASP A 1 369 ? 30.350 5.763 -15.833 1.00 80.94 369 ASP A N 1
ATOM 2945 C CA . ASP A 1 369 ? 31.587 5.409 -15.124 1.00 80.94 369 ASP A CA 1
ATOM 2946 C C . ASP A 1 369 ? 31.891 3.909 -15.281 1.00 80.94 369 ASP A C 1
ATOM 2948 O O . ASP A 1 369 ? 31.596 3.095 -14.392 1.00 80.94 369 ASP A O 1
ATOM 2952 N N . PRO A 1 370 ? 32.505 3.521 -16.416 1.00 80.62 370 PRO A N 1
ATOM 2953 C CA . PRO A 1 370 ? 32.853 2.130 -16.663 1.00 80.62 370 PRO A CA 1
ATOM 2954 C C . PRO A 1 370 ? 33.874 1.595 -15.655 1.00 80.62 370 PRO A C 1
ATOM 2956 O O . PRO A 1 370 ? 33.845 0.414 -15.330 1.00 80.62 370 PRO A O 1
ATOM 2959 N N . GLN A 1 371 ? 34.766 2.441 -15.125 1.00 79.44 371 GLN A N 1
ATOM 2960 C CA . GLN A 1 371 ? 35.816 1.995 -14.201 1.00 79.44 371 GLN A CA 1
ATOM 2961 C C . GLN A 1 371 ? 35.239 1.542 -12.858 1.00 79.44 371 GLN A C 1
ATOM 2963 O O . GLN A 1 371 ? 35.789 0.636 -12.234 1.00 79.44 371 GLN A O 1
ATOM 2968 N N . LYS A 1 372 ? 34.134 2.158 -12.427 1.00 76.00 372 LYS A N 1
ATOM 2969 C CA . LYS A 1 372 ? 33.438 1.828 -11.182 1.00 76.00 372 LYS A CA 1
ATOM 2970 C C . LYS A 1 372 ? 32.402 0.715 -11.341 1.00 76.00 372 LYS A C 1
ATOM 2972 O O . LYS A 1 372 ? 32.277 -0.104 -10.436 1.00 76.00 372 LYS A O 1
ATOM 2977 N N . HIS A 1 373 ? 31.674 0.680 -12.461 1.00 76.69 373 HIS A N 1
ATOM 2978 C CA . HIS A 1 373 ? 30.463 -0.145 -12.593 1.00 76.69 373 HIS A CA 1
ATOM 2979 C C . HIS A 1 373 ? 30.567 -1.324 -13.575 1.00 76.69 373 HIS A C 1
ATOM 2981 O O . HIS A 1 373 ? 29.761 -2.252 -13.495 1.00 76.69 373 HIS A O 1
ATOM 2987 N N . ALA A 1 374 ? 31.558 -1.362 -14.474 1.00 77.25 374 ALA A N 1
ATOM 2988 C CA . ALA A 1 374 ? 31.684 -2.463 -15.436 1.00 77.25 374 ALA A CA 1
ATOM 2989 C C . ALA A 1 374 ? 31.953 -3.830 -14.783 1.00 77.25 374 ALA A C 1
ATOM 2991 O O . ALA A 1 374 ? 31.560 -4.859 -15.332 1.00 77.25 374 ALA A O 1
ATOM 2992 N N . GLU A 1 375 ? 32.587 -3.859 -13.605 1.00 74.31 375 GLU A N 1
ATOM 2993 C CA . GLU A 1 375 ? 32.818 -5.094 -12.840 1.00 74.31 375 GLU A CA 1
ATOM 2994 C C . GLU A 1 375 ? 31.540 -5.668 -12.192 1.00 74.31 375 GLU A C 1
ATOM 2996 O O . GLU A 1 375 ? 31.583 -6.770 -11.645 1.00 74.31 375 GLU A O 1
ATOM 3001 N N . GLN A 1 376 ? 30.404 -4.969 -12.285 1.00 75.50 376 GLN A N 1
ATOM 3002 C CA . GLN A 1 376 ? 29.110 -5.370 -11.712 1.00 75.50 376 GLN A CA 1
ATOM 3003 C C . GLN A 1 376 ? 28.010 -5.535 -12.774 1.00 75.50 376 GLN A C 1
ATOM 3005 O O . GLN A 1 376 ? 26.877 -5.869 -12.435 1.00 75.50 376 GLN A O 1
ATOM 3010 N N . LEU A 1 377 ? 28.320 -5.320 -14.058 1.00 81.38 377 LEU A N 1
ATOM 3011 C CA . LEU A 1 377 ? 27.352 -5.312 -15.159 1.00 81.38 377 LEU A CA 1
ATOM 3012 C C . LEU A 1 377 ? 26.488 -6.584 -15.206 1.00 81.38 377 LEU A C 1
ATOM 3014 O O . LEU A 1 377 ? 25.268 -6.483 -15.274 1.00 81.38 377 LEU A O 1
ATOM 3018 N N . TYR A 1 378 ? 27.070 -7.781 -15.108 1.00 78.94 378 TYR A N 1
ATOM 3019 C CA . TYR A 1 378 ? 26.281 -9.022 -15.127 1.00 78.94 378 TYR A CA 1
ATOM 3020 C C . TYR A 1 378 ? 25.440 -9.230 -13.861 1.00 78.94 378 TYR A C 1
ATOM 3022 O O . TYR A 1 378 ? 24.347 -9.781 -13.955 1.00 78.94 378 TYR A O 1
ATOM 3030 N N . ASP A 1 379 ? 25.901 -8.778 -12.693 1.00 76.94 379 ASP A N 1
ATOM 3031 C CA . ASP A 1 379 ? 25.113 -8.847 -11.455 1.00 76.94 379 ASP A CA 1
ATOM 3032 C C . ASP A 1 379 ? 23.926 -7.869 -11.498 1.00 76.94 379 ASP A C 1
ATOM 3034 O O . ASP A 1 379 ? 22.806 -8.232 -11.142 1.00 76.94 379 ASP A O 1
ATOM 3038 N N . LEU A 1 380 ? 24.129 -6.676 -12.063 1.00 81.94 380 LEU A N 1
ATOM 3039 C CA . LEU A 1 380 ? 23.071 -5.708 -12.355 1.00 81.94 380 LEU A CA 1
ATOM 3040 C C . LEU A 1 380 ? 22.050 -6.242 -13.376 1.00 81.94 380 LEU A C 1
ATOM 3042 O O . LEU A 1 380 ? 20.846 -6.096 -13.178 1.00 81.94 380 LEU A O 1
ATOM 3046 N N . LEU A 1 381 ? 22.493 -6.917 -14.441 1.00 86.88 381 LEU A N 1
ATOM 3047 C CA . LEU A 1 381 ? 21.586 -7.547 -15.410 1.00 86.88 381 LEU A CA 1
ATOM 3048 C C . LEU A 1 381 ? 20.783 -8.704 -14.783 1.00 86.88 381 LEU A C 1
ATOM 3050 O O . LEU A 1 381 ? 19.587 -8.834 -15.045 1.00 86.88 381 LEU A O 1
ATOM 3054 N N . ARG A 1 382 ? 21.396 -9.510 -13.903 1.00 82.38 382 ARG A N 1
ATOM 3055 C CA . ARG A 1 382 ? 20.682 -10.527 -13.104 1.00 82.38 382 ARG A CA 1
ATOM 3056 C C . ARG A 1 382 ? 19.671 -9.900 -12.143 1.00 82.38 382 ARG A C 1
ATOM 3058 O O . ARG A 1 382 ? 18.602 -10.471 -11.945 1.00 82.38 382 ARG A O 1
ATOM 3065 N N . HIS A 1 383 ? 19.970 -8.730 -11.582 1.00 81.94 383 HIS A N 1
ATOM 3066 C CA . HIS A 1 383 ? 19.032 -7.984 -10.746 1.00 81.94 383 HIS A CA 1
ATOM 3067 C C . HIS A 1 383 ? 17.788 -7.537 -11.544 1.00 81.94 383 HIS A C 1
ATOM 3069 O O . HIS A 1 383 ? 16.667 -7.786 -11.103 1.00 81.94 383 HIS A O 1
ATOM 3075 N N . VAL A 1 384 ? 17.959 -6.988 -12.756 1.00 88.75 384 VAL A N 1
ATOM 3076 C CA . VAL A 1 384 ? 16.832 -6.648 -13.657 1.00 88.75 384 VAL A CA 1
ATOM 3077 C C . VAL A 1 384 ? 15.978 -7.885 -13.968 1.00 88.75 384 VAL A C 1
ATOM 3079 O O . VAL A 1 384 ? 14.749 -7.841 -13.875 1.00 88.75 384 VAL A O 1
ATOM 3082 N N . LEU A 1 385 ? 16.614 -9.025 -14.269 1.00 87.81 385 LEU A N 1
ATOM 3083 C CA . LEU A 1 385 ? 15.919 -10.300 -14.488 1.00 87.81 385 LEU A CA 1
ATOM 3084 C C . LEU A 1 385 ? 15.113 -10.756 -13.264 1.00 87.81 385 LEU A C 1
ATOM 3086 O O . LEU A 1 385 ? 13.982 -11.224 -13.418 1.00 87.81 385 LEU A O 1
ATOM 3090 N N . LEU A 1 386 ? 15.671 -10.599 -12.061 1.00 82.44 386 LEU A N 1
ATOM 3091 C CA . LEU A 1 386 ? 15.024 -10.963 -10.803 1.00 82.44 386 LEU A CA 1
ATOM 3092 C C . LEU A 1 386 ? 13.772 -10.114 -10.537 1.00 82.44 386 LEU A C 1
ATOM 3094 O O . LEU A 1 386 ? 12.717 -10.683 -10.240 1.00 82.44 386 LEU A O 1
ATOM 3098 N N . ASN A 1 387 ? 13.857 -8.789 -10.697 1.00 81.88 387 ASN A N 1
ATOM 3099 C CA . ASN A 1 387 ? 12.725 -7.873 -10.499 1.00 81.88 387 ASN A CA 1
ATOM 3100 C C . ASN A 1 387 ? 11.597 -8.155 -11.503 1.00 81.88 387 ASN A C 1
ATOM 3102 O O . ASN A 1 387 ? 10.440 -8.345 -11.111 1.00 81.88 387 ASN A O 1
ATOM 3106 N N . CYS A 1 388 ? 11.959 -8.330 -12.778 1.00 88.06 388 CYS A N 1
ATOM 3107 C CA . CYS A 1 388 ? 11.037 -8.711 -13.852 1.00 88.06 388 CYS A CA 1
ATOM 3108 C C . CYS A 1 388 ? 10.532 -10.167 -13.749 1.00 88.06 388 CYS A C 1
ATOM 3110 O O . CYS A 1 388 ? 9.672 -10.586 -14.527 1.00 88.06 388 CYS A O 1
ATOM 3112 N N . LYS A 1 389 ? 11.063 -10.969 -12.810 1.00 87.88 389 LYS A N 1
ATOM 3113 C CA . LYS A 1 389 ? 10.774 -12.408 -12.613 1.00 87.88 389 LYS A CA 1
ATOM 3114 C C . LYS A 1 389 ? 11.017 -13.251 -13.877 1.00 87.88 389 LYS A C 1
ATOM 3116 O O . LYS A 1 389 ? 10.374 -14.287 -14.080 1.00 87.88 389 LYS A O 1
ATOM 3121 N N . LEU A 1 390 ? 11.954 -12.816 -14.717 1.00 85.81 390 LEU A N 1
ATOM 3122 C CA . LEU A 1 390 ? 12.334 -13.464 -15.967 1.00 85.81 390 LEU A CA 1
ATOM 3123 C C . LEU A 1 390 ? 13.352 -14.577 -15.704 1.00 85.81 390 LEU A C 1
ATOM 3125 O O . LEU A 1 390 ? 14.302 -14.409 -14.945 1.00 85.81 390 LEU A O 1
ATOM 3129 N N . LYS A 1 391 ? 13.159 -15.728 -16.355 1.00 82.62 391 LYS A N 1
ATOM 3130 C CA . LYS A 1 391 ? 14.072 -16.876 -16.273 1.00 82.62 391 LYS A CA 1
ATOM 3131 C C . LYS A 1 391 ? 14.748 -17.096 -17.622 1.00 82.62 391 LYS A C 1
ATOM 3133 O O . LYS A 1 391 ? 14.200 -17.797 -18.468 1.00 82.62 391 LYS A O 1
ATOM 3138 N N . THR A 1 392 ? 15.884 -16.439 -17.800 1.00 82.94 392 THR A N 1
ATOM 3139 C CA . THR A 1 392 ? 16.722 -16.381 -19.008 1.00 82.94 392 THR A CA 1
ATOM 3140 C C . THR A 1 392 ? 18.126 -15.934 -18.578 1.00 82.94 392 THR A C 1
ATOM 3142 O O . THR A 1 392 ? 18.311 -15.547 -17.422 1.00 82.94 392 THR A O 1
ATOM 3145 N N . SER A 1 393 ? 19.111 -15.953 -19.473 1.00 80.75 393 SER A N 1
ATOM 3146 C CA . SER A 1 393 ? 20.434 -15.377 -19.211 1.00 80.75 393 SER A CA 1
ATOM 3147 C C . SER A 1 393 ? 20.469 -13.861 -19.474 1.00 80.75 393 SER A C 1
ATOM 3149 O O . SER A 1 393 ? 19.683 -13.365 -20.288 1.00 80.75 393 SER A O 1
ATOM 3151 N N . PRO A 1 394 ? 21.407 -13.117 -18.852 1.00 86.00 394 PRO A N 1
ATOM 3152 C CA . PRO A 1 394 ? 21.741 -11.744 -19.232 1.00 86.00 394 PRO A CA 1
ATOM 3153 C C . PRO A 1 394 ? 22.097 -11.578 -20.715 1.00 86.00 394 PRO A C 1
ATOM 3155 O O . PRO A 1 394 ? 21.703 -10.587 -21.318 1.00 86.00 394 PRO A O 1
ATOM 3158 N N . ASP A 1 395 ? 22.795 -12.546 -21.323 1.00 83.00 395 ASP A N 1
ATOM 3159 C CA . ASP A 1 395 ? 23.122 -12.500 -22.755 1.00 83.00 395 ASP A CA 1
ATOM 3160 C C . ASP A 1 395 ? 21.858 -12.572 -23.628 1.00 83.00 395 ASP A C 1
ATOM 3162 O O . ASP A 1 395 ? 21.684 -11.723 -24.495 1.00 83.00 395 ASP A O 1
ATOM 3166 N N . ALA A 1 396 ? 20.939 -13.506 -23.356 1.00 84.38 396 ALA A N 1
ATOM 3167 C CA . ALA A 1 396 ? 19.680 -13.621 -24.101 1.00 84.38 396 ALA A CA 1
ATOM 3168 C C . ALA A 1 396 ? 18.709 -12.458 -23.815 1.00 84.38 396 ALA A C 1
ATOM 3170 O O . ALA A 1 396 ? 17.896 -12.105 -24.666 1.00 84.38 396 ALA A O 1
ATOM 3171 N N . LEU A 1 397 ? 18.801 -11.835 -22.633 1.00 90.44 397 LEU A N 1
ATOM 3172 C CA . LEU A 1 397 ? 18.096 -10.588 -22.344 1.00 90.44 397 LEU A CA 1
ATOM 3173 C C . LEU A 1 397 ? 18.600 -9.449 -23.239 1.00 90.44 397 LEU A C 1
ATOM 3175 O O . LEU A 1 397 ? 17.783 -8.729 -23.807 1.00 90.44 397 LEU A O 1
ATOM 3179 N N . LEU A 1 398 ? 19.921 -9.279 -23.354 1.00 89.31 398 LEU A N 1
ATOM 3180 C CA . LEU A 1 398 ? 20.529 -8.245 -24.194 1.00 89.31 398 LEU A CA 1
ATOM 3181 C C . LEU A 1 398 ? 20.244 -8.487 -25.681 1.00 89.31 398 LEU A C 1
ATOM 3183 O O . LEU A 1 398 ? 19.783 -7.570 -26.348 1.00 89.31 398 LEU A O 1
ATOM 3187 N N . GLU A 1 399 ? 20.466 -9.711 -26.169 1.00 87.44 399 GLU A N 1
ATOM 3188 C CA . GLU A 1 399 ? 20.307 -10.100 -27.579 1.00 87.44 399 GLU A CA 1
ATOM 3189 C C . GLU A 1 399 ? 18.895 -9.791 -28.106 1.00 87.44 399 GLU A C 1
ATOM 3191 O O . GLU A 1 399 ? 18.750 -9.079 -29.093 1.00 87.44 399 GLU A O 1
ATOM 3196 N N . GLU A 1 400 ? 17.850 -10.230 -27.400 1.00 90.88 400 GLU A N 1
ATOM 3197 C CA . GLU A 1 400 ? 16.455 -10.007 -27.816 1.00 90.88 400 GLU A CA 1
ATOM 3198 C C . GLU A 1 400 ? 15.972 -8.564 -27.549 1.00 90.88 400 GLU A C 1
ATOM 3200 O O . GLU A 1 400 ? 15.066 -8.076 -28.224 1.00 90.88 400 GLU A O 1
ATOM 3205 N N . SER A 1 401 ? 16.535 -7.853 -26.559 1.00 92.25 401 SER A N 1
ATOM 3206 C CA . SER A 1 401 ? 16.118 -6.469 -26.248 1.00 92.25 401 SER A CA 1
ATOM 3207 C C . SER A 1 401 ? 16.768 -5.424 -27.155 1.00 92.25 401 SER A C 1
ATOM 3209 O O . SER A 1 401 ? 16.179 -4.362 -27.355 1.00 92.25 401 SER A O 1
ATOM 3211 N N . LEU A 1 402 ? 17.957 -5.720 -27.689 1.00 89.94 402 LEU A N 1
ATOM 3212 C CA . LEU A 1 402 ? 18.723 -4.873 -28.608 1.00 89.94 402 LEU A CA 1
ATOM 3213 C C . LEU A 1 402 ? 18.515 -5.264 -30.086 1.00 89.94 402 LEU A C 1
ATOM 3215 O O . LEU A 1 402 ? 19.204 -4.734 -30.953 1.00 89.94 402 LEU A O 1
ATOM 3219 N N . ASP A 1 403 ? 17.570 -6.159 -30.397 1.00 90.94 403 ASP A N 1
ATOM 3220 C CA . ASP A 1 403 ? 17.235 -6.531 -31.777 1.00 90.94 403 ASP A CA 1
ATOM 3221 C C . ASP A 1 403 ? 16.715 -5.311 -32.566 1.00 90.94 403 ASP A C 1
ATOM 3223 O O . ASP A 1 403 ? 15.607 -4.802 -32.346 1.00 90.94 403 ASP A O 1
ATOM 3227 N N . ALA A 1 404 ? 17.537 -4.850 -33.513 1.00 91.38 404 ALA A N 1
ATOM 3228 C CA . ALA A 1 404 ? 17.261 -3.677 -34.328 1.00 91.38 404 ALA A CA 1
ATOM 3229 C C . ALA A 1 404 ? 16.151 -3.899 -35.374 1.00 91.38 404 ALA A C 1
ATOM 3231 O O . ALA A 1 404 ? 15.468 -2.944 -35.749 1.00 91.38 404 ALA A O 1
ATOM 3232 N N . GLU A 1 405 ? 15.926 -5.131 -35.849 1.00 91.62 405 GLU A N 1
ATOM 3233 C CA . GLU A 1 405 ? 14.820 -5.440 -36.766 1.00 91.62 405 GLU A CA 1
ATOM 3234 C C . GLU A 1 405 ? 13.488 -5.409 -36.004 1.00 91.62 405 GLU A C 1
ATOM 3236 O O . GLU A 1 405 ? 12.517 -4.791 -36.458 1.00 91.62 405 GLU A O 1
ATOM 3241 N N . LEU A 1 406 ? 13.464 -5.989 -34.802 1.00 91.31 406 LEU A N 1
ATOM 3242 C CA . LEU A 1 406 ? 12.295 -6.013 -33.930 1.00 91.31 406 LEU A CA 1
ATOM 3243 C C . LEU A 1 406 ? 11.910 -4.605 -33.457 1.00 91.31 406 LEU A C 1
ATOM 3245 O O . LEU A 1 406 ? 10.763 -4.198 -33.661 1.00 91.31 406 LEU A O 1
ATOM 3249 N N . LEU A 1 407 ? 12.857 -3.827 -32.918 1.00 92.38 407 LEU A N 1
ATOM 3250 C CA . LEU A 1 407 ? 12.626 -2.435 -32.505 1.00 92.38 407 LEU A CA 1
ATOM 3251 C C . LEU A 1 407 ? 12.135 -1.563 -33.671 1.00 92.38 407 LEU A C 1
ATOM 3253 O O . LEU A 1 407 ? 11.168 -0.813 -33.519 1.00 92.38 407 LEU A O 1
ATOM 3257 N N . ARG A 1 408 ? 12.724 -1.707 -34.866 1.00 93.94 408 ARG A N 1
ATOM 3258 C CA . ARG A 1 408 ? 12.287 -0.988 -36.073 1.00 93.94 408 ARG A CA 1
ATOM 3259 C C . ARG A 1 408 ? 10.871 -1.372 -36.502 1.00 93.94 408 ARG A C 1
ATOM 3261 O O . ARG A 1 408 ? 10.101 -0.501 -36.903 1.00 93.94 408 ARG A O 1
ATOM 3268 N N . SER A 1 409 ? 10.497 -2.649 -36.381 1.00 94.38 409 SER A N 1
ATOM 3269 C CA . SER A 1 409 ? 9.132 -3.112 -36.678 1.00 94.38 409 SER A CA 1
ATOM 3270 C C . SER A 1 409 ? 8.078 -2.550 -35.709 1.00 94.38 409 SER A C 1
ATOM 3272 O O . SER A 1 409 ? 6.907 -2.413 -36.068 1.00 94.38 409 SER A O 1
ATOM 3274 N N . GLU A 1 410 ? 8.500 -2.179 -34.497 1.00 95.94 410 GLU A N 1
ATOM 3275 C CA . GLU A 1 410 ? 7.649 -1.678 -33.417 1.00 95.94 410 GLU A CA 1
ATOM 3276 C C . GLU A 1 410 ? 7.645 -0.146 -33.286 1.00 95.94 410 GLU A C 1
ATOM 3278 O O . GLU A 1 410 ? 6.783 0.406 -32.600 1.00 95.94 410 GLU A O 1
ATOM 3283 N N . LEU A 1 411 ? 8.537 0.564 -33.985 1.00 95.75 411 LEU A N 1
ATOM 3284 C CA . LEU A 1 411 ? 8.711 2.020 -33.901 1.00 95.75 411 LEU A CA 1
ATOM 3285 C C . LEU A 1 411 ? 7.412 2.819 -34.102 1.00 95.75 411 LEU A C 1
ATOM 3287 O O . LEU A 1 411 ? 7.196 3.830 -33.438 1.00 95.75 411 LEU A O 1
ATOM 3291 N N . ALA A 1 412 ? 6.496 2.348 -34.952 1.00 96.62 412 ALA A N 1
ATOM 3292 C CA . ALA A 1 412 ? 5.192 2.987 -35.144 1.00 96.62 412 ALA A CA 1
ATOM 3293 C C . ALA A 1 412 ? 4.337 3.029 -33.856 1.00 96.62 412 ALA A C 1
ATOM 3295 O O . ALA A 1 412 ? 3.505 3.921 -33.699 1.00 96.62 412 ALA A O 1
ATOM 3296 N N . GLN A 1 413 ? 4.533 2.086 -32.926 1.00 98.00 413 GLN A N 1
ATOM 3297 C CA . GLN A 1 413 ? 3.907 2.106 -31.599 1.00 98.00 413 GLN A CA 1
ATOM 3298 C C . GLN A 1 413 ? 4.578 3.131 -30.678 1.00 98.00 413 GLN A C 1
ATOM 3300 O O . GLN A 1 413 ? 3.877 3.844 -29.964 1.00 98.00 413 GLN A O 1
ATOM 3305 N N . ILE A 1 414 ? 5.909 3.251 -30.741 1.00 97.81 414 ILE A N 1
ATOM 3306 C CA . ILE A 1 414 ? 6.674 4.268 -30.004 1.00 97.81 414 ILE A CA 1
ATOM 3307 C C . ILE A 1 414 ? 6.238 5.671 -30.450 1.00 97.81 414 ILE A C 1
ATOM 3309 O O . ILE A 1 414 ? 5.816 6.470 -29.619 1.00 97.81 414 ILE A O 1
ATOM 3313 N N . ILE A 1 415 ? 6.227 5.946 -31.761 1.00 97.75 415 ILE A N 1
ATOM 3314 C CA . ILE A 1 415 ? 5.774 7.227 -32.333 1.00 97.75 415 ILE A CA 1
ATOM 3315 C C . ILE A 1 415 ? 4.341 7.554 -31.888 1.00 97.75 415 ILE A C 1
ATOM 3317 O O . ILE A 1 415 ? 4.069 8.684 -31.477 1.00 97.75 415 ILE A O 1
ATOM 3321 N N . ALA A 1 416 ? 3.425 6.580 -31.923 1.00 97.88 416 ALA A N 1
ATOM 3322 C CA . ALA A 1 416 ? 2.040 6.783 -31.499 1.00 97.88 416 ALA A CA 1
ATOM 3323 C C . ALA A 1 416 ? 1.917 7.129 -30.002 1.00 97.88 416 ALA A C 1
ATOM 3325 O O . ALA A 1 416 ? 1.152 8.025 -29.646 1.00 97.88 416 ALA A O 1
ATOM 3326 N N . ALA A 1 417 ? 2.681 6.457 -29.135 1.00 97.75 417 ALA A N 1
ATOM 3327 C CA . ALA A 1 417 ? 2.677 6.716 -27.698 1.00 97.75 417 ALA A CA 1
ATOM 3328 C C . ALA A 1 417 ? 3.356 8.052 -27.338 1.00 97.75 417 ALA A C 1
ATOM 3330 O O . ALA A 1 417 ? 2.806 8.816 -26.546 1.00 97.75 417 ALA A O 1
ATOM 3331 N N . VAL A 1 418 ? 4.487 8.388 -27.976 1.00 98.12 418 VAL A N 1
ATOM 3332 C CA . VAL A 1 418 ? 5.145 9.702 -27.845 1.00 98.12 418 VAL A CA 1
ATOM 3333 C C . VAL A 1 418 ? 4.189 10.819 -28.263 1.00 98.12 418 VAL A C 1
ATOM 3335 O O . VAL A 1 418 ? 3.966 11.740 -27.482 1.00 98.12 418 VAL A O 1
ATOM 3338 N N . SER A 1 419 ? 3.546 10.700 -29.431 1.00 97.50 419 SER A N 1
ATOM 3339 C CA . SER A 1 419 ? 2.598 11.701 -29.958 1.00 97.50 419 SER A CA 1
ATOM 3340 C C . SER A 1 419 ? 1.388 11.953 -29.046 1.00 97.50 419 SER A C 1
ATOM 3342 O O . SER A 1 419 ? 0.787 13.023 -29.102 1.00 97.50 419 SER A O 1
ATOM 3344 N N . ALA A 1 420 ? 1.009 10.966 -28.227 1.00 95.88 420 ALA A N 1
ATOM 3345 C CA . ALA A 1 420 ? -0.097 11.052 -27.273 1.00 95.88 420 ALA A CA 1
ATOM 3346 C C . ALA A 1 420 ? 0.342 11.478 -25.854 1.00 95.88 420 ALA A C 1
ATOM 3348 O O . ALA A 1 420 ? -0.501 11.630 -24.966 1.00 95.88 420 ALA A O 1
ATOM 3349 N N . SER A 1 421 ? 1.644 11.629 -25.604 1.00 96.06 421 SER A N 1
ATOM 3350 C CA . SER A 1 421 ? 2.181 11.951 -24.278 1.00 96.06 421 SER A CA 1
ATOM 3351 C C . SER A 1 421 ? 2.003 13.428 -23.914 1.00 96.06 421 SER A C 1
ATOM 3353 O O . SER A 1 421 ? 2.095 14.310 -24.768 1.00 96.06 421 SER A O 1
ATOM 3355 N N . ALA A 1 422 ? 1.802 13.711 -22.624 1.00 92.56 422 ALA A N 1
ATOM 3356 C CA . ALA A 1 422 ? 1.727 15.085 -22.125 1.00 92.56 422 ALA A CA 1
ATOM 3357 C C . ALA A 1 422 ? 3.013 15.879 -22.429 1.00 92.56 422 ALA A C 1
ATOM 3359 O O . ALA A 1 422 ? 2.928 17.017 -22.882 1.00 92.56 422 ALA A O 1
ATOM 3360 N N . THR A 1 423 ? 4.188 15.254 -22.276 1.00 92.69 423 THR A N 1
ATOM 3361 C CA . THR A 1 423 ? 5.495 15.872 -22.554 1.00 92.69 423 THR A CA 1
ATOM 3362 C C . THR A 1 423 ? 5.619 16.332 -24.007 1.00 92.69 423 THR A C 1
ATOM 3364 O O . THR A 1 423 ? 6.030 17.459 -24.255 1.00 92.69 423 THR A O 1
ATOM 3367 N N . PHE A 1 424 ? 5.202 15.514 -24.980 1.00 95.44 424 PHE A N 1
ATOM 3368 C CA . PHE A 1 424 ? 5.188 15.918 -26.391 1.00 95.44 424 PHE A CA 1
ATOM 3369 C C . PHE A 1 424 ? 4.154 17.018 -26.674 1.00 95.44 424 PHE A C 1
ATOM 3371 O O . PHE A 1 424 ? 4.431 17.972 -27.403 1.00 95.44 424 PHE A O 1
ATOM 3378 N N . LEU A 1 425 ? 2.956 16.908 -26.093 1.00 95.31 425 LEU A N 1
ATOM 3379 C CA . LEU A 1 425 ? 1.873 17.873 -26.303 1.00 95.31 425 LEU A CA 1
ATOM 3380 C C . LEU A 1 425 ? 2.162 19.253 -25.683 1.00 95.31 425 LEU A C 1
ATOM 3382 O O . LEU A 1 425 ? 1.614 20.243 -26.163 1.00 95.31 425 LEU A O 1
ATOM 3386 N N . ALA A 1 426 ? 3.042 19.329 -24.680 1.00 91.06 426 ALA A N 1
ATOM 3387 C CA . ALA A 1 426 ? 3.530 20.577 -24.090 1.00 91.06 426 ALA A CA 1
ATOM 3388 C C . ALA A 1 426 ? 4.546 21.333 -24.975 1.00 91.06 426 ALA A C 1
ATOM 3390 O O . ALA A 1 426 ? 4.765 22.530 -24.779 1.00 91.06 426 ALA A O 1
ATOM 3391 N N . LEU A 1 427 ? 5.163 20.664 -25.956 1.00 90.19 427 LEU A N 1
ATOM 3392 C CA . LEU A 1 427 ? 6.103 21.291 -26.888 1.00 90.19 427 LEU A CA 1
ATOM 3393 C C . LEU A 1 427 ? 5.391 22.208 -27.894 1.00 90.19 427 LEU A C 1
ATOM 3395 O O . LEU A 1 427 ? 4.264 21.960 -28.318 1.00 90.19 427 LEU A O 1
ATOM 3399 N N . ASP A 1 428 ? 6.095 23.238 -28.367 1.00 92.94 428 ASP A N 1
ATOM 3400 C CA . ASP A 1 428 ? 5.636 24.030 -29.508 1.00 92.94 428 ASP A CA 1
ATOM 3401 C C . ASP A 1 428 ? 5.650 23.222 -30.822 1.00 92.94 428 ASP A C 1
ATOM 3403 O O . ASP A 1 428 ? 6.361 22.227 -30.970 1.00 92.94 428 ASP A O 1
ATOM 3407 N N . ALA A 1 429 ? 4.892 23.686 -31.820 1.00 94.94 429 ALA A N 1
ATOM 3408 C CA . ALA A 1 429 ? 4.721 22.979 -33.090 1.00 94.94 429 ALA A CA 1
ATOM 3409 C C . ALA A 1 429 ? 6.027 22.753 -33.886 1.00 94.94 429 ALA A C 1
ATOM 3411 O O . ALA A 1 429 ? 6.084 21.830 -34.699 1.00 94.94 429 ALA A O 1
ATOM 3412 N N . GLN A 1 430 ? 7.073 23.567 -33.680 1.00 92.12 430 GLN A N 1
ATOM 3413 C CA . GLN A 1 430 ? 8.371 23.353 -34.327 1.00 92.12 430 GLN A CA 1
ATOM 3414 C C . GLN A 1 430 ? 9.122 22.206 -33.641 1.00 92.12 430 GLN A C 1
ATOM 3416 O O . GLN A 1 430 ? 9.628 21.318 -34.326 1.00 92.12 430 GLN A O 1
ATOM 3421 N N . ARG A 1 431 ? 9.149 22.188 -32.304 1.00 91.56 431 ARG A N 1
ATOM 3422 C CA . ARG A 1 431 ? 9.731 21.089 -31.518 1.00 91.56 431 ARG A CA 1
ATOM 3423 C C . ARG A 1 431 ? 8.963 19.775 -31.687 1.00 91.56 431 ARG A C 1
ATOM 3425 O O . ARG A 1 431 ? 9.593 18.732 -31.803 1.00 91.56 431 ARG A O 1
ATOM 3432 N N . GLN A 1 432 ? 7.634 19.810 -31.791 1.00 96.19 432 GLN A N 1
ATOM 3433 C CA . GLN A 1 432 ? 6.823 18.626 -32.110 1.00 96.19 432 GLN A CA 1
ATOM 3434 C C . GLN A 1 432 ? 7.192 18.031 -33.475 1.00 96.19 432 GLN A C 1
ATOM 3436 O O . GLN A 1 432 ? 7.414 16.827 -33.586 1.00 96.19 432 GLN A O 1
ATOM 3441 N N . ALA A 1 433 ? 7.307 18.869 -34.512 1.00 95.38 433 ALA A N 1
ATOM 3442 C CA . ALA A 1 433 ? 7.711 18.417 -35.842 1.00 95.38 433 ALA A CA 1
ATOM 3443 C C . ALA A 1 433 ? 9.137 17.836 -35.856 1.00 95.38 433 ALA A C 1
ATOM 3445 O O . ALA A 1 433 ? 9.375 16.840 -36.536 1.00 95.38 433 ALA A O 1
ATOM 3446 N N . LEU A 1 434 ? 10.055 18.426 -35.082 1.00 93.62 434 LEU A N 1
ATOM 3447 C CA . LEU A 1 434 ? 11.422 17.934 -34.898 1.00 93.62 434 LEU A CA 1
ATOM 3448 C C . LEU A 1 434 ? 11.447 16.552 -34.227 1.00 93.62 434 LEU A C 1
ATOM 3450 O O . LEU A 1 434 ? 12.041 15.623 -34.761 1.00 93.62 434 LEU A O 1
ATOM 3454 N N . VAL A 1 435 ? 10.736 16.392 -33.105 1.00 95.81 435 VAL A N 1
ATOM 3455 C CA . VAL A 1 435 ? 10.666 15.115 -32.376 1.00 95.81 435 VAL A CA 1
ATOM 3456 C C . VAL A 1 435 ? 10.114 13.991 -33.253 1.00 95.81 435 VAL A C 1
ATOM 3458 O O . VAL A 1 435 ? 10.665 12.896 -33.238 1.00 95.81 435 VAL A O 1
ATOM 3461 N N . LEU A 1 436 ? 9.072 14.242 -34.052 1.00 96.81 436 LEU A N 1
ATOM 3462 C CA . LEU A 1 436 ? 8.540 13.223 -34.965 1.00 96.81 436 LEU A CA 1
ATOM 3463 C C . LEU A 1 436 ? 9.510 12.905 -36.113 1.00 96.81 436 LEU A C 1
ATOM 3465 O O . LEU A 1 436 ? 9.766 11.734 -36.374 1.00 96.81 436 LEU A O 1
ATOM 3469 N N . SER A 1 437 ? 10.083 13.934 -36.749 1.00 95.44 437 SER A N 1
ATOM 3470 C CA . SER A 1 437 ? 11.091 13.807 -37.816 1.00 95.44 437 SER A CA 1
ATOM 3471 C C . SER A 1 437 ? 12.268 12.923 -37.405 1.00 95.44 437 SER A C 1
ATOM 3473 O O . SER A 1 437 ? 12.705 12.052 -38.160 1.00 95.44 437 SER A O 1
ATOM 3475 N N . ASP A 1 438 ? 12.795 13.153 -36.209 1.00 93.31 438 ASP A N 1
ATOM 3476 C CA . ASP A 1 438 ? 14.055 12.547 -35.796 1.00 93.31 438 ASP A CA 1
ATOM 3477 C C . ASP A 1 438 ? 13.824 11.180 -35.139 1.00 93.31 438 ASP A C 1
ATOM 3479 O O . ASP A 1 438 ? 14.669 10.294 -35.251 1.00 93.31 438 ASP A O 1
ATOM 3483 N N . LEU A 1 439 ? 12.640 10.950 -34.556 1.00 94.25 439 LEU A N 1
ATOM 3484 C CA . LEU A 1 439 ? 12.191 9.620 -34.141 1.00 94.25 439 LEU A CA 1
ATOM 3485 C C . LEU A 1 439 ? 11.909 8.703 -35.346 1.00 94.25 439 LEU A C 1
ATOM 3487 O O . LEU A 1 439 ? 12.192 7.509 -35.278 1.00 94.25 439 LEU A O 1
ATOM 3491 N N . GLU A 1 440 ? 11.403 9.245 -36.461 1.00 93.62 440 GLU A N 1
ATOM 3492 C CA . GLU A 1 440 ? 11.301 8.515 -37.734 1.00 93.62 440 GLU A CA 1
ATOM 3493 C C . GLU A 1 440 ? 12.696 8.187 -38.304 1.00 93.62 440 GLU A C 1
ATOM 3495 O O . GLU A 1 440 ? 12.952 7.033 -38.654 1.00 93.62 440 GLU A O 1
ATOM 3500 N N . GLN A 1 441 ? 13.630 9.149 -38.321 1.00 91.81 441 GLN A N 1
ATOM 3501 C CA . GLN A 1 441 ? 15.019 8.930 -38.768 1.00 91.81 441 GLN A CA 1
ATOM 3502 C C . GLN A 1 441 ? 15.793 7.941 -37.882 1.00 91.81 441 GLN A C 1
ATOM 3504 O O . GLN A 1 441 ? 16.557 7.126 -38.402 1.00 91.81 441 GLN A O 1
ATOM 3509 N N . ALA A 1 442 ? 15.566 7.933 -36.565 1.00 89.38 442 ALA A N 1
ATOM 3510 C CA . ALA A 1 442 ? 16.125 6.925 -35.660 1.00 89.38 442 ALA A CA 1
ATOM 3511 C C . ALA A 1 442 ? 15.710 5.494 -36.058 1.00 89.38 442 ALA A C 1
ATOM 3513 O O . ALA A 1 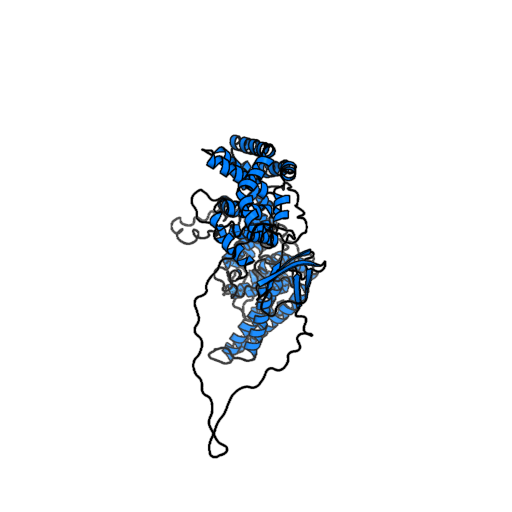442 ? 16.456 4.543 -35.833 1.00 89.38 442 ALA A O 1
ATOM 3514 N N . GLY A 1 443 ? 14.555 5.340 -36.715 1.00 85.88 443 GLY A N 1
ATOM 3515 C CA . GLY A 1 443 ? 14.115 4.093 -37.338 1.00 85.88 443 GLY A CA 1
ATOM 3516 C C . GLY A 1 443 ? 14.913 3.659 -38.563 1.00 85.88 443 GLY A C 1
ATOM 3517 O O . GLY A 1 443 ? 15.004 2.462 -38.839 1.00 85.88 443 GLY A O 1
ATOM 3518 N N . GLU A 1 444 ? 15.505 4.593 -39.305 1.00 88.25 444 GLU A N 1
ATOM 3519 C CA . GLU A 1 444 ? 16.420 4.282 -40.408 1.00 88.25 444 GLU A CA 1
ATOM 3520 C C . GLU A 1 444 ? 17.809 3.911 -39.858 1.00 88.25 444 GLU A C 1
ATOM 3522 O O . GLU A 1 444 ? 18.372 2.893 -40.265 1.00 88.25 444 GLU A O 1
ATOM 3527 N N . HIS A 1 445 ? 18.277 4.650 -38.847 1.00 89.06 445 HIS A N 1
ATOM 3528 C CA . HIS A 1 445 ? 19.587 4.523 -38.189 1.00 89.06 445 HIS A CA 1
ATOM 3529 C C . HIS A 1 445 ? 19.642 3.535 -37.011 1.00 89.06 445 HIS A C 1
ATOM 3531 O O . HIS A 1 445 ? 20.563 3.575 -36.195 1.00 89.06 445 HIS A O 1
ATOM 3537 N N . LEU A 1 446 ? 18.661 2.639 -36.891 1.00 88.31 446 LEU A N 1
ATOM 3538 C CA . LEU A 1 446 ? 18.525 1.806 -35.695 1.00 88.31 446 LEU A CA 1
ATOM 3539 C C . LEU A 1 446 ? 19.662 0.778 -35.545 1.00 88.31 446 LEU A C 1
ATOM 3541 O O . LEU A 1 446 ? 20.054 0.473 -34.424 1.00 88.31 446 LEU A O 1
ATOM 3545 N N . ASP A 1 447 ? 20.261 0.325 -36.652 1.00 89.81 447 ASP A N 1
ATOM 3546 C CA . ASP A 1 447 ? 21.468 -0.515 -36.610 1.00 89.81 447 ASP A CA 1
ATOM 3547 C C . ASP A 1 447 ? 22.677 0.272 -36.066 1.00 89.81 447 ASP A C 1
ATOM 3549 O O . ASP A 1 447 ? 23.390 -0.232 -35.202 1.00 89.81 447 ASP A O 1
ATOM 3553 N N . ASP A 1 448 ? 22.860 1.527 -36.502 1.00 89.06 448 ASP A N 1
ATOM 3554 C CA . ASP A 1 448 ? 23.945 2.416 -36.054 1.00 89.06 448 ASP A CA 1
ATOM 3555 C C . ASP A 1 448 ? 23.816 2.740 -34.546 1.00 89.06 448 ASP A C 1
ATOM 3557 O O . ASP A 1 448 ? 24.806 2.804 -33.812 1.00 89.06 448 ASP A O 1
ATOM 3561 N N . LEU A 1 449 ? 22.576 2.924 -34.067 1.00 85.75 449 LEU A N 1
ATOM 3562 C CA . LEU A 1 449 ? 22.245 3.158 -32.655 1.00 85.75 449 LEU A CA 1
ATOM 3563 C C . LEU A 1 449 ? 22.607 1.951 -31.773 1.00 85.75 449 LEU A C 1
ATOM 3565 O O . LEU A 1 449 ? 23.190 2.127 -30.701 1.00 85.75 449 LEU A O 1
ATOM 3569 N N . ILE A 1 450 ? 22.295 0.730 -32.222 1.00 87.50 450 ILE A N 1
ATOM 3570 C CA . ILE A 1 450 ? 22.637 -0.505 -31.502 1.00 87.50 450 ILE A CA 1
ATOM 3571 C C . ILE A 1 450 ? 24.141 -0.811 -31.599 1.00 87.50 450 ILE A C 1
ATOM 3573 O O . ILE A 1 450 ? 24.748 -1.148 -30.582 1.00 87.50 450 ILE A O 1
ATOM 3577 N N . GLU A 1 451 ? 24.781 -0.607 -32.757 1.00 86.25 451 GLU A N 1
ATOM 3578 C CA . GLU A 1 451 ? 26.239 -0.753 -32.903 1.00 86.25 451 GLU A CA 1
ATOM 3579 C C . GLU A 1 451 ? 26.984 0.180 -31.934 1.00 86.25 451 GLU A C 1
ATOM 3581 O O . GLU A 1 451 ? 27.954 -0.237 -31.299 1.00 86.25 451 GLU A O 1
ATOM 3586 N N . ARG A 1 452 ? 26.484 1.403 -31.703 1.00 84.44 452 ARG A N 1
ATOM 3587 C CA . ARG A 1 452 ? 27.058 2.321 -30.704 1.00 84.44 452 ARG A CA 1
ATOM 3588 C C . ARG A 1 452 ? 26.914 1.819 -29.259 1.00 84.44 452 ARG A C 1
ATOM 3590 O O . ARG A 1 452 ? 27.799 2.089 -28.440 1.00 84.44 452 ARG A O 1
ATOM 3597 N N . ILE A 1 453 ? 25.837 1.098 -28.928 1.00 83.38 453 ILE A N 1
ATOM 3598 C CA . ILE A 1 453 ? 25.699 0.420 -27.626 1.00 83.38 453 ILE A CA 1
ATOM 3599 C C . ILE A 1 453 ? 26.755 -0.684 -27.502 1.00 83.38 453 ILE A C 1
ATOM 3601 O O . ILE A 1 453 ? 27.477 -0.737 -26.499 1.00 83.38 453 ILE A O 1
ATOM 3605 N N . ASP A 1 454 ? 26.900 -1.509 -28.539 1.00 81.25 454 ASP A N 1
ATOM 3606 C CA . ASP A 1 454 ? 27.880 -2.592 -28.581 1.00 81.25 454 ASP A CA 1
ATOM 3607 C C . ASP A 1 454 ? 29.320 -2.074 -28.463 1.00 81.25 454 ASP A C 1
ATOM 3609 O O . ASP A 1 454 ? 30.052 -2.519 -27.579 1.00 81.25 454 ASP A O 1
ATOM 3613 N N . GLU A 1 455 ? 29.734 -1.090 -29.267 1.00 82.69 455 GLU A N 1
ATOM 3614 C CA . GLU A 1 455 ? 31.087 -0.511 -29.228 1.00 82.69 455 GLU A CA 1
ATOM 3615 C C . GLU A 1 455 ? 31.505 -0.056 -27.821 1.00 82.69 455 GLU A C 1
ATOM 3617 O O . GLU A 1 455 ? 32.653 -0.261 -27.408 1.00 82.69 455 GLU A O 1
ATOM 3622 N N . ARG A 1 456 ? 30.580 0.564 -27.076 1.00 80.44 456 ARG A N 1
ATOM 3623 C CA . ARG A 1 456 ? 30.857 1.137 -25.752 1.00 80.44 456 ARG A CA 1
ATOM 3624 C C . ARG A 1 456 ? 30.770 0.115 -24.618 1.00 80.44 456 ARG A C 1
ATOM 3626 O O . ARG A 1 456 ? 31.516 0.242 -23.644 1.00 80.44 456 ARG A O 1
ATOM 3633 N N . LEU A 1 457 ? 29.897 -0.892 -24.722 1.00 74.00 457 LEU A N 1
ATOM 3634 C CA . LEU A 1 457 ? 29.576 -1.800 -23.609 1.00 74.00 457 LEU A CA 1
ATOM 3635 C C . LEU A 1 457 ? 30.060 -3.248 -23.802 1.00 74.00 457 LEU A C 1
ATOM 3637 O O . LEU A 1 457 ? 30.413 -3.900 -22.814 1.00 74.00 457 LEU A O 1
ATOM 3641 N N . MET A 1 458 ? 30.188 -3.752 -25.035 1.00 68.75 458 MET A N 1
ATOM 3642 C CA . MET A 1 458 ? 30.723 -5.100 -25.296 1.00 68.75 458 MET A CA 1
ATOM 3643 C C . MET A 1 458 ? 32.142 -5.355 -24.764 1.00 68.75 458 MET A C 1
ATOM 3645 O O . MET A 1 458 ? 32.383 -6.483 -24.319 1.00 68.75 458 MET A O 1
ATOM 3649 N N . PRO A 1 459 ? 33.084 -4.384 -24.730 1.00 75.50 459 PRO A N 1
ATOM 3650 C CA . PRO A 1 459 ? 34.386 -4.593 -24.095 1.00 75.50 459 PRO A CA 1
ATOM 3651 C C . PRO A 1 459 ? 34.267 -5.025 -22.626 1.00 75.50 459 PRO A C 1
ATOM 3653 O O . PRO A 1 459 ? 35.052 -5.849 -22.159 1.00 75.50 459 PRO A O 1
ATOM 3656 N N . TRP A 1 460 ? 33.252 -4.523 -21.921 1.00 69.94 460 TRP A N 1
ATOM 3657 C CA . TRP A 1 460 ? 32.979 -4.823 -20.517 1.00 69.94 460 TRP A CA 1
ATOM 3658 C C . TRP A 1 460 ? 32.183 -6.121 -20.349 1.00 69.94 460 TRP A C 1
ATOM 3660 O O . TRP A 1 460 ? 32.551 -6.961 -19.524 1.00 69.94 460 TRP A O 1
ATOM 3670 N N . LEU A 1 461 ? 31.175 -6.355 -21.200 1.00 63.69 461 LEU A N 1
ATOM 3671 C CA . LEU A 1 461 ? 30.460 -7.638 -21.258 1.00 63.69 461 LEU A CA 1
ATOM 3672 C C . LEU A 1 461 ? 31.438 -8.806 -21.479 1.00 63.69 461 LEU A C 1
ATOM 3674 O O . LEU A 1 461 ? 31.387 -9.809 -20.769 1.00 63.69 461 LEU A O 1
ATOM 3678 N N . ALA A 1 462 ? 32.397 -8.664 -22.400 1.00 60.09 462 ALA A N 1
ATOM 3679 C CA . ALA A 1 462 ? 33.397 -9.691 -22.700 1.00 60.09 462 ALA A CA 1
ATOM 3680 C C . ALA A 1 462 ? 34.320 -10.043 -21.514 1.00 60.09 462 ALA A C 1
ATOM 3682 O O . ALA A 1 462 ? 34.746 -11.197 -21.392 1.00 60.09 462 ALA A O 1
ATOM 3683 N N . VAL A 1 463 ? 34.607 -9.085 -20.625 1.00 57.75 463 VAL A N 1
ATOM 3684 C CA . VAL A 1 463 ? 35.367 -9.320 -19.382 1.00 57.75 463 VAL A CA 1
ATOM 3685 C C . VAL A 1 463 ? 34.525 -10.107 -18.368 1.00 57.75 463 VAL A C 1
ATOM 3687 O O . VAL A 1 463 ? 35.034 -11.018 -17.713 1.00 57.75 463 VAL A O 1
ATOM 3690 N N . GLN A 1 464 ? 33.229 -9.802 -18.279 1.00 57.00 464 GLN A N 1
ATOM 3691 C CA . GLN A 1 464 ? 32.297 -10.346 -17.284 1.00 57.00 464 GLN A CA 1
ATOM 3692 C C . GLN A 1 464 ? 31.699 -11.722 -17.636 1.00 57.00 464 GLN A C 1
ATOM 3694 O O . GLN A 1 464 ? 31.431 -12.516 -16.730 1.00 57.00 464 GLN A O 1
ATOM 3699 N N . ARG A 1 465 ? 31.580 -12.057 -18.933 1.00 50.66 465 ARG A N 1
ATOM 3700 C CA . ARG A 1 465 ? 31.093 -13.355 -19.468 1.00 50.66 465 ARG A CA 1
ATOM 3701 C C . ARG A 1 465 ? 31.754 -14.606 -18.860 1.00 50.66 465 ARG A C 1
ATOM 3703 O O . ARG A 1 465 ? 31.253 -15.714 -19.015 1.00 50.66 465 ARG A O 1
ATOM 3710 N N . ASN A 1 466 ? 32.894 -14.459 -18.181 1.00 41.75 466 ASN A N 1
ATOM 3711 C CA . ASN A 1 466 ? 33.774 -15.548 -17.754 1.00 41.75 466 ASN A CA 1
ATOM 3712 C C . ASN A 1 466 ? 33.732 -15.910 -16.254 1.00 41.75 466 ASN A C 1
ATOM 3714 O O . ASN A 1 466 ? 34.670 -16.542 -15.758 1.00 41.75 466 ASN A O 1
ATOM 3718 N N . SER A 1 467 ? 32.637 -15.636 -15.536 1.00 42.16 467 SER A N 1
ATOM 3719 C CA . SER A 1 467 ? 32.402 -16.280 -14.223 1.00 42.16 467 SER A CA 1
ATOM 3720 C C . SER A 1 467 ? 32.213 -17.811 -14.328 1.00 42.16 467 SER A C 1
ATOM 3722 O O . SER A 1 467 ? 32.380 -18.515 -13.333 1.00 42.16 467 SER A O 1
ATOM 3724 N N . SER A 1 468 ? 32.014 -18.352 -15.544 1.00 36.34 468 SER A N 1
ATOM 3725 C CA . SER A 1 468 ? 32.167 -19.781 -15.879 1.00 36.34 468 SER A CA 1
ATOM 3726 C C . SER A 1 468 ? 32.961 -20.033 -17.183 1.00 36.34 468 SER A C 1
ATOM 3728 O O . SER A 1 468 ? 32.429 -20.515 -18.172 1.00 36.34 468 SER A O 1
ATOM 3730 N N . ALA A 1 469 ? 34.272 -19.764 -17.131 1.00 31.05 469 ALA A N 1
ATOM 3731 C CA . ALA A 1 469 ? 35.349 -20.403 -17.917 1.00 31.05 469 ALA A CA 1
ATOM 3732 C C . ALA A 1 469 ? 35.330 -20.385 -19.473 1.00 31.05 469 ALA A C 1
ATOM 3734 O O . ALA A 1 469 ? 34.799 -21.278 -20.132 1.00 31.05 469 ALA A O 1
ATOM 3735 N N . GLN A 1 470 ? 36.179 -19.532 -20.062 1.00 26.48 470 GLN A N 1
ATOM 3736 C CA . GLN A 1 470 ? 36.799 -19.799 -21.368 1.00 26.48 470 GLN A CA 1
ATOM 3737 C C . GLN A 1 470 ? 37.897 -20.875 -21.274 1.00 26.48 470 GLN A C 1
ATOM 3739 O O . GLN A 1 470 ? 38.872 -20.744 -20.528 1.00 26.48 470 GLN A O 1
ATOM 3744 N N . ALA A 1 471 ? 37.803 -21.904 -22.119 1.00 30.11 471 ALA A N 1
ATOM 3745 C CA . ALA A 1 471 ? 38.869 -22.880 -22.331 1.00 30.11 471 ALA A CA 1
ATOM 3746 C C . ALA A 1 471 ? 39.921 -22.351 -23.329 1.00 30.11 471 ALA A C 1
ATOM 3748 O O . ALA A 1 471 ? 39.817 -22.562 -24.538 1.00 30.11 471 ALA A O 1
ATOM 3749 N N . SER A 1 472 ? 40.967 -21.684 -22.831 1.00 30.09 472 SER A N 1
ATOM 3750 C CA . SER A 1 472 ? 42.057 -21.176 -23.679 1.00 30.09 472 SER A CA 1
ATOM 3751 C C . SER A 1 472 ? 42.949 -22.291 -24.235 1.00 30.09 472 SER A C 1
ATOM 3753 O O . SER A 1 472 ? 43.807 -22.850 -23.546 1.00 30.09 472 SER A O 1
ATOM 3755 N N . GLY A 1 473 ? 42.783 -22.579 -25.526 1.00 28.20 473 GLY A N 1
ATOM 3756 C CA . GLY A 1 473 ? 43.648 -23.479 -26.279 1.00 28.20 473 GLY A CA 1
ATOM 3757 C C . GLY A 1 473 ? 45.055 -22.911 -26.511 1.00 28.20 473 GLY A C 1
ATOM 3758 O O . GLY A 1 473 ? 45.231 -21.875 -27.141 1.00 28.20 473 GLY A O 1
ATOM 3759 N N . SER A 1 474 ? 46.068 -23.664 -26.075 1.00 34.84 474 SER A N 1
ATOM 3760 C CA . SER A 1 474 ? 47.461 -23.636 -26.560 1.00 34.84 474 SER A CA 1
ATOM 3761 C C . SER A 1 474 ? 48.203 -22.287 -26.664 1.00 34.84 474 SER A C 1
ATOM 3763 O O . SER A 1 474 ? 48.252 -21.679 -27.732 1.00 34.84 474 SER A O 1
ATOM 3765 N N . SER A 1 475 ? 49.036 -21.978 -25.657 1.00 27.72 475 SER A N 1
ATOM 3766 C CA . SER A 1 475 ? 50.476 -21.745 -25.903 1.00 27.72 475 SER A CA 1
ATOM 3767 C C . SER A 1 475 ? 51.364 -21.830 -24.650 1.00 27.72 475 SER A C 1
ATOM 3769 O O . SER A 1 475 ? 51.003 -21.377 -23.576 1.00 27.72 475 SER A O 1
ATOM 3771 N N . ALA A 1 476 ? 52.539 -22.440 -24.852 1.00 28.61 476 ALA A N 1
ATOM 3772 C CA . ALA A 1 476 ? 53.800 -22.400 -24.091 1.00 28.61 476 ALA A CA 1
ATOM 3773 C C . ALA A 1 476 ? 53.823 -22.140 -22.557 1.00 28.61 476 ALA A C 1
ATOM 3775 O O . ALA A 1 476 ? 53.522 -21.065 -22.055 1.00 28.61 476 ALA A O 1
ATOM 3776 N N . ARG A 1 477 ? 54.409 -23.105 -21.828 1.00 32.84 477 ARG A N 1
ATOM 3777 C CA . ARG A 1 477 ? 54.842 -22.997 -20.418 1.00 32.84 477 ARG A CA 1
ATOM 3778 C C . ARG A 1 477 ? 55.853 -21.864 -20.164 1.00 32.84 477 ARG A C 1
ATOM 3780 O O . ARG A 1 477 ? 56.876 -21.828 -20.844 1.00 32.84 477 ARG A O 1
ATOM 3787 N N . VAL A 1 478 ? 55.723 -21.182 -19.020 1.00 27.50 478 VAL A N 1
ATOM 3788 C CA . VAL A 1 478 ? 56.859 -20.744 -18.173 1.00 27.50 478 VAL A CA 1
ATOM 3789 C C . VAL A 1 478 ? 56.474 -20.906 -16.687 1.00 27.50 478 VAL A C 1
ATOM 3791 O O . VAL A 1 478 ? 55.408 -20.434 -16.303 1.00 27.50 478 VAL A O 1
ATOM 3794 N N . PRO A 1 479 ? 57.287 -21.560 -15.830 1.00 32.53 479 PRO A N 1
ATOM 3795 C CA . PRO A 1 479 ? 57.023 -21.647 -14.393 1.00 32.53 479 PRO A CA 1
ATOM 3796 C C . PRO A 1 479 ? 57.697 -20.499 -13.619 1.00 32.53 479 PRO A C 1
ATOM 3798 O O . PRO A 1 479 ? 58.920 -20.360 -13.657 1.00 32.53 479 PRO A O 1
ATOM 3801 N N . ALA A 1 480 ? 56.924 -19.717 -12.862 1.00 26.94 480 ALA A N 1
ATOM 3802 C CA . ALA A 1 480 ? 57.463 -18.713 -11.941 1.00 26.94 480 ALA A CA 1
ATOM 3803 C C . ALA A 1 480 ? 57.856 -19.348 -10.592 1.00 26.94 480 ALA A C 1
ATOM 3805 O O . ALA A 1 480 ? 57.078 -20.075 -9.974 1.00 26.94 480 ALA A O 1
ATOM 3806 N N . GLN A 1 481 ? 59.086 -19.088 -10.145 1.00 30.16 481 GLN A N 1
ATOM 3807 C CA . GLN A 1 481 ? 59.654 -19.596 -8.892 1.00 30.16 481 GLN A CA 1
ATOM 3808 C C . GLN A 1 481 ? 59.459 -18.607 -7.729 1.00 30.16 481 GLN A C 1
ATOM 3810 O O . GLN A 1 481 ? 59.496 -17.402 -7.953 1.00 30.16 481 GLN A O 1
ATOM 3815 N N . THR A 1 482 ? 59.448 -19.129 -6.489 1.00 26.28 482 THR A N 1
ATOM 3816 C CA . THR A 1 482 ? 59.713 -18.422 -5.201 1.00 26.28 482 THR A CA 1
ATOM 3817 C C . THR A 1 482 ? 58.741 -17.299 -4.772 1.00 26.28 482 THR A C 1
ATOM 3819 O O . THR A 1 482 ? 58.194 -16.589 -5.596 1.00 26.28 482 THR A O 1
ATOM 3822 N N . SER A 1 483 ? 58.478 -17.034 -3.484 1.00 28.22 483 SER A N 1
ATOM 3823 C CA . SER A 1 483 ? 58.713 -17.784 -2.228 1.00 28.22 483 SER A CA 1
ATOM 3824 C C . SER A 1 483 ? 57.878 -17.158 -1.094 1.00 28.22 483 SER A C 1
ATOM 3826 O O . SER A 1 483 ? 57.869 -15.937 -0.965 1.00 28.22 483 SER A O 1
ATOM 3828 N N . LYS A 1 484 ? 57.234 -17.960 -0.230 1.00 25.16 484 LYS A N 1
ATOM 3829 C CA . LYS A 1 484 ? 56.541 -17.454 0.977 1.00 25.16 484 LYS A CA 1
ATOM 3830 C C . LYS A 1 484 ? 57.533 -17.144 2.118 1.00 25.16 484 LYS A C 1
ATOM 3832 O O . LYS A 1 484 ? 58.442 -17.951 2.331 1.00 25.16 484 LYS A O 1
ATOM 3837 N N . PRO A 1 485 ? 57.337 -16.069 2.908 1.00 26.59 485 PRO A N 1
ATOM 3838 C CA . PRO A 1 485 ? 58.018 -15.904 4.189 1.00 26.59 485 PRO A CA 1
ATOM 3839 C C . PRO A 1 485 ? 57.488 -16.904 5.234 1.00 26.59 485 PRO A C 1
ATOM 3841 O O . PRO A 1 485 ? 56.351 -17.371 5.167 1.00 26.59 485 PRO A O 1
ATOM 3844 N N . GLN A 1 486 ? 58.349 -17.270 6.183 1.00 28.61 486 GLN A N 1
ATOM 3845 C CA . GLN A 1 486 ? 58.134 -18.368 7.129 1.00 28.61 486 GLN A CA 1
ATOM 3846 C C . GLN A 1 486 ? 57.277 -17.957 8.336 1.00 28.61 486 GLN A C 1
ATOM 3848 O O . GLN A 1 486 ? 57.562 -16.944 8.973 1.00 28.61 486 GLN A O 1
ATOM 3853 N N . SER A 1 487 ? 56.348 -18.821 8.760 1.00 26.45 487 SER A N 1
ATOM 3854 C CA . SER A 1 487 ? 55.912 -18.872 10.160 1.00 26.45 487 SER A CA 1
ATOM 3855 C C . SER A 1 487 ? 56.703 -19.954 10.906 1.00 26.45 487 SER A C 1
ATOM 3857 O O . SER A 1 487 ? 56.780 -21.118 10.509 1.00 26.45 487 SER A O 1
ATOM 3859 N N . ARG A 1 488 ? 57.371 -19.532 11.980 1.00 25.36 488 ARG A N 1
ATOM 3860 C CA . ARG A 1 488 ? 58.287 -20.338 12.798 1.00 25.36 488 ARG A CA 1
ATOM 3861 C C . ARG A 1 488 ? 57.469 -21.161 13.797 1.00 25.36 488 ARG A C 1
ATOM 3863 O O . ARG A 1 488 ? 56.591 -20.601 14.449 1.00 25.36 488 ARG A O 1
ATOM 3870 N N . ARG A 1 489 ? 57.737 -22.465 13.944 1.00 26.81 489 ARG A N 1
ATOM 3871 C CA . ARG A 1 489 ? 56.957 -23.348 14.832 1.00 26.81 489 ARG A CA 1
ATOM 3872 C C . ARG A 1 489 ? 57.842 -24.100 15.830 1.00 26.81 489 ARG A C 1
ATOM 3874 O O . ARG A 1 489 ? 58.761 -24.782 15.403 1.00 26.81 489 ARG A O 1
ATOM 3881 N N . VAL A 1 490 ? 57.407 -24.064 17.095 1.00 35.62 490 VAL A N 1
ATOM 3882 C CA . VAL A 1 490 ? 57.771 -24.934 18.239 1.00 35.62 490 VAL A CA 1
ATOM 3883 C C . VAL A 1 490 ? 59.219 -24.867 18.742 1.00 35.62 490 VAL A C 1
ATOM 3885 O O . VAL A 1 490 ? 60.151 -24.656 17.981 1.00 35.62 490 VAL A O 1
ATOM 3888 N N . ASP A 1 491 ? 59.344 -25.058 20.056 1.00 26.59 491 ASP A N 1
ATOM 3889 C CA . ASP A 1 491 ? 60.417 -25.731 20.808 1.00 26.59 491 ASP A CA 1
ATOM 3890 C C . ASP A 1 491 ? 59.880 -25.859 22.265 1.00 26.59 491 ASP A C 1
ATOM 3892 O O . ASP A 1 491 ? 59.102 -25.003 22.682 1.00 26.59 491 ASP A O 1
ATOM 3896 N N . ASN A 1 492 ? 60.133 -26.866 23.114 1.00 27.53 492 ASN A N 1
ATOM 3897 C CA . ASN A 1 492 ? 61.091 -27.982 23.126 1.00 27.53 492 ASN A CA 1
ATOM 3898 C C . ASN A 1 492 ? 60.515 -29.161 23.972 1.00 27.53 492 ASN A C 1
ATOM 3900 O O . ASN A 1 492 ? 59.799 -28.924 24.939 1.00 27.53 492 ASN A O 1
ATOM 3904 N N . LEU A 1 493 ? 60.632 -30.429 23.547 1.00 28.28 493 LEU A N 1
ATOM 3905 C CA . LEU A 1 493 ? 61.646 -31.438 23.944 1.00 28.28 493 LEU A CA 1
ATOM 3906 C C . LEU A 1 493 ? 61.720 -31.838 25.439 1.00 28.28 493 LEU A C 1
ATOM 3908 O O . LEU A 1 493 ? 62.229 -31.068 26.253 1.00 28.28 493 LEU A O 1
ATOM 3912 N N . ARG A 1 494 ? 61.445 -33.125 25.745 1.00 25.12 494 ARG A N 1
ATOM 3913 C CA . ARG A 1 494 ? 62.392 -33.998 26.483 1.00 25.12 494 ARG A CA 1
ATOM 3914 C C . ARG A 1 494 ? 62.059 -35.498 26.443 1.00 25.12 494 ARG A C 1
ATOM 3916 O O . ARG A 1 494 ? 60.900 -35.886 26.459 1.00 25.12 494 ARG A O 1
ATOM 3923 N N . GLU A 1 495 ? 63.116 -36.310 26.450 1.00 26.62 495 GLU A N 1
ATOM 3924 C CA . GLU A 1 495 ? 63.119 -37.779 26.491 1.00 26.62 495 GLU A CA 1
ATOM 3925 C C . GLU A 1 495 ? 63.852 -38.299 27.749 1.00 26.62 495 GLU A C 1
ATOM 3927 O O . GLU A 1 495 ? 64.795 -37.670 28.227 1.00 26.62 495 GLU A O 1
ATOM 3932 N N . HIS A 1 496 ? 63.446 -39.496 28.186 1.00 30.31 496 HIS A N 1
ATOM 3933 C CA . HIS A 1 496 ? 64.213 -40.551 28.873 1.00 30.31 496 HIS A CA 1
ATOM 3934 C C . HIS A 1 496 ? 64.981 -40.328 30.199 1.00 30.31 496 HIS A C 1
ATOM 3936 O O . HIS A 1 496 ? 66.048 -39.722 30.258 1.00 30.31 496 HIS A O 1
ATOM 3942 N N . GLY A 1 497 ? 64.568 -41.131 31.194 1.00 29.44 497 GLY A N 1
ATOM 3943 C CA . GLY A 1 497 ? 65.461 -41.850 32.120 1.00 29.44 497 GLY A CA 1
ATOM 3944 C C . GLY A 1 497 ? 65.008 -41.791 33.582 1.00 29.44 497 GLY A C 1
ATOM 3945 O O . GLY A 1 497 ? 64.773 -40.707 34.089 1.00 29.44 497 GLY A O 1
ATOM 3946 N N . THR A 1 498 ? 64.889 -42.882 34.346 1.00 29.31 498 THR A N 1
ATOM 3947 C CA . THR A 1 498 ? 65.201 -44.318 34.134 1.00 29.31 498 THR A CA 1
ATOM 3948 C C . THR A 1 498 ? 64.408 -45.107 35.224 1.00 29.31 498 THR A C 1
ATOM 3950 O O . THR A 1 498 ? 63.711 -44.498 36.021 1.00 29.31 498 THR A O 1
ATOM 3953 N N . PHE A 1 499 ? 64.329 -46.435 35.361 1.00 27.44 499 PHE A N 1
ATOM 3954 C CA . PHE A 1 499 ? 65.411 -47.393 35.594 1.00 27.44 499 PHE A CA 1
ATOM 3955 C C . PHE A 1 499 ? 64.782 -48.760 35.985 1.00 27.44 499 PHE A C 1
ATOM 3957 O O . PHE A 1 499 ? 64.105 -48.862 37.010 1.00 27.44 499 PHE A O 1
ATOM 3964 N N . SER A 1 500 ? 65.091 -49.814 35.228 1.00 35.62 500 SER A N 1
ATOM 3965 C CA . SER A 1 500 ? 65.432 -51.125 35.796 1.00 35.62 500 SER A CA 1
ATOM 3966 C C . SER A 1 500 ? 66.918 -51.347 35.512 1.00 35.62 500 SER A C 1
ATOM 3968 O O . SER A 1 500 ? 67.304 -51.184 34.355 1.00 35.62 500 SER A O 1
ATOM 3970 N N . THR A 1 501 ? 67.759 -51.808 36.449 1.00 33.84 501 THR A N 1
ATOM 3971 C CA . THR A 1 501 ? 68.333 -51.074 37.621 1.00 33.84 501 THR A CA 1
ATOM 3972 C C . THR A 1 501 ? 67.410 -50.136 38.442 1.00 33.84 501 THR A C 1
ATOM 3974 O O . THR A 1 501 ? 66.276 -50.522 38.691 1.00 33.84 501 THR A O 1
ATOM 3977 N N . HIS A 1 502 ? 67.851 -48.988 38.995 1.00 26.64 502 HIS A N 1
ATOM 3978 C CA . HIS A 1 502 ? 67.040 -48.180 39.946 1.00 26.64 502 HIS A CA 1
ATOM 3979 C C . HIS A 1 502 ? 67.422 -46.680 39.943 1.00 26.64 502 HIS A C 1
ATOM 3981 O O . HIS A 1 502 ? 68.627 -46.432 40.020 1.00 26.64 502 HIS A O 1
ATOM 3987 N N . PRO A 1 503 ? 66.491 -45.683 40.005 1.00 40.09 503 PRO A N 1
ATOM 3988 C CA . PRO A 1 503 ? 65.008 -45.712 39.887 1.00 40.09 503 PRO A CA 1
ATOM 3989 C C . PRO A 1 503 ? 64.323 -44.483 39.158 1.00 40.09 503 PRO A C 1
ATOM 3991 O O . PRO A 1 503 ? 65.004 -43.539 38.774 1.00 40.09 503 PRO A O 1
ATOM 3994 N N . ALA A 1 504 ? 62.967 -44.472 39.116 1.00 33.53 504 ALA A N 1
ATOM 3995 C CA . ALA A 1 504 ? 62.005 -43.320 39.146 1.00 33.53 504 ALA A CA 1
ATOM 3996 C C . ALA A 1 504 ? 61.401 -42.590 37.880 1.00 33.53 504 ALA A C 1
ATOM 3998 O O . ALA A 1 504 ? 62.053 -41.779 37.238 1.00 33.53 504 ALA A O 1
ATOM 3999 N N . ALA A 1 505 ? 60.059 -42.735 37.730 1.00 38.47 505 ALA A N 1
ATOM 4000 C CA . ALA A 1 505 ? 58.970 -41.763 37.384 1.00 38.47 505 ALA A CA 1
ATOM 4001 C C . ALA A 1 505 ? 58.696 -41.105 35.979 1.00 38.47 505 ALA A C 1
ATOM 4003 O O . ALA A 1 505 ? 59.492 -40.339 35.451 1.00 38.47 505 ALA A O 1
ATOM 4004 N N . SER A 1 506 ? 57.407 -41.192 35.567 1.00 37.88 506 SER A N 1
ATOM 4005 C CA . SER A 1 506 ? 56.574 -40.282 34.711 1.00 37.88 506 SER A CA 1
ATOM 4006 C C . SER A 1 506 ? 56.539 -40.391 33.153 1.00 37.88 506 SER A C 1
ATOM 4008 O O . SER A 1 506 ? 57.273 -41.164 32.554 1.00 37.88 506 SER A O 1
ATOM 4010 N N . ASP A 1 507 ? 55.561 -39.692 32.549 1.00 36.47 507 ASP A N 1
ATOM 4011 C CA . ASP A 1 507 ? 54.624 -40.051 31.447 1.00 36.47 507 ASP A CA 1
ATOM 4012 C C . ASP A 1 507 ? 54.982 -39.601 29.990 1.00 36.47 507 ASP A C 1
ATOM 4014 O O . ASP A 1 507 ? 55.767 -38.675 29.799 1.00 36.47 507 ASP A O 1
ATOM 4018 N N . GLY A 1 508 ? 54.313 -40.188 28.973 1.00 31.08 508 GLY A N 1
ATOM 4019 C CA . GLY A 1 508 ? 53.951 -39.537 27.688 1.00 31.08 508 GLY A CA 1
ATOM 4020 C C . GLY A 1 508 ? 54.758 -39.775 26.381 1.00 31.08 508 GLY A C 1
ATOM 4021 O O . GLY A 1 508 ? 55.768 -39.116 26.156 1.00 31.08 508 GLY A O 1
ATOM 4022 N N . GLY A 1 509 ? 54.205 -40.533 25.403 1.00 27.91 509 GLY A N 1
ATOM 4023 C CA . GLY A 1 509 ? 54.400 -40.227 23.955 1.00 27.91 509 GLY A CA 1
ATOM 4024 C C . GLY A 1 509 ? 54.631 -41.343 22.896 1.00 27.91 509 GLY A C 1
ATOM 4025 O O . GLY A 1 509 ? 55.762 -41.717 22.625 1.00 27.91 509 GLY A O 1
ATOM 4026 N N . LYS A 1 510 ? 53.568 -41.691 22.141 1.00 30.53 510 LYS A N 1
ATOM 4027 C CA . LYS A 1 510 ? 53.517 -42.167 20.720 1.00 30.53 510 LYS A CA 1
ATOM 4028 C C . LYS A 1 510 ? 54.202 -43.476 20.238 1.00 30.53 510 LYS A C 1
ATOM 4030 O O . LYS A 1 510 ? 55.350 -43.489 19.810 1.00 30.53 510 LYS A O 1
ATOM 4035 N N . LEU A 1 511 ? 53.341 -44.463 19.965 1.00 25.09 511 LEU A N 1
ATOM 4036 C CA . LEU A 1 511 ? 53.297 -45.359 18.783 1.00 25.09 511 LEU A CA 1
ATOM 4037 C C . LEU A 1 511 ? 51.792 -45.538 18.437 1.00 25.09 511 LEU A C 1
ATOM 4039 O O . LEU A 1 511 ? 50.973 -45.369 19.332 1.00 25.09 511 LEU A O 1
ATOM 4043 N N . SER A 1 512 ? 51.306 -45.865 17.235 1.00 29.02 512 SER A N 1
ATOM 4044 C CA . SER A 1 512 ? 51.868 -45.829 15.876 1.00 29.02 512 SER A CA 1
ATOM 4045 C C . SER A 1 512 ? 50.734 -46.019 14.851 1.00 29.02 512 SER A C 1
ATOM 4047 O O . SER A 1 512 ? 49.945 -46.939 15.001 1.00 29.02 512 SER A O 1
ATOM 4049 N N . ARG A 1 513 ? 50.714 -45.203 13.788 1.00 38.28 513 ARG A N 1
ATOM 4050 C CA . ARG A 1 513 ? 50.204 -45.477 12.421 1.00 38.28 513 ARG A CA 1
ATOM 4051 C C . ARG A 1 513 ? 49.396 -46.785 12.200 1.00 38.28 513 ARG A C 1
ATOM 4053 O O . ARG A 1 513 ? 49.906 -47.716 11.580 1.00 38.28 513 ARG A O 1
ATOM 4060 N N . GLU A 1 514 ? 48.116 -46.790 12.563 1.00 34.16 514 GLU A N 1
ATOM 4061 C CA . GLU A 1 514 ? 47.098 -47.672 11.964 1.00 34.16 514 GLU A CA 1
ATOM 4062 C C . GLU A 1 514 ? 46.560 -46.953 10.709 1.00 34.16 514 GLU A C 1
ATOM 4064 O O . GLU A 1 514 ? 46.091 -45.821 10.767 1.00 34.16 514 GLU A O 1
ATOM 4069 N N . GLN A 1 515 ? 46.891 -47.415 9.503 1.00 42.25 515 GLN A N 1
ATOM 4070 C CA . GLN A 1 515 ? 46.058 -48.354 8.741 1.00 42.25 515 GLN A CA 1
ATOM 4071 C C . GLN A 1 515 ? 44.616 -47.875 8.469 1.00 42.25 515 GLN A C 1
ATOM 4073 O O . GLN A 1 515 ? 43.671 -48.652 8.552 1.00 42.25 515 GLN A O 1
ATOM 4078 N N . ILE A 1 516 ? 44.451 -46.629 8.008 1.00 36.62 516 ILE A N 1
ATOM 4079 C CA . ILE A 1 516 ? 43.308 -46.310 7.138 1.00 36.62 516 ILE A CA 1
ATOM 4080 C C . ILE A 1 516 ? 43.572 -46.947 5.768 1.00 36.62 516 ILE A C 1
ATOM 4082 O O . ILE A 1 516 ? 44.559 -46.642 5.095 1.00 36.62 516 ILE A O 1
ATOM 4086 N N . ASN A 1 517 ? 42.699 -47.877 5.393 1.00 34.81 517 ASN A N 1
ATOM 4087 C CA . ASN A 1 517 ? 42.734 -48.615 4.137 1.00 34.81 517 ASN A CA 1
ATOM 4088 C C . ASN A 1 517 ? 42.356 -47.666 2.974 1.00 34.81 517 ASN A C 1
ATOM 4090 O O . ASN A 1 517 ? 41.246 -47.135 2.998 1.00 34.81 517 ASN A O 1
ATOM 4094 N N . PRO A 1 518 ? 43.211 -47.424 1.958 1.00 40.91 518 PRO A N 1
ATOM 4095 C CA . PRO A 1 518 ? 42.993 -46.380 0.942 1.00 40.91 518 PRO A CA 1
ATOM 4096 C C . PRO A 1 518 ? 41.973 -46.766 -0.151 1.00 40.91 518 PRO A C 1
ATOM 4098 O O . PRO A 1 518 ? 42.091 -46.344 -1.298 1.00 40.91 518 PRO A O 1
ATOM 4101 N N . ALA A 1 519 ? 40.986 -47.597 0.186 1.00 43.94 519 ALA A N 1
ATOM 4102 C CA . ALA A 1 519 ? 39.960 -48.090 -0.725 1.00 43.94 519 ALA A CA 1
ATOM 4103 C C . ALA A 1 519 ? 38.674 -48.450 0.044 1.00 43.94 519 ALA A C 1
ATOM 4105 O O . ALA A 1 519 ? 38.469 -49.626 0.331 1.00 43.94 519 ALA A O 1
ATOM 4106 N N . ALA A 1 520 ? 37.851 -47.447 0.402 1.00 42.41 520 ALA A N 1
ATOM 4107 C CA . ALA A 1 520 ? 36.400 -47.578 0.692 1.00 42.41 520 ALA A CA 1
ATOM 4108 C C . ALA A 1 520 ? 35.684 -46.269 1.136 1.00 42.41 520 ALA A C 1
ATOM 4110 O O . ALA A 1 520 ? 34.644 -46.339 1.784 1.00 42.41 520 ALA A O 1
ATOM 4111 N N . THR A 1 521 ? 36.165 -45.073 0.782 1.00 43.91 521 THR A N 1
ATOM 4112 C CA . THR A 1 521 ? 35.340 -43.847 0.855 1.00 43.91 521 THR A CA 1
ATOM 4113 C C . THR A 1 521 ? 35.492 -43.074 -0.447 1.00 43.91 521 THR A C 1
ATOM 4115 O O . THR A 1 521 ? 36.474 -42.355 -0.626 1.00 43.91 521 THR A O 1
ATOM 4118 N N . SER A 1 522 ? 34.538 -43.240 -1.371 1.00 55.81 522 SER A N 1
ATOM 4119 C CA . SER A 1 522 ? 34.371 -42.240 -2.428 1.00 55.81 522 SER A CA 1
ATOM 4120 C C . SER A 1 522 ? 33.846 -40.990 -1.744 1.00 55.81 522 SER A C 1
ATOM 4122 O O . SER A 1 522 ? 32.715 -40.979 -1.259 1.00 55.81 522 SER A O 1
ATOM 4124 N N . ASN A 1 523 ? 34.690 -39.972 -1.629 1.00 78.62 523 ASN A N 1
ATOM 4125 C CA . ASN A 1 523 ? 34.209 -38.643 -1.301 1.00 78.62 523 ASN A CA 1
ATOM 4126 C C . ASN A 1 523 ? 33.432 -38.157 -2.521 1.00 78.62 523 ASN A C 1
ATOM 4128 O O . ASN A 1 523 ? 33.948 -38.207 -3.638 1.00 78.62 523 ASN A O 1
ATOM 4132 N N . TRP A 1 524 ? 32.213 -37.684 -2.316 1.00 86.50 524 TRP A N 1
ATOM 4133 C CA . TRP A 1 524 ? 31.371 -37.152 -3.377 1.00 86.50 524 TRP A CA 1
ATOM 4134 C C . TRP A 1 524 ? 30.837 -35.782 -2.974 1.00 86.50 524 TRP A C 1
ATOM 4136 O O . TRP A 1 524 ? 30.743 -35.470 -1.787 1.00 86.50 524 TRP A O 1
ATOM 4146 N N . LEU A 1 525 ? 30.513 -34.971 -3.974 1.00 83.50 525 LEU A N 1
ATOM 4147 C CA . LEU A 1 525 ? 29.867 -33.676 -3.812 1.00 83.50 525 LEU A CA 1
ATOM 4148 C C . LEU A 1 525 ? 28.648 -33.644 -4.727 1.00 83.50 525 LEU A C 1
ATOM 4150 O O . LEU A 1 525 ? 28.767 -33.862 -5.931 1.00 83.50 525 LEU A O 1
ATOM 4154 N N . GLU A 1 526 ? 27.483 -33.398 -4.151 1.00 89.94 526 GLU A N 1
ATOM 4155 C CA . GLU A 1 526 ? 26.241 -33.196 -4.889 1.00 89.94 526 GLU A CA 1
ATOM 4156 C C . GLU A 1 526 ? 26.001 -31.696 -5.031 1.00 89.94 526 GLU A C 1
ATOM 4158 O O . GLU A 1 526 ? 26.184 -30.942 -4.075 1.00 89.94 526 GLU A O 1
ATOM 4163 N N . LEU A 1 527 ? 25.670 -31.271 -6.248 1.00 83.69 527 LEU A N 1
ATOM 4164 C CA . LEU A 1 527 ? 25.338 -29.893 -6.572 1.00 83.69 527 LEU A CA 1
ATOM 4165 C C . LEU A 1 527 ? 23.873 -29.867 -6.993 1.00 83.69 527 LEU A C 1
ATOM 4167 O O . LEU A 1 527 ? 23.482 -30.586 -7.917 1.00 83.69 527 LEU A O 1
ATOM 4171 N N . SER A 1 528 ? 23.103 -29.018 -6.329 1.00 80.31 528 SER A N 1
ATOM 4172 C CA . SER A 1 528 ? 21.713 -28.721 -6.648 1.00 80.31 528 SER A CA 1
ATOM 4173 C C . SER A 1 528 ? 21.586 -27.217 -6.814 1.00 80.31 528 SER A C 1
ATOM 4175 O O . SER A 1 528 ? 22.049 -26.463 -5.952 1.00 80.31 528 SER A O 1
ATOM 4177 N N . LEU A 1 529 ? 20.986 -26.793 -7.920 1.00 72.25 529 LEU A N 1
ATOM 4178 C CA . LEU A 1 529 ? 20.562 -25.417 -8.127 1.00 72.25 529 LEU A CA 1
ATOM 4179 C C . LEU A 1 529 ? 19.053 -25.428 -8.295 1.00 72.25 529 LEU A C 1
ATOM 4181 O O . LEU A 1 529 ? 18.554 -25.929 -9.299 1.00 72.25 529 LEU A O 1
ATOM 4185 N N . ASP A 1 530 ? 18.357 -24.858 -7.325 1.00 66.94 530 ASP A N 1
ATOM 4186 C CA . ASP A 1 530 ? 16.908 -24.720 -7.327 1.00 66.94 530 ASP A CA 1
ATOM 4187 C C . ASP A 1 530 ? 16.540 -23.245 -7.507 1.00 66.94 530 ASP A C 1
ATOM 4189 O O . ASP A 1 530 ? 17.244 -22.351 -7.032 1.00 66.94 530 ASP A O 1
ATOM 4193 N N . ASP A 1 531 ? 15.445 -22.973 -8.214 1.00 63.47 531 ASP A N 1
ATOM 4194 C CA . ASP A 1 531 ? 14.899 -21.625 -8.320 1.00 63.47 531 ASP A CA 1
ATOM 4195 C C . ASP A 1 531 ? 14.174 -21.194 -7.029 1.00 63.47 531 ASP A C 1
ATOM 4197 O O . ASP A 1 531 ? 13.924 -21.993 -6.124 1.00 63.47 531 ASP A O 1
ATOM 4201 N N . GLY A 1 532 ? 13.763 -19.923 -6.952 1.00 41.72 532 GLY A N 1
ATOM 4202 C CA . GLY A 1 532 ? 13.015 -19.374 -5.808 1.00 41.72 532 GLY A CA 1
ATOM 4203 C C . GLY A 1 532 ? 11.629 -19.996 -5.546 1.00 41.72 532 GLY A C 1
ATOM 4204 O O . GLY A 1 532 ? 10.881 -19.482 -4.719 1.00 41.72 532 GLY A O 1
ATOM 4205 N N . LYS A 1 533 ? 11.247 -21.067 -6.256 1.00 51.09 533 LYS A N 1
ATOM 4206 C CA . LYS A 1 533 ? 10.062 -21.905 -6.007 1.00 51.09 533 LYS A CA 1
ATOM 4207 C C . LYS A 1 533 ? 10.433 -23.375 -5.745 1.00 51.09 533 LYS A C 1
ATOM 4209 O O . LYS A 1 533 ? 9.557 -24.235 -5.831 1.00 51.09 533 LYS A O 1
ATOM 4214 N N . LEU A 1 534 ? 11.700 -23.657 -5.423 1.00 59.34 534 LEU A N 1
ATOM 4215 C CA . LEU A 1 534 ? 12.269 -24.999 -5.230 1.00 59.34 534 LEU A CA 1
ATOM 4216 C C . LEU A 1 534 ? 12.180 -25.890 -6.488 1.00 59.34 534 LEU A C 1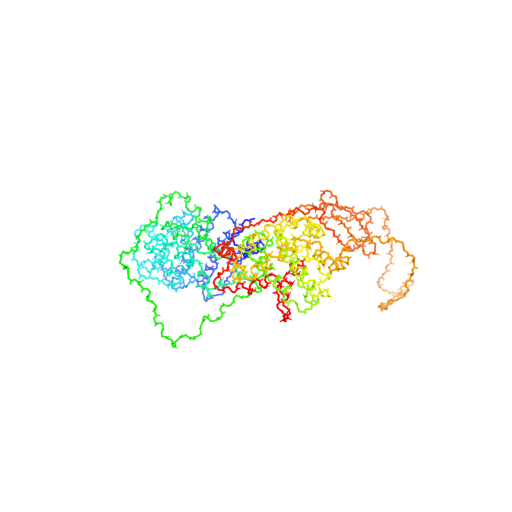
ATOM 4218 O O . LEU A 1 534 ? 12.120 -27.115 -6.395 1.00 59.34 534 LEU A O 1
ATOM 4222 N N . GLY A 1 535 ? 12.143 -25.277 -7.676 1.00 62.72 535 GLY A N 1
ATOM 4223 C CA . GLY A 1 535 ? 12.226 -25.977 -8.954 1.00 62.72 535 GLY A CA 1
ATOM 4224 C C . GLY A 1 535 ? 13.663 -26.019 -9.464 1.00 62.72 535 GLY A C 1
ATOM 4225 O O . GLY A 1 535 ? 14.217 -24.977 -9.808 1.00 62.72 535 GLY A O 1
ATOM 4226 N N . GLY A 1 536 ? 14.252 -27.212 -9.559 1.00 70.38 536 GLY A N 1
ATOM 4227 C CA . GLY A 1 536 ? 15.615 -27.399 -10.062 1.00 70.38 536 GLY A CA 1
ATOM 4228 C C . GLY A 1 536 ? 15.857 -26.757 -11.435 1.00 70.38 536 GLY A C 1
ATOM 4229 O O . GLY A 1 536 ? 15.060 -26.938 -12.359 1.00 70.38 536 GLY A O 1
ATOM 4230 N N . VAL A 1 537 ? 16.960 -26.015 -11.574 1.00 65.00 537 VAL A N 1
ATOM 4231 C CA . VAL A 1 537 ? 17.344 -25.221 -12.754 1.00 65.00 537 VAL A CA 1
ATOM 4232 C C . VAL A 1 537 ? 18.064 -26.111 -13.781 1.00 65.00 537 VAL A C 1
ATOM 4234 O O . VAL A 1 537 ? 19.247 -26.426 -13.614 1.00 65.00 537 VAL A O 1
ATOM 4237 N N . PRO A 1 538 ? 17.388 -26.559 -14.857 1.00 70.38 538 PRO A N 1
ATOM 4238 C CA . PRO A 1 538 ? 17.925 -27.594 -15.732 1.00 70.38 538 PRO A CA 1
ATOM 4239 C C . PRO A 1 538 ? 19.036 -27.057 -16.631 1.00 70.38 538 PRO A C 1
ATOM 4241 O O . PRO A 1 538 ? 18.887 -25.994 -17.228 1.00 70.38 538 PRO A O 1
ATOM 4244 N N . GLY A 1 539 ? 20.119 -27.817 -16.799 1.00 62.22 539 GLY A N 1
ATOM 4245 C CA . GLY A 1 539 ? 21.164 -27.473 -17.766 1.00 62.22 539 GLY A CA 1
ATOM 4246 C C . GLY A 1 539 ? 22.025 -26.259 -17.408 1.00 62.22 539 GLY A C 1
ATOM 4247 O O . GLY A 1 539 ? 22.851 -25.877 -18.233 1.00 62.22 539 GLY A O 1
ATOM 4248 N N . ALA A 1 540 ? 21.891 -25.676 -16.210 1.00 69.94 540 ALA A N 1
ATOM 4249 C CA . ALA A 1 540 ? 22.820 -24.647 -15.746 1.00 69.94 540 ALA A CA 1
ATOM 4250 C C . ALA A 1 540 ? 24.255 -25.196 -15.739 1.00 69.94 540 ALA A C 1
ATOM 4252 O O . ALA A 1 540 ? 24.491 -26.348 -15.354 1.00 69.94 540 ALA A O 1
ATOM 4253 N N . ALA A 1 541 ? 25.223 -24.387 -16.167 1.00 71.69 541 ALA A N 1
ATOM 4254 C CA . ALA A 1 541 ? 26.629 -24.750 -16.025 1.00 71.69 541 ALA A CA 1
ATOM 4255 C C . ALA A 1 541 ? 27.014 -24.797 -14.536 1.00 71.69 541 ALA A C 1
ATOM 4257 O O . ALA A 1 541 ? 26.373 -24.166 -13.696 1.00 71.69 541 ALA A O 1
ATOM 4258 N N . TYR A 1 542 ? 28.079 -25.515 -14.196 1.00 76.44 542 TYR A N 1
ATOM 4259 C CA . TYR A 1 542 ? 28.697 -25.425 -12.877 1.00 76.44 542 TYR A CA 1
ATOM 4260 C C . TYR A 1 542 ? 30.219 -25.431 -12.971 1.00 76.44 542 TYR A C 1
ATOM 4262 O O . TYR A 1 542 ? 30.810 -26.016 -13.883 1.00 76.44 542 TYR A O 1
ATOM 4270 N N . LYS A 1 543 ? 30.847 -24.843 -11.954 1.00 76.00 543 LYS A N 1
ATOM 4271 C CA . LYS A 1 543 ? 32.283 -24.904 -11.692 1.00 76.00 543 LYS A CA 1
ATOM 4272 C C . LYS A 1 543 ? 32.522 -25.098 -10.202 1.00 76.00 543 LYS A C 1
ATOM 4274 O O . LYS A 1 543 ? 32.007 -24.350 -9.379 1.00 76.00 543 LYS A O 1
ATOM 4279 N N . VAL A 1 544 ? 33.345 -26.075 -9.847 1.00 74.06 544 VAL A N 1
ATOM 4280 C CA . VAL A 1 544 ? 33.770 -26.342 -8.472 1.00 74.06 544 VAL A CA 1
ATOM 4281 C C . VAL A 1 544 ? 35.278 -26.193 -8.376 1.00 74.06 544 VAL A C 1
ATOM 4283 O O . VAL A 1 544 ? 35.999 -26.809 -9.155 1.00 74.06 544 VAL A O 1
ATOM 4286 N N . ILE A 1 545 ? 35.757 -25.405 -7.413 1.00 77.50 545 ILE A N 1
ATOM 4287 C CA . ILE A 1 545 ? 37.179 -25.269 -7.072 1.00 77.50 545 ILE A CA 1
ATOM 4288 C C . ILE A 1 545 ? 37.402 -25.910 -5.701 1.00 77.50 545 ILE A C 1
ATOM 4290 O O . ILE A 1 545 ? 36.849 -25.446 -4.702 1.00 77.50 545 ILE A O 1
ATOM 4294 N N . PHE A 1 546 ? 38.204 -26.971 -5.641 1.00 86.50 546 PHE A N 1
ATOM 4295 C CA . PHE A 1 546 ? 38.464 -27.732 -4.416 1.00 86.50 546 PHE A CA 1
ATOM 4296 C C . PHE A 1 546 ? 39.643 -27.169 -3.605 1.00 86.50 546 PHE A C 1
ATOM 4298 O O . PHE A 1 546 ? 40.481 -26.424 -4.115 1.00 86.50 546 PHE A O 1
ATOM 4305 N N . ALA A 1 547 ? 39.744 -27.562 -2.330 1.00 75.44 547 ALA A N 1
ATOM 4306 C CA . ALA A 1 547 ? 40.788 -27.111 -1.401 1.00 75.44 547 ALA A CA 1
ATOM 4307 C C . ALA A 1 547 ? 42.238 -27.401 -1.843 1.00 75.44 547 ALA A C 1
ATOM 4309 O O . ALA A 1 547 ? 43.162 -26.736 -1.372 1.00 75.44 547 ALA A O 1
ATOM 4310 N N . ASP A 1 548 ? 42.453 -28.385 -2.719 1.00 79.69 548 ASP A N 1
ATOM 4311 C CA . ASP A 1 548 ? 43.763 -28.711 -3.297 1.00 79.69 548 ASP A CA 1
ATOM 4312 C C . ASP A 1 548 ? 44.088 -27.917 -4.579 1.00 79.69 548 ASP A C 1
ATOM 4314 O O . ASP A 1 548 ? 45.184 -28.046 -5.126 1.00 79.69 548 ASP A O 1
ATOM 4318 N N . GLY A 1 549 ? 43.159 -27.070 -5.038 1.00 74.00 549 GLY A N 1
ATOM 4319 C CA . GLY A 1 549 ? 43.263 -26.277 -6.261 1.00 74.00 549 GLY A CA 1
ATOM 4320 C C . GLY A 1 549 ? 42.809 -26.999 -7.533 1.00 74.00 549 GLY A C 1
ATOM 4321 O O . GLY A 1 549 ? 42.914 -26.416 -8.612 1.00 74.00 549 GLY A O 1
ATOM 4322 N N . SER A 1 550 ? 42.314 -28.238 -7.445 1.00 81.88 550 SER A N 1
ATOM 4323 C CA . SER A 1 550 ? 41.682 -28.910 -8.585 1.00 81.88 550 SER A CA 1
ATOM 4324 C C . SER A 1 550 ? 40.307 -28.306 -8.909 1.00 81.88 550 SER A C 1
ATOM 4326 O O . SER A 1 550 ? 39.684 -27.645 -8.073 1.00 81.88 550 SER A O 1
ATOM 4328 N N . ILE A 1 551 ? 39.854 -28.498 -10.152 1.00 79.06 551 ILE A N 1
ATOM 4329 C CA . ILE A 1 551 ? 38.624 -27.902 -10.690 1.00 79.06 551 ILE A CA 1
ATOM 4330 C C . ILE A 1 551 ? 37.769 -28.993 -11.346 1.00 79.06 551 ILE A C 1
ATOM 4332 O O . ILE A 1 551 ? 38.305 -29.846 -12.054 1.00 79.06 551 ILE A O 1
ATOM 4336 N N . ALA A 1 552 ? 36.452 -28.946 -11.136 1.00 80.00 552 ALA A N 1
ATOM 4337 C CA . ALA A 1 552 ? 35.465 -29.740 -11.871 1.00 80.00 552 ALA A CA 1
ATOM 4338 C C . ALA A 1 552 ? 34.399 -28.827 -12.490 1.00 80.00 552 ALA A C 1
ATOM 4340 O O . ALA A 1 552 ? 33.872 -27.951 -11.813 1.00 80.00 552 ALA A O 1
ATOM 4341 N N . GLU A 1 553 ? 34.070 -29.046 -13.760 1.00 81.50 553 GLU A N 1
ATOM 4342 C CA . GLU A 1 553 ? 33.131 -28.231 -14.544 1.00 81.50 553 GLU A CA 1
ATOM 4343 C C . GLU A 1 553 ? 32.162 -29.143 -15.313 1.00 81.50 553 GLU A C 1
ATOM 4345 O O . GLU A 1 553 ? 32.476 -30.311 -15.567 1.00 81.50 553 GLU A O 1
ATOM 4350 N N . GLY A 1 554 ? 30.980 -28.634 -15.664 1.00 77.38 554 GLY A N 1
ATOM 4351 C CA . GLY A 1 554 ? 29.966 -29.378 -16.417 1.00 77.38 554 GLY A CA 1
ATOM 4352 C C . GLY A 1 554 ? 28.604 -28.687 -16.414 1.00 77.38 554 GLY A C 1
ATOM 4353 O O . GLY A 1 554 ? 28.526 -27.481 -16.200 1.00 77.38 554 GLY A O 1
ATOM 4354 N N . PHE A 1 555 ? 27.535 -29.458 -16.630 1.00 78.00 555 PHE A N 1
ATOM 4355 C CA . PHE A 1 555 ? 26.148 -28.979 -16.613 1.00 78.00 555 PHE A CA 1
ATOM 4356 C C . PHE A 1 555 ? 25.281 -29.810 -15.662 1.00 78.00 555 PHE A C 1
ATOM 4358 O O . PHE A 1 555 ? 25.507 -31.014 -15.495 1.00 78.00 555 PHE A O 1
ATOM 4365 N N . LEU A 1 556 ? 24.283 -29.173 -15.053 1.00 79.44 556 LEU A N 1
ATOM 4366 C CA . LEU A 1 556 ? 23.255 -29.839 -14.256 1.00 79.44 556 LEU A CA 1
ATOM 4367 C C . LEU A 1 556 ? 22.293 -30.624 -15.157 1.00 79.44 556 LEU A C 1
ATOM 4369 O O . LEU A 1 556 ? 22.064 -30.280 -16.316 1.00 79.44 556 LEU A O 1
ATOM 4373 N N . ASN A 1 557 ? 21.725 -31.705 -14.628 1.00 78.56 557 ASN A N 1
ATOM 4374 C CA . ASN A 1 557 ? 20.772 -32.537 -15.356 1.00 78.56 557 ASN A CA 1
ATOM 4375 C C . ASN A 1 557 ? 19.389 -31.858 -15.485 1.00 78.56 557 ASN A C 1
ATOM 4377 O O . ASN A 1 557 ? 19.177 -30.728 -15.046 1.00 78.56 557 ASN A O 1
ATOM 4381 N N . ASN A 1 558 ? 18.417 -32.575 -16.056 1.00 73.50 558 ASN A N 1
ATOM 4382 C CA . ASN A 1 558 ? 17.054 -32.072 -16.283 1.00 73.50 558 ASN A CA 1
ATOM 4383 C C . ASN A 1 558 ? 16.259 -31.722 -15.002 1.00 73.50 558 ASN A C 1
ATOM 4385 O O . ASN A 1 558 ? 15.141 -31.228 -15.109 1.00 73.50 558 ASN A O 1
ATOM 4389 N N . LEU A 1 559 ? 16.807 -32.011 -13.820 1.00 75.88 559 LEU A N 1
ATOM 4390 C CA . LEU A 1 559 ? 16.243 -31.724 -12.500 1.00 75.88 559 LEU A CA 1
ATOM 4391 C C . LEU A 1 559 ? 17.077 -30.686 -11.725 1.00 75.88 559 LEU A C 1
ATOM 4393 O O . LEU A 1 559 ? 16.873 -30.541 -10.532 1.00 75.88 559 LEU A O 1
ATOM 4397 N N . GLY A 1 560 ? 18.048 -30.009 -12.351 1.00 74.62 560 GLY A N 1
ATOM 4398 C CA . GLY A 1 560 ? 18.923 -29.061 -11.646 1.00 74.62 560 GLY A CA 1
ATOM 4399 C C . GLY A 1 560 ? 19.938 -29.713 -10.702 1.00 74.62 560 GLY A C 1
ATOM 4400 O O . GLY A 1 560 ? 20.467 -29.047 -9.817 1.00 74.62 560 GLY A O 1
ATOM 4401 N N . HIS A 1 561 ? 20.245 -31.003 -10.893 1.00 82.56 561 HIS A N 1
ATOM 4402 C CA . HIS A 1 561 ? 21.177 -31.745 -10.041 1.00 82.56 561 HIS A CA 1
ATOM 4403 C C . HIS A 1 561 ? 22.391 -32.280 -10.811 1.00 82.56 561 HIS A C 1
ATOM 4405 O O . HIS A 1 561 ? 22.306 -32.648 -11.986 1.00 82.56 561 HIS A O 1
ATOM 4411 N N . THR A 1 562 ? 23.525 -32.423 -10.132 1.00 88.50 562 THR A N 1
ATOM 4412 C CA . THR A 1 562 ? 24.631 -33.289 -10.564 1.00 88.50 562 THR A CA 1
ATOM 4413 C C . THR A 1 562 ? 25.396 -33.824 -9.357 1.00 88.50 562 THR A C 1
ATOM 4415 O O . THR A 1 562 ? 25.303 -33.291 -8.254 1.00 88.50 562 THR A O 1
ATOM 4418 N N . ARG A 1 563 ? 26.190 -34.875 -9.562 1.00 90.69 563 ARG A N 1
ATOM 4419 C CA . ARG A 1 563 ? 26.980 -35.504 -8.503 1.00 90.69 563 ARG A CA 1
ATOM 4420 C C . ARG A 1 563 ? 28.389 -35.809 -8.989 1.00 90.69 563 ARG A C 1
ATOM 4422 O O . ARG A 1 563 ? 28.587 -36.564 -9.938 1.00 90.69 563 ARG A O 1
ATOM 4429 N N . LEU A 1 564 ? 29.362 -35.222 -8.305 1.00 89.00 564 LEU A N 1
ATOM 4430 C CA . LEU A 1 564 ? 30.789 -35.405 -8.525 1.00 89.00 564 LEU A CA 1
ATOM 4431 C C . LEU A 1 564 ? 31.299 -36.514 -7.603 1.00 89.00 564 LEU A C 1
ATOM 4433 O O . LEU A 1 564 ? 31.088 -36.460 -6.395 1.00 89.00 564 LEU A O 1
ATOM 4437 N N . GLU A 1 565 ? 31.988 -37.506 -8.159 1.00 89.31 565 GLU A N 1
ATOM 4438 C CA . GLU A 1 565 ? 32.597 -38.618 -7.418 1.00 89.31 565 GLU A CA 1
ATOM 4439 C C . GLU A 1 565 ? 34.123 -38.454 -7.349 1.00 89.31 565 GLU A C 1
ATOM 4441 O O . GLU A 1 565 ? 34.745 -37.950 -8.284 1.00 89.31 565 GLU A O 1
ATOM 4446 N N . GLY A 1 566 ? 34.739 -38.913 -6.258 1.00 83.69 566 GLY A N 1
ATOM 4447 C CA . GLY A 1 566 ? 36.190 -38.850 -6.055 1.00 83.69 566 GLY A CA 1
ATOM 4448 C C . GLY A 1 566 ? 36.737 -37.467 -5.678 1.00 83.69 566 GLY A C 1
ATOM 4449 O O . GLY A 1 566 ? 37.892 -37.176 -5.986 1.00 83.69 566 GLY A O 1
ATOM 4450 N N . VAL A 1 567 ? 35.941 -36.610 -5.027 1.00 84.44 567 VAL A N 1
ATOM 4451 C CA . VAL A 1 567 ? 36.343 -35.226 -4.719 1.00 84.44 567 VAL A CA 1
ATOM 4452 C C . VAL A 1 567 ? 37.422 -35.136 -3.617 1.00 84.44 567 VAL A C 1
ATOM 4454 O O . VAL A 1 567 ? 37.413 -35.926 -2.663 1.00 84.44 567 VAL A O 1
ATOM 4457 N N . PRO A 1 568 ? 38.357 -34.169 -3.690 1.00 82.56 568 PRO A N 1
ATOM 4458 C CA . PRO A 1 568 ? 39.338 -33.927 -2.632 1.00 82.56 568 PRO A CA 1
ATOM 4459 C C . PRO A 1 568 ? 38.693 -33.604 -1.278 1.00 82.56 568 PRO A C 1
ATOM 4461 O O . PRO A 1 568 ? 37.637 -32.980 -1.204 1.00 82.56 568 PRO A O 1
ATOM 4464 N N . PHE A 1 569 ? 39.349 -33.994 -0.182 1.00 76.31 569 PHE A N 1
ATOM 4465 C CA . PHE A 1 569 ? 38.869 -33.680 1.166 1.00 76.31 569 PHE A CA 1
ATOM 4466 C C . PHE A 1 569 ? 39.218 -32.235 1.554 1.00 76.31 569 PHE A C 1
ATOM 4468 O O . PHE A 1 569 ? 40.393 -31.891 1.696 1.00 76.31 569 PHE A O 1
ATOM 4475 N N . GLY A 1 570 ? 38.200 -31.404 1.773 1.00 76.44 570 GLY A N 1
ATOM 4476 C CA . GLY A 1 570 ? 38.335 -30.013 2.204 1.00 76.44 570 GLY A CA 1
ATOM 4477 C C . GLY A 1 570 ? 37.157 -29.152 1.733 1.00 76.44 570 GLY A C 1
ATOM 4478 O O . GLY A 1 570 ? 36.243 -29.676 1.098 1.00 76.44 570 GLY A O 1
ATOM 4479 N N . PRO A 1 571 ? 37.153 -27.842 2.034 1.00 66.69 571 PRO A N 1
ATOM 4480 C CA . PRO A 1 571 ? 36.156 -26.923 1.492 1.00 66.69 571 PRO A CA 1
ATOM 4481 C C . PRO A 1 571 ? 36.240 -26.843 -0.039 1.00 66.69 571 PRO A C 1
ATOM 4483 O O . PRO A 1 571 ? 37.326 -26.894 -0.619 1.00 66.69 571 PRO A O 1
ATOM 4486 N N . ALA A 1 572 ? 35.093 -26.657 -0.685 1.00 77.00 572 ALA A N 1
ATOM 4487 C CA . ALA A 1 572 ? 34.986 -26.404 -2.115 1.00 77.00 572 ALA A CA 1
ATOM 4488 C C . ALA A 1 572 ? 34.202 -25.107 -2.351 1.00 77.00 572 ALA A C 1
ATOM 4490 O O . ALA A 1 572 ? 33.289 -24.791 -1.589 1.00 77.00 572 ALA A O 1
ATOM 4491 N N . LYS A 1 573 ? 34.555 -24.356 -3.396 1.00 63.25 573 LYS A N 1
ATOM 4492 C CA . LYS A 1 573 ? 33.768 -23.216 -3.885 1.00 63.25 573 LYS A CA 1
ATOM 4493 C C . LYS A 1 573 ? 32.982 -23.658 -5.108 1.00 63.25 573 LYS A C 1
ATOM 4495 O O . LYS A 1 573 ? 33.600 -24.107 -6.069 1.00 63.25 573 LYS A O 1
ATOM 4500 N N . VAL A 1 574 ? 31.661 -23.537 -5.056 1.00 67.31 574 VAL A N 1
ATOM 4501 C CA . VAL A 1 574 ? 30.750 -23.868 -6.159 1.00 67.31 574 VAL A CA 1
ATOM 4502 C C . VAL A 1 574 ? 30.279 -22.5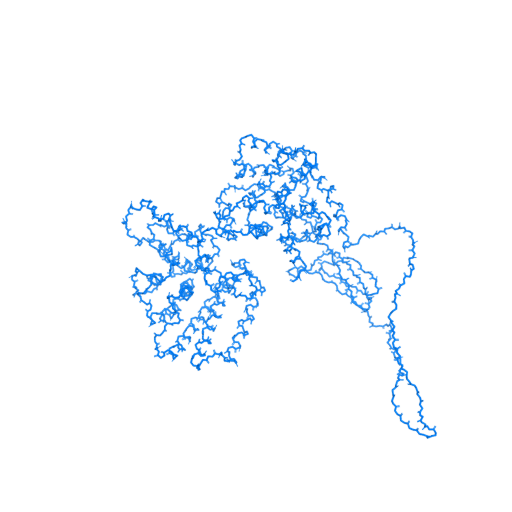70 -6.804 1.00 67.31 574 VAL A C 1
ATOM 4504 O O . VAL A 1 574 ? 29.931 -21.623 -6.106 1.00 67.31 574 VAL A O 1
ATOM 4507 N N . TYR A 1 575 ? 30.269 -22.554 -8.129 1.00 63.88 575 TYR A N 1
ATOM 4508 C CA . TYR A 1 575 ? 29.698 -21.519 -8.976 1.00 63.88 575 TYR A CA 1
ATOM 4509 C C . TYR A 1 575 ? 28.718 -22.199 -9.929 1.00 63.88 575 TYR A C 1
ATOM 4511 O O . TYR A 1 575 ? 29.004 -23.299 -10.413 1.00 63.88 575 TYR A O 1
ATOM 4519 N N . TYR A 1 576 ? 27.600 -21.544 -10.213 1.00 68.94 576 TYR A N 1
ATOM 4520 C CA . TYR A 1 576 ? 26.647 -21.963 -11.235 1.00 68.94 576 TYR A CA 1
ATOM 4521 C C . TYR A 1 576 ? 26.613 -20.934 -12.373 1.00 68.94 576 TYR A C 1
ATOM 4523 O O . TYR A 1 576 ? 26.984 -19.780 -12.169 1.00 68.94 576 TYR A O 1
ATOM 4531 N N . GLY A 1 577 ? 26.220 -21.368 -13.569 1.00 65.75 577 GLY A N 1
ATOM 4532 C CA . GLY A 1 577 ? 26.004 -20.507 -14.733 1.00 65.75 577 GLY A CA 1
ATOM 4533 C C . GLY A 1 577 ? 24.536 -20.124 -14.928 1.00 65.75 577 GLY A C 1
ATOM 4534 O O . GLY A 1 577 ? 23.653 -20.629 -14.238 1.00 65.75 577 GLY A O 1
ATOM 4535 N N . GLU A 1 578 ? 24.304 -19.248 -15.902 1.00 69.69 578 GLU A N 1
ATOM 4536 C CA . GLU A 1 578 ? 22.999 -18.646 -16.198 1.00 69.69 578 GLU A CA 1
ATOM 4537 C C . GLU A 1 578 ? 21.922 -19.651 -16.646 1.00 69.69 578 GLU A C 1
ATOM 4539 O O . GLU A 1 578 ? 22.222 -20.742 -17.141 1.00 69.69 578 GLU A O 1
ATOM 4544 N N . ASP A 1 579 ? 20.653 -19.248 -16.523 1.00 65.56 579 ASP A N 1
ATOM 4545 C CA . ASP A 1 579 ? 19.503 -20.013 -17.014 1.00 65.56 579 ASP A CA 1
ATOM 4546 C C . ASP A 1 579 ? 19.488 -20.019 -18.561 1.00 65.56 579 ASP A C 1
ATOM 4548 O O . ASP A 1 579 ? 19.426 -18.950 -19.170 1.00 65.56 579 ASP A O 1
ATOM 4552 N N . PRO A 1 580 ? 19.549 -21.187 -19.229 1.00 65.81 580 PRO A N 1
ATOM 4553 C CA . PRO A 1 580 ? 19.717 -21.273 -20.682 1.00 65.81 580 PRO A CA 1
ATOM 4554 C C . PRO A 1 580 ? 18.406 -21.125 -21.476 1.00 65.81 580 PRO A C 1
ATOM 4556 O O . PRO A 1 580 ? 18.379 -21.412 -22.675 1.00 65.81 580 PRO A O 1
ATOM 4559 N N . ARG A 1 581 ? 17.288 -20.766 -20.831 1.00 76.56 581 ARG A N 1
ATOM 4560 C CA . ARG A 1 581 ? 16.017 -20.524 -21.531 1.00 76.56 581 ARG A CA 1
ATOM 4561 C C . ARG A 1 581 ? 16.094 -19.249 -22.387 1.00 76.56 581 ARG A C 1
ATOM 4563 O O . ARG A 1 581 ? 16.735 -18.293 -21.964 1.00 76.56 581 ARG A O 1
ATOM 4570 N N . PRO A 1 582 ? 15.416 -19.208 -23.550 1.00 79.56 582 PRO A N 1
ATOM 4571 C CA . PRO A 1 582 ? 15.287 -17.982 -24.336 1.00 79.56 582 PRO A CA 1
ATOM 4572 C C . PRO A 1 582 ? 14.428 -16.949 -23.594 1.00 79.56 582 PRO A C 1
ATOM 4574 O O . PRO A 1 582 ? 13.530 -17.326 -22.833 1.00 79.56 582 PRO A O 1
ATOM 4577 N N . TYR A 1 583 ? 14.651 -15.662 -23.863 1.00 90.06 583 TYR A N 1
ATOM 4578 C CA . TYR A 1 583 ? 13.827 -14.571 -23.344 1.00 90.06 583 TYR A CA 1
ATOM 4579 C C . TYR A 1 583 ? 12.612 -14.334 -24.263 1.00 90.06 583 TYR A C 1
ATOM 4581 O O . TYR A 1 583 ? 12.780 -13.861 -25.382 1.00 90.06 583 TYR A O 1
ATOM 4589 N N . PRO A 1 584 ? 11.366 -14.621 -23.835 1.00 85.94 584 PRO A N 1
ATOM 4590 C CA . PRO A 1 584 ? 10.182 -14.283 -24.620 1.00 85.94 584 PRO A CA 1
ATOM 4591 C C . PRO A 1 584 ? 9.856 -12.788 -24.468 1.00 85.94 584 PRO A C 1
ATOM 4593 O O . PRO A 1 584 ? 8.980 -12.419 -23.676 1.00 85.94 584 PRO A O 1
ATOM 4596 N N . ARG A 1 585 ? 10.567 -11.924 -25.205 1.00 91.25 585 ARG A N 1
ATOM 4597 C CA . ARG A 1 585 ? 10.327 -10.473 -25.217 1.00 91.25 585 ARG A CA 1
ATOM 4598 C C . ARG A 1 585 ? 8.870 -10.164 -25.568 1.00 91.25 585 ARG A C 1
ATOM 4600 O O . ARG A 1 585 ? 8.309 -10.702 -26.523 1.00 91.25 585 ARG A O 1
ATOM 4607 N N . GLN A 1 586 ? 8.241 -9.288 -24.784 1.00 92.50 586 GLN A N 1
ATOM 4608 C CA . GLN A 1 586 ? 6.894 -8.808 -25.089 1.00 92.50 586 GLN A CA 1
ATOM 4609 C C . GLN A 1 586 ? 6.960 -7.689 -26.136 1.00 92.50 586 GLN A C 1
ATOM 4611 O O . GLN A 1 586 ? 7.851 -6.847 -26.048 1.00 92.50 586 GLN A O 1
ATOM 4616 N N . PRO A 1 587 ? 6.029 -7.644 -27.104 1.00 94.56 587 PRO A N 1
ATOM 4617 C CA . PRO A 1 587 ? 6.051 -6.610 -28.125 1.00 94.56 587 PRO A CA 1
ATOM 4618 C C . PRO A 1 587 ? 5.588 -5.258 -27.581 1.00 94.56 587 PRO A C 1
ATOM 4620 O O . PRO A 1 587 ? 4.613 -5.193 -26.820 1.00 94.56 587 PRO A O 1
ATOM 4623 N N . ILE A 1 588 ? 6.239 -4.179 -28.020 1.00 96.88 588 ILE A N 1
ATOM 4624 C CA . ILE A 1 588 ? 5.854 -2.804 -27.674 1.00 96.88 588 ILE A CA 1
ATOM 4625 C C . ILE A 1 588 ? 4.468 -2.503 -28.265 1.00 96.88 588 ILE A C 1
ATOM 4627 O O . ILE A 1 588 ? 4.173 -2.832 -29.416 1.00 96.88 588 ILE A O 1
ATOM 4631 N N . LYS A 1 589 ? 3.591 -1.876 -27.473 1.00 96.50 589 LYS A N 1
ATOM 4632 C CA . LYS A 1 589 ? 2.239 -1.462 -27.880 1.00 96.50 589 LYS A CA 1
ATOM 4633 C C . LYS A 1 589 ? 1.896 -0.119 -27.262 1.00 96.50 589 LYS A C 1
ATOM 4635 O O . LYS A 1 589 ? 2.041 0.030 -26.052 1.00 96.50 589 LYS A O 1
ATOM 4640 N N . ALA A 1 590 ? 1.389 0.816 -28.057 1.00 96.88 590 ALA A N 1
ATOM 4641 C CA . ALA A 1 590 ? 0.913 2.094 -27.543 1.00 96.88 590 ALA A CA 1
ATOM 4642 C C . ALA A 1 590 ? -0.326 1.892 -26.654 1.00 96.88 590 ALA A C 1
ATOM 4644 O O . ALA A 1 590 ? -1.271 1.197 -27.041 1.00 96.88 590 ALA A O 1
ATOM 4645 N N . LEU A 1 591 ? -0.324 2.503 -25.470 1.00 95.12 591 LEU A N 1
ATOM 4646 C CA . LEU A 1 591 ? -1.477 2.561 -24.573 1.00 95.12 591 LEU A CA 1
ATOM 4647 C C . LEU A 1 591 ? -2.207 3.902 -24.713 1.00 95.12 591 LEU A C 1
ATOM 4649 O O . LEU A 1 591 ? -1.706 4.856 -25.307 1.00 95.12 591 LEU A O 1
ATOM 4653 N N . ALA A 1 592 ? -3.421 3.977 -24.165 1.00 89.69 592 ALA A N 1
ATOM 4654 C CA . ALA A 1 592 ? -4.128 5.246 -24.050 1.00 89.69 592 ALA A CA 1
ATOM 4655 C C . ALA A 1 592 ? -3.402 6.143 -23.035 1.00 89.69 592 ALA A C 1
ATOM 4657 O O . ALA A 1 592 ? -3.175 5.732 -21.901 1.00 89.69 592 ALA A O 1
ATOM 4658 N N . SER A 1 593 ? -3.061 7.366 -23.433 1.00 89.44 593 SER A N 1
ATOM 4659 C CA . SER A 1 593 ? -2.407 8.351 -22.568 1.00 89.44 593 SER A CA 1
ATOM 4660 C C . SER A 1 593 ? -3.432 9.374 -22.073 1.00 89.44 593 SER A C 1
ATOM 4662 O O . SER A 1 593 ? -4.168 9.959 -22.869 1.00 89.44 593 SER A O 1
ATOM 4664 N N . SER A 1 594 ? -3.506 9.576 -20.757 1.00 91.50 594 SER A N 1
ATOM 4665 C CA . SER A 1 594 ? -4.252 10.670 -20.124 1.00 91.50 594 SER A CA 1
ATOM 4666 C C . SER A 1 594 ? -3.715 10.930 -18.716 1.00 91.50 594 SER A C 1
ATOM 4668 O O . SER A 1 594 ? -3.194 10.014 -18.077 1.00 91.50 594 SER A O 1
ATOM 4670 N N . ALA A 1 595 ? -3.883 12.158 -18.211 1.00 87.75 595 ALA A N 1
ATOM 4671 C CA . ALA A 1 595 ? -3.493 12.509 -16.843 1.00 87.75 595 ALA A CA 1
ATOM 4672 C C . ALA A 1 595 ? -4.138 11.563 -15.815 1.00 87.75 595 ALA A C 1
ATOM 4674 O O . ALA A 1 595 ? -3.434 10.974 -15.011 1.00 87.75 595 ALA A O 1
ATOM 4675 N N . ALA A 1 596 ? -5.442 11.286 -15.926 1.00 85.25 596 ALA A N 1
ATOM 4676 C CA . ALA A 1 596 ? -6.142 10.371 -15.020 1.00 85.25 596 ALA A CA 1
ATOM 4677 C C . ALA A 1 596 ? -5.559 8.939 -14.991 1.00 85.25 596 ALA A C 1
ATOM 4679 O O . ALA A 1 596 ? -5.555 8.302 -13.941 1.00 85.25 596 ALA A O 1
ATOM 4680 N N . LEU A 1 597 ? -5.049 8.418 -16.117 1.00 89.69 597 LEU A N 1
ATOM 4681 C CA . LEU A 1 597 ? -4.419 7.090 -16.162 1.00 89.69 597 LEU A CA 1
ATOM 4682 C C . LEU A 1 597 ? -3.019 7.090 -15.530 1.00 89.69 597 LEU A C 1
ATOM 4684 O O . LEU A 1 597 ? -2.666 6.131 -14.849 1.00 89.69 597 LEU A O 1
ATOM 4688 N N . ILE A 1 598 ? -2.253 8.165 -15.729 1.00 91.56 598 ILE A N 1
ATOM 4689 C CA . ILE A 1 598 ? -0.931 8.375 -15.117 1.00 91.56 598 ILE A CA 1
ATOM 4690 C C . ILE A 1 598 ? -1.082 8.570 -13.600 1.00 91.56 598 ILE A C 1
ATOM 4692 O O . ILE A 1 598 ? -0.394 7.924 -12.817 1.00 91.56 598 ILE A O 1
ATOM 4696 N N . ASP A 1 599 ? -2.044 9.389 -13.183 1.00 87.69 599 ASP A N 1
ATOM 4697 C CA . ASP A 1 599 ? -2.332 9.705 -11.785 1.00 87.69 599 ASP A CA 1
ATOM 4698 C C . ASP A 1 599 ? -2.910 8.505 -11.027 1.00 87.69 599 ASP A C 1
ATOM 4700 O O . ASP A 1 599 ? -2.660 8.352 -9.834 1.00 87.69 599 ASP A O 1
ATOM 4704 N N . ARG A 1 600 ? -3.665 7.622 -11.696 1.00 83.94 600 ARG A N 1
ATOM 4705 C CA . ARG A 1 600 ? -4.077 6.332 -11.121 1.00 83.94 600 ARG A CA 1
ATOM 4706 C C . ARG A 1 600 ? -2.869 5.428 -10.882 1.00 83.94 600 ARG A C 1
ATOM 4708 O O . ARG A 1 600 ? -2.774 4.807 -9.827 1.00 83.94 600 ARG A O 1
ATOM 4715 N N . ASP A 1 601 ? -1.959 5.347 -11.850 1.00 91.31 601 ASP A N 1
ATOM 4716 C CA . ASP A 1 601 ? -0.741 4.549 -11.722 1.00 91.31 601 ASP A CA 1
ATOM 4717 C C . ASP A 1 601 ? 0.164 5.114 -10.595 1.00 91.31 601 ASP A C 1
ATOM 4719 O O . ASP A 1 601 ? 0.673 4.334 -9.794 1.00 91.31 601 ASP A O 1
ATOM 4723 N N . LEU A 1 602 ? 0.264 6.444 -10.430 1.00 84.44 602 LEU A N 1
ATOM 4724 C CA . LEU A 1 602 ? 0.931 7.097 -9.285 1.00 84.44 602 LEU A CA 1
ATOM 4725 C C . LEU A 1 602 ? 0.257 6.774 -7.936 1.00 84.44 602 LEU A C 1
ATOM 4727 O O . LEU A 1 602 ? 0.925 6.282 -7.024 1.00 84.44 602 LEU A O 1
ATOM 4731 N N . ARG A 1 603 ? -1.066 6.972 -7.818 1.00 81.31 603 ARG A N 1
ATOM 4732 C CA . ARG A 1 603 ? -1.830 6.646 -6.594 1.00 81.31 603 ARG A CA 1
ATOM 4733 C C . ARG A 1 603 ? -1.704 5.173 -6.197 1.00 81.31 603 ARG A C 1
ATOM 4735 O O . ARG A 1 603 ? -1.677 4.863 -5.011 1.00 81.31 603 ARG A O 1
ATOM 4742 N N . SER A 1 604 ? -1.571 4.260 -7.166 1.00 76.44 604 SER A N 1
ATOM 4743 C CA . SER A 1 604 ? -1.380 2.824 -6.896 1.00 76.44 604 SER A CA 1
ATOM 4744 C C . SER A 1 604 ? -0.082 2.493 -6.141 1.00 76.44 604 SER A C 1
ATOM 4746 O O . SER A 1 604 ? 0.033 1.410 -5.566 1.00 76.44 604 SER A O 1
ATOM 4748 N N . LEU A 1 605 ? 0.871 3.431 -6.112 1.00 77.38 605 LEU A N 1
ATOM 4749 C CA . LEU A 1 605 ? 2.133 3.341 -5.376 1.00 77.38 605 LEU A CA 1
ATOM 4750 C C . LEU A 1 605 ? 2.142 4.173 -4.080 1.00 77.38 605 LEU A C 1
ATOM 4752 O O . LEU A 1 605 ? 3.160 4.198 -3.399 1.00 77.38 605 LEU A O 1
ATOM 4756 N N . GLY A 1 606 ? 1.028 4.823 -3.723 1.00 73.69 606 GLY A N 1
ATOM 4757 C CA . GLY A 1 606 ? 0.928 5.692 -2.544 1.00 73.69 606 GLY A CA 1
ATOM 4758 C C . GLY A 1 606 ? 1.375 7.141 -2.768 1.00 73.69 606 GLY A C 1
ATOM 4759 O O . GLY A 1 606 ? 1.537 7.877 -1.802 1.00 73.69 606 GLY A O 1
ATOM 4760 N N . PHE A 1 607 ? 1.573 7.573 -4.018 1.00 79.44 607 PHE A N 1
ATOM 4761 C CA . PHE A 1 607 ? 1.924 8.963 -4.319 1.00 79.44 607 PHE A CA 1
ATOM 4762 C C . PHE A 1 607 ? 0.698 9.865 -4.479 1.00 79.44 607 PHE A C 1
ATOM 4764 O O . PHE A 1 607 ? -0.257 9.502 -5.171 1.00 79.44 607 PHE A O 1
ATOM 4771 N N . ILE A 1 608 ? 0.787 11.085 -3.943 1.00 79.00 608 ILE A N 1
ATOM 4772 C CA . ILE A 1 608 ? -0.172 12.177 -4.139 1.00 79.00 608 ILE A CA 1
ATOM 4773 C C . ILE A 1 608 ? 0.231 12.941 -5.417 1.00 79.00 608 ILE A C 1
ATOM 4775 O O . ILE A 1 608 ? 1.228 13.667 -5.399 1.00 79.00 608 ILE A O 1
ATOM 4779 N N . PRO A 1 609 ? -0.503 12.830 -6.548 1.00 81.88 609 PRO A N 1
ATOM 4780 C CA . PRO A 1 609 ? -0.026 13.323 -7.851 1.00 81.88 609 PRO A CA 1
ATOM 4781 C C . PRO A 1 609 ? 0.071 14.851 -7.996 1.00 81.88 609 PRO A C 1
ATOM 4783 O O . PRO A 1 609 ? 0.537 15.318 -9.039 1.00 81.88 609 PRO A O 1
ATOM 4786 N N . ALA A 1 610 ? -0.416 15.607 -7.005 1.00 78.25 610 ALA A N 1
ATOM 4787 C CA . ALA A 1 610 ? -0.352 17.068 -6.931 1.00 78.25 610 ALA A CA 1
ATOM 4788 C C . ALA A 1 610 ? 0.849 17.584 -6.111 1.00 78.25 610 ALA A C 1
ATOM 4790 O O . ALA A 1 610 ? 1.330 18.674 -6.393 1.00 78.25 610 ALA A O 1
ATOM 4791 N N . LYS A 1 611 ? 1.362 16.793 -5.151 1.00 77.94 611 LYS A N 1
ATOM 4792 C CA . LYS A 1 611 ? 2.538 17.127 -4.318 1.00 77.94 611 LYS A CA 1
ATOM 4793 C C . LYS A 1 611 ? 3.868 16.625 -4.926 1.00 77.94 611 LYS A C 1
ATOM 4795 O O . LYS A 1 611 ? 4.911 16.692 -4.287 1.00 77.94 611 LYS A O 1
ATOM 4800 N N . LEU A 1 612 ? 3.844 16.079 -6.147 1.00 79.94 612 LEU A N 1
ATOM 4801 C CA . LEU A 1 612 ? 5.021 15.568 -6.863 1.00 79.94 612 LEU A CA 1
ATOM 4802 C C . LEU A 1 612 ? 5.441 16.503 -7.997 1.00 79.94 612 LEU A C 1
ATOM 4804 O O . LEU A 1 612 ? 4.667 16.710 -8.936 1.00 79.94 612 LEU A O 1
ATOM 4808 N N . ASP A 1 613 ? 6.707 16.922 -7.995 1.00 83.81 613 ASP A N 1
ATOM 4809 C CA . ASP A 1 613 ? 7.349 17.379 -9.225 1.00 83.81 613 ASP A CA 1
ATOM 4810 C C . ASP A 1 613 ? 7.524 16.177 -10.169 1.00 83.81 613 ASP A C 1
ATOM 4812 O O . ASP A 1 613 ? 8.237 15.209 -9.885 1.00 83.81 613 ASP A O 1
ATOM 4816 N N . ARG A 1 614 ? 6.797 16.213 -11.288 1.00 85.31 614 ARG A N 1
ATOM 4817 C CA . ARG A 1 614 ? 6.778 15.124 -12.271 1.00 85.31 614 ARG A CA 1
ATOM 4818 C C . ARG A 1 614 ? 8.008 15.138 -13.166 1.00 85.31 614 ARG A C 1
ATOM 4820 O O . ARG A 1 614 ? 8.410 14.066 -13.610 1.00 85.31 614 ARG A O 1
ATOM 4827 N N . ASP A 1 615 ? 8.589 16.304 -13.427 1.00 82.25 615 ASP A N 1
ATOM 4828 C CA . ASP A 1 615 ? 9.746 16.429 -14.308 1.00 82.25 615 ASP A CA 1
ATOM 4829 C C . ASP A 1 615 ? 11.013 15.969 -13.574 1.00 82.25 615 ASP A C 1
ATOM 4831 O O . ASP A 1 615 ? 11.776 15.176 -14.133 1.00 82.25 615 ASP A O 1
ATOM 4835 N N . ASP A 1 616 ? 11.170 16.330 -12.296 1.00 82.25 616 ASP A N 1
ATOM 4836 C CA . ASP A 1 616 ? 12.231 15.808 -11.424 1.00 82.25 616 ASP A CA 1
ATOM 4837 C C . ASP A 1 616 ? 12.067 14.298 -11.172 1.00 82.25 616 ASP A C 1
ATOM 4839 O O . ASP A 1 616 ? 13.032 13.537 -11.309 1.00 82.25 616 ASP A O 1
ATOM 4843 N N . LEU A 1 617 ? 10.842 13.818 -10.898 1.00 87.44 617 LEU A N 1
ATOM 4844 C CA . LEU A 1 617 ? 10.569 12.379 -10.784 1.00 87.44 617 LEU A CA 1
ATOM 4845 C C . LEU A 1 617 ? 10.920 11.630 -12.076 1.00 87.44 617 LEU A C 1
ATOM 4847 O O . LEU A 1 617 ? 11.479 10.531 -12.017 1.00 87.44 617 LEU A O 1
ATOM 4851 N N . TYR A 1 618 ? 10.614 12.190 -13.247 1.00 90.31 618 TYR A N 1
ATOM 4852 C CA . TYR A 1 618 ? 10.936 11.562 -14.526 1.00 90.31 618 TYR A CA 1
ATOM 4853 C C . TYR A 1 618 ? 12.441 11.589 -14.830 1.00 90.31 618 TYR A C 1
ATOM 4855 O O . TYR A 1 618 ? 12.987 10.572 -15.278 1.00 90.31 618 TYR A O 1
ATOM 4863 N N . ALA A 1 619 ? 13.131 12.693 -14.544 1.00 83.19 619 ALA A N 1
ATOM 4864 C CA . ALA A 1 619 ? 14.582 12.809 -14.669 1.00 83.19 619 ALA A CA 1
ATOM 4865 C C . ALA A 1 619 ? 15.300 11.759 -13.798 1.00 83.19 619 ALA A C 1
ATOM 4867 O O . ALA A 1 619 ? 16.040 10.914 -14.314 1.00 83.19 619 ALA A O 1
ATOM 4868 N N . GLU A 1 620 ? 14.988 11.718 -12.500 1.00 83.06 620 GLU A N 1
ATOM 4869 C CA . GLU A 1 620 ? 15.567 10.769 -11.544 1.00 83.06 620 GLU A CA 1
ATOM 4870 C C . GLU A 1 620 ? 15.248 9.313 -11.921 1.00 83.06 620 GLU A C 1
ATOM 4872 O O . GLU A 1 620 ? 16.149 8.478 -12.053 1.00 83.06 620 GLU A O 1
ATOM 4877 N N . THR A 1 621 ? 13.977 8.996 -12.200 1.00 88.81 621 THR A N 1
ATOM 4878 C CA . THR A 1 621 ? 13.560 7.618 -12.515 1.00 88.81 621 THR A CA 1
ATOM 4879 C C . THR A 1 621 ? 14.194 7.118 -13.814 1.00 88.81 621 THR A C 1
ATOM 4881 O O . THR A 1 621 ? 14.667 5.982 -13.873 1.00 88.81 621 THR A O 1
ATOM 4884 N N . THR A 1 622 ? 14.274 7.942 -14.867 1.00 87.44 622 THR A N 1
ATOM 4885 C CA . THR A 1 622 ? 15.002 7.573 -16.102 1.00 87.44 622 THR A CA 1
ATOM 4886 C C . THR A 1 622 ? 16.516 7.479 -15.895 1.00 87.44 622 THR A C 1
ATOM 4888 O O . THR A 1 622 ? 17.221 6.904 -16.732 1.00 87.44 622 THR A O 1
ATOM 4891 N N . GLY A 1 623 ? 17.040 8.034 -14.800 1.00 78.06 623 GLY A N 1
ATOM 4892 C CA . GLY A 1 623 ? 18.465 8.226 -14.573 1.00 78.06 623 GLY A CA 1
ATOM 4893 C C . GLY A 1 623 ? 19.063 9.314 -15.465 1.00 78.06 623 GLY A C 1
ATOM 4894 O O . GLY A 1 623 ? 20.277 9.308 -15.691 1.00 78.06 623 GLY A O 1
ATOM 4895 N N . ARG A 1 624 ? 18.259 10.228 -16.019 1.00 72.69 624 ARG A N 1
ATOM 4896 C CA . ARG A 1 624 ? 18.754 11.434 -16.688 1.00 72.69 624 ARG A CA 1
ATOM 4897 C C . ARG A 1 624 ? 19.068 12.490 -15.650 1.00 72.69 624 ARG A C 1
ATOM 4899 O O . ARG A 1 624 ? 18.185 12.988 -14.975 1.00 72.69 624 ARG A O 1
ATOM 4906 N N . ILE A 1 625 ? 20.344 12.834 -15.543 1.00 58.28 625 ILE A N 1
ATOM 4907 C CA . ILE A 1 625 ? 20.812 13.851 -14.609 1.00 58.28 625 ILE A CA 1
ATOM 4908 C C . ILE A 1 625 ? 21.637 14.853 -15.412 1.00 58.28 625 ILE A C 1
ATOM 4910 O O . ILE A 1 625 ? 22.458 14.461 -16.245 1.00 58.28 625 ILE A O 1
ATOM 4914 N N . ALA A 1 626 ? 21.376 16.137 -15.167 1.00 34.75 626 ALA A N 1
ATOM 4915 C CA . ALA A 1 626 ? 22.068 17.276 -15.762 1.00 34.75 626 ALA A CA 1
ATOM 4916 C C . ALA A 1 626 ? 23.592 17.259 -15.461 1.00 34.75 626 ALA A C 1
ATOM 4918 O O . ALA A 1 626 ? 24.030 16.507 -14.588 1.00 34.75 626 ALA A O 1
ATOM 4919 N N . PRO A 1 627 ? 24.428 18.091 -16.123 1.00 29.81 627 PRO A N 1
ATOM 4920 C CA . PRO A 1 627 ? 25.892 17.912 -16.176 1.00 29.81 627 PRO A CA 1
ATOM 4921 C C . PRO A 1 627 ? 26.708 17.946 -14.863 1.00 29.81 627 PRO A C 1
ATOM 4923 O O . PRO A 1 627 ? 27.934 17.877 -14.929 1.00 29.81 627 PRO A O 1
ATOM 4926 N N . TYR A 1 628 ? 26.088 18.071 -13.683 1.00 31.98 628 TYR A N 1
ATOM 4927 C CA . TYR A 1 628 ? 26.773 18.199 -12.390 1.00 31.98 628 TYR A CA 1
ATOM 4928 C C . TYR A 1 628 ? 25.988 17.579 -11.222 1.00 31.98 628 TYR A C 1
ATOM 4930 O O . TYR A 1 628 ? 25.370 18.318 -10.464 1.00 31.98 628 TYR A O 1
ATOM 4938 N N . CYS A 1 629 ? 26.039 16.254 -11.027 1.00 31.58 629 CYS A N 1
ATOM 4939 C CA . CYS A 1 629 ? 25.533 15.600 -9.807 1.00 31.58 629 CYS A CA 1
ATOM 4940 C C . CYS A 1 629 ? 26.114 14.174 -9.621 1.00 31.58 629 CYS A C 1
ATOM 4942 O O . CYS A 1 629 ? 26.039 13.347 -10.527 1.00 31.58 629 CYS A O 1
ATOM 4944 N N . GLU A 1 630 ? 26.664 13.851 -8.440 1.00 36.44 630 GLU A N 1
ATOM 4945 C CA . GLU A 1 630 ? 27.318 12.554 -8.117 1.00 36.44 630 GLU A CA 1
ATOM 4946 C C . GLU A 1 630 ? 26.318 11.400 -7.821 1.00 36.44 630 GLU A C 1
ATOM 4948 O O . GLU A 1 630 ? 26.578 10.508 -7.015 1.00 36.44 630 GLU A O 1
ATOM 4953 N N . LEU A 1 631 ? 25.129 11.425 -8.429 1.00 40.88 631 LEU A N 1
ATOM 4954 C CA . LEU A 1 631 ? 23.895 11.001 -7.746 1.00 40.88 631 LEU A CA 1
ATOM 4955 C C . LEU A 1 631 ? 23.346 9.595 -8.024 1.00 40.88 631 LEU A C 1
ATOM 4957 O O . LEU A 1 631 ? 22.313 9.231 -7.479 1.00 40.88 631 LEU A O 1
ATOM 4961 N N . ASN A 1 632 ? 24.060 8.742 -8.757 1.00 47.19 632 ASN A N 1
ATOM 4962 C CA . ASN A 1 632 ? 23.601 7.371 -9.042 1.00 47.19 632 ASN A CA 1
ATOM 4963 C C . ASN A 1 632 ? 23.814 6.372 -7.872 1.00 47.19 632 ASN A C 1
ATOM 4965 O O . ASN A 1 632 ? 23.884 5.166 -8.096 1.00 47.19 632 ASN A O 1
ATOM 4969 N N . ALA A 1 633 ? 23.988 6.856 -6.635 1.00 48.06 633 ALA A N 1
ATOM 4970 C CA . ALA A 1 633 ? 24.410 6.047 -5.487 1.00 48.06 633 ALA A CA 1
ATOM 4971 C C . ALA A 1 633 ? 23.288 5.181 -4.885 1.00 48.06 633 ALA A C 1
ATOM 4973 O O . ALA A 1 633 ? 23.508 3.994 -4.678 1.00 48.06 633 ALA A O 1
ATOM 4974 N N . LEU A 1 634 ? 22.088 5.730 -4.656 1.00 49.56 634 LEU A N 1
ATOM 4975 C CA . LEU A 1 634 ? 21.040 5.053 -3.872 1.00 49.56 634 LEU A CA 1
ATOM 4976 C C . LEU A 1 634 ? 20.444 3.824 -4.568 1.00 49.56 634 LEU A C 1
ATOM 4978 O O . LEU A 1 634 ? 20.404 2.750 -3.975 1.00 49.56 634 LEU A O 1
ATOM 4982 N N . TRP A 1 635 ? 20.033 3.931 -5.839 1.00 51.50 635 TRP A N 1
ATOM 4983 C CA . TRP A 1 635 ? 19.536 2.758 -6.576 1.00 51.50 635 TRP A CA 1
ATOM 4984 C C . TRP A 1 635 ? 20.630 1.697 -6.773 1.00 51.50 635 TRP A C 1
ATOM 4986 O O . TRP A 1 635 ? 20.347 0.502 -6.724 1.00 51.50 635 TRP A O 1
ATOM 4996 N N . TRP A 1 636 ? 21.886 2.123 -6.942 1.00 50.69 636 TRP A N 1
ATOM 4997 C CA . TRP A 1 636 ? 23.040 1.227 -7.001 1.00 50.69 636 TRP A CA 1
ATOM 4998 C C . TRP A 1 636 ? 23.256 0.478 -5.673 1.00 50.69 636 TRP A C 1
ATOM 5000 O O . TRP A 1 636 ? 23.361 -0.747 -5.673 1.00 50.69 636 TRP A O 1
ATOM 5010 N N . GLU A 1 637 ? 23.290 1.191 -4.546 1.00 56.25 637 GLU A N 1
ATOM 5011 C CA . GLU A 1 637 ? 23.445 0.618 -3.203 1.00 56.25 637 GLU A CA 1
ATOM 5012 C C . GLU A 1 637 ? 22.300 -0.346 -2.881 1.00 56.25 637 GLU A C 1
ATOM 5014 O O . GLU A 1 637 ? 22.550 -1.466 -2.439 1.00 56.25 637 GLU A O 1
ATOM 5019 N N . TRP A 1 638 ? 21.065 0.038 -3.204 1.00 53.31 638 TRP A N 1
ATOM 5020 C CA . TRP A 1 638 ? 19.872 -0.790 -3.053 1.00 53.31 638 TRP A CA 1
ATOM 5021 C C . TRP A 1 638 ? 19.926 -2.068 -3.911 1.00 53.31 638 TRP A C 1
ATOM 5023 O O . TRP A 1 638 ? 19.738 -3.175 -3.393 1.00 53.31 638 TRP A O 1
ATOM 5033 N N . ALA A 1 639 ? 20.247 -1.952 -5.205 1.00 47.66 639 ALA A N 1
ATOM 5034 C CA . ALA A 1 639 ? 20.301 -3.098 -6.115 1.00 47.66 639 ALA A CA 1
ATOM 5035 C C . ALA A 1 639 ? 21.423 -4.080 -5.738 1.00 47.66 639 ALA A C 1
ATOM 5037 O O . ALA A 1 639 ? 21.233 -5.302 -5.768 1.00 47.66 639 ALA A O 1
ATOM 5038 N N . SER A 1 640 ? 22.571 -3.532 -5.330 1.00 51.72 640 SER A N 1
ATOM 5039 C CA . SER A 1 640 ? 23.751 -4.263 -4.869 1.00 51.72 640 SER A CA 1
ATOM 5040 C C . SER A 1 640 ? 23.499 -4.983 -3.539 1.00 51.72 640 SER A C 1
ATOM 5042 O O . SER A 1 640 ? 23.736 -6.189 -3.442 1.00 51.72 640 SER A O 1
ATOM 5044 N N . ALA A 1 641 ? 22.926 -4.301 -2.539 1.00 53.84 641 ALA A N 1
ATOM 5045 C CA . ALA A 1 641 ? 22.584 -4.896 -1.244 1.00 53.84 641 ALA A CA 1
ATOM 5046 C C . ALA A 1 641 ? 21.585 -6.055 -1.392 1.00 53.84 641 ALA A C 1
ATOM 5048 O O . ALA A 1 641 ? 21.795 -7.135 -0.833 1.00 53.84 641 ALA A O 1
ATOM 5049 N N . ARG A 1 642 ? 20.542 -5.870 -2.213 1.00 50.44 642 ARG A N 1
ATOM 5050 C CA . ARG A 1 642 ? 19.506 -6.886 -2.459 1.00 50.44 642 ARG A CA 1
ATOM 5051 C C . ARG A 1 642 ? 20.041 -8.134 -3.167 1.00 50.44 642 ARG A C 1
ATOM 5053 O O . ARG A 1 642 ? 19.538 -9.228 -2.926 1.00 50.44 642 ARG A O 1
ATOM 5060 N N . TYR A 1 643 ? 21.042 -7.985 -4.036 1.00 43.78 643 TYR A N 1
ATOM 5061 C CA . TYR A 1 643 ? 21.658 -9.107 -4.750 1.00 43.78 643 TYR A CA 1
ATOM 5062 C C . TYR A 1 643 ? 22.757 -9.809 -3.931 1.00 43.78 643 TYR A C 1
ATOM 5064 O O . TYR A 1 643 ? 22.894 -11.030 -4.007 1.00 43.78 643 TYR A O 1
ATOM 5072 N N . HIS A 1 644 ? 23.517 -9.070 -3.116 1.00 39.25 644 HIS A N 1
ATOM 5073 C CA . HIS A 1 644 ? 24.595 -9.635 -2.296 1.00 39.25 644 HIS A CA 1
ATOM 5074 C C . HIS A 1 644 ? 24.159 -10.141 -0.911 1.00 39.25 644 HIS A C 1
ATOM 5076 O O . HIS A 1 644 ? 24.935 -10.860 -0.282 1.00 39.25 644 HIS A O 1
ATOM 5082 N N . GLY A 1 645 ? 22.927 -9.853 -0.473 1.00 35.09 645 GLY A N 1
ATOM 5083 C CA . GLY A 1 645 ? 22.319 -10.461 0.716 1.00 35.09 645 GLY A CA 1
ATOM 5084 C C . GLY A 1 645 ? 23.025 -10.074 2.014 1.00 35.09 645 GLY A C 1
ATOM 5085 O O . GLY A 1 645 ? 23.574 -10.942 2.699 1.00 35.09 645 GLY A O 1
ATOM 5086 N N . HIS A 1 646 ? 23.032 -8.773 2.311 1.00 29.86 646 HIS A N 1
ATOM 5087 C CA . HIS A 1 646 ? 23.531 -8.214 3.570 1.00 29.86 646 HIS A CA 1
ATOM 5088 C C . HIS A 1 646 ? 22.449 -8.125 4.647 1.00 29.86 646 HIS A C 1
ATOM 5090 O O . HIS A 1 646 ? 21.300 -7.796 4.286 1.00 29.86 646 HIS A O 1
#

Sequence (646 aa):
MHKRQHFLTPQRYERFLEHDEESRAFLRDNRLQADSDEQEAVFSGKSLKGLALDKLLISYTAGVDIDALPALLEALVAEYEQLQRKMAVYTEQANVAPLNLGDSEEHHECMQVISLCILLGRQDLLERFVTLMDNGGYAEEDTLYEDLLSRVLPDRYDVDAWYQDYATPLVQTIYATSPEQAASRLQGYCEQWYEHFEHASWYDTHGDDISGYVGYWSFEAAAVALLYGIDTRELLHVIFPHELLAHARSLPAYQGIRWECLGDAEDEQEEDEEELIDEDDEDDSDEDFAYDIKAAGVTLSDAIDAGSIPHLAQALSAYDTVEAILALNLAANQQEEDEAFFDLALALLGWVPGPGHGLKRVLRLVNRDPQKHAEQLYDLLRHVLLNCKLKTSPDALLEESLDAELLRSELAQIIAAVSASATFLALDAQRQALVLSDLEQAGEHLDDLIERIDERLMPWLAVQRNSSAQASGSSARVPAQTSKPQSRRVDNLREHGTFSTHPAASDGGKLSREQINPAATSNWLELSLDDGKLGGVPGAAYKVIFADGSIAEGFLNNLGHTRLEGVPFGPAKVYYGEDPRPYPRQPIKALASSAALIDRDLRSLGFIPAKLDRDDLYAETTGRIAPYCELNALWWEWASARYHGH

Foldseek 3Di:
DPFLFDLDDPVLLVVLVVVLVVLVVCLVPHWDDDPDPLVRQLVSLVVQLVSLLLVLLLCLRGDPDLVPSVVSLVSNLVSQVSNLVSVCVVVVHNQAASADQLDPVSVQVLLLSLLSCLLSVPLVSNVSNVSNVVSNPCAQAAQLVQVLQVLPDPDGDHHDDHNAPLCVLVSCLLQPQDLVVNQVSLLVSLLCVLVSCPVPPQRPLSVDSPRSDSAQADSSSLSSCQSQVHDCPLPDFSRYSVVSSVSSCVDPVSPPHHHDHDHDCPDPPPPDPPPPPPPPPPDDDDPPPAPPLLVLLLLVLLCQLQQNQVQLLLLLLLLQQLVLLVQCVVDPDPVSVLVSLLSNLLSLLSLFRRLSLLLSLLLVVCLVPVVPRLLCSQVSLVLSCVSNVHAAHSVLVCCVSLPLVQSLVQLVQSLVSSCQHPNLVPDDPVSNVSSSVVSVVCSVCSVVNSVSSCVRRVVSVVVNVVPPDDDDDDDDDDDDDDDDDDDDDDDDDDDDDDDPVDDDDDDDDDDDDDDPDPPDDWDKDKFFDAPPVRFAQAFKKKWKQAPVRDIDIDTAHRRNIDMGTNGDPDDMDMDIHGRHDRTPTDHRHRDRHDPSSSCSSQSNSVDDVVSDDPSSSSCSSSVPDPPDDPPPPPSVVVSVCVSVPD